Protein 7KV4 (pdb70)

Foldseek 3Di:
DAEPVQLVVLLVLLLQLQQQQCQQQHARRNPLLLQCLCFPWWPFWFFACCRLVQSNCSSFLRHDLARAPVSLVRSLVSSLLSLLSSLVNLVPYDPDDPLVSLQSNLLSLLSNLVSLVSCCQAAAFAFDDNHNLQGATHGSVVSLVVSVVSLCSNLPPPRFAQAQCDDPCHQGQHNVSSLLSVLLSCLLVVVLVCLLVSLQSLVVNVVVPQADDDLQLLCCLPPVNRRPRFFRHWQQAAFDDAASVDSSTHRAALVQQSFEFAQWDDVVQFADHHRNTIFTDVVLLVLDDPLQSLNVSFKDQQVPGDGDARALRDSITGRSSHHTVPLQPDSRSRGGRGIQRLDTSLSSLLSSLCSCAVVVHDNHPPDDNQVSVQSLVCSRNVHGDRDPSHPVVSLSSVSSSQRSNNDNSSVCLSVVNSQVRSQDDPVVRPHHHGDDNLSSYTWNRPVQLVSQPPDPRRDDIGPPD

Structure (mmCIF, N/CA/C/O backbone):
data_7KV4
#
_entry.id   7KV4
#
_cell.length_a   63.855
_cell.length_b   116.505
_cell.length_c   139.895
_cell.angle_alpha   90.000
_cell.angle_beta   90.000
_cell.angle_gamma   90.000
#
_symmetry.space_group_name_H-M   'C 2 2 21'
#
loop_
_entity.id
_entity.type
_entity.pdbx_description
1 polymer 'SusD family protein'
2 water water
#
loop_
_atom_site.group_PDB
_atom_site.id
_atom_site.type_symbol
_atom_site.label_atom_id
_atom_site.label_alt_id
_atom_site.label_comp_id
_atom_site.label_asym_id
_atom_site.label_entity_id
_atom_site.label_seq_id
_atom_site.pdbx_PDB_ins_code
_atom_site.Cartn_x
_atom_site.Cartn_y
_atom_site.Cartn_z
_atom_site.occupancy
_atom_site.B_iso_or_equiv
_atom_site.auth_seq_id
_atom_site.auth_comp_id
_atom_site.auth_asym_id
_atom_site.auth_atom_id
_atom_site.pdbx_PDB_model_num
ATOM 1 N N . PRO A 1 40 ? 21.158 39.065 42.088 1.000 79.450 40 PRO AAA N 1
ATOM 2 C CA . PRO A 1 40 ? 22.442 39.780 42.269 1.000 79.450 40 PRO AAA CA 1
ATOM 3 C C . PRO A 1 40 ? 22.492 41.108 41.493 1.000 76.130 40 PRO AAA C 1
ATOM 4 O O . PRO A 1 40 ? 21.755 41.273 40.551 1.000 72.150 40 PRO AAA O 1
ATOM 15 N N . ALA A 1 41 ? 23.393 42.004 41.893 1.000 74.510 41 ALA AAA N 1
ATOM 16 C CA . ALA A 1 41 ? 23.500 43.378 41.357 1.000 72.840 41 ALA AAA CA 1
ATOM 17 C C . ALA A 1 41 ? 24.936 43.663 40.901 1.000 66.750 41 ALA AAA C 1
ATOM 18 O O . ALA A 1 41 ? 25.870 43.202 41.584 1.000 54.610 41 ALA AAA O 1
ATOM 25 N N . THR A 1 42 ? 25.056 44.342 39.754 1.000 70.880 42 THR AAA N 1
ATOM 26 C CA . THR A 1 42 ? 26.279 44.919 39.123 1.000 76.210 42 THR AAA CA 1
ATOM 27 C C . THR A 1 42 ? 26.503 46.360 39.621 1.000 77.540 42 THR AAA C 1
ATOM 28 O O . THR A 1 42 ? 25.643 46.861 40.372 1.000 78.640 42 THR AAA O 1
ATOM 39 N N . GLU A 1 43 ? 27.607 47.007 39.211 1.000 75.990 43 GLU AAA N 1
ATOM 40 C CA . GLU A 1 43 ? 27.896 48.443 39.498 1.000 74.960 43 GLU AAA CA 1
ATOM 41 C C . GLU A 1 43 ? 26.870 49.323 38.762 1.000 74.880 43 GLU AAA C 1
ATOM 42 O O . GLU A 1 43 ? 26.406 50.303 39.374 1.000 80.530 43 GLU AAA O 1
ATOM 54 N N . GLY A 1 44 ? 26.513 48.972 37.520 1.000 71.910 44 GLY AAA N 1
ATOM 55 C CA . GLY A 1 44 ? 25.622 49.754 36.635 1.000 63.900 44 GLY AAA CA 1
ATOM 56 C C . GLY A 1 44 ? 24.185 49.811 37.137 1.000 65.970 44 GLY AAA C 1
ATOM 57 O O . GLY A 1 44 ? 23.548 50.892 36.980 1.000 59.960 44 GLY AAA O 1
ATOM 61 N N . THR A 1 45 ? 23.672 48.695 37.675 1.000 58.960 45 THR AAA N 1
ATOM 62 C CA . THR A 1 45 ? 22.326 48.590 38.317 1.000 60.090 45 THR AAA CA 1
ATOM 63 C C . THR A 1 45 ? 22.302 49.495 39.557 1.000 61.520 45 THR AAA C 1
ATOM 64 O O . THR A 1 45 ? 21.339 50.262 39.722 1.000 53.970 45 THR AAA O 1
ATOM 75 N N . ILE A 1 46 ? 23.358 49.447 40.368 1.000 60.580 46 ILE AAA N 1
ATOM 76 C CA . ILE A 1 46 ? 23.450 50.241 41.624 1.000 59.540 46 ILE AAA CA 1
ATOM 77 C C . ILE A 1 46 ? 23.477 51.731 41.254 1.000 53.680 46 ILE AAA C 1
ATOM 78 O O . ILE A 1 46 ? 22.616 52.456 41.774 1.000 51.830 46 ILE AAA O 1
ATOM 94 N N . LEU A 1 47 ? 24.370 52.162 40.362 1.000 52.660 47 LEU AAA N 1
ATOM 95 C CA . LEU A 1 47 ? 24.437 53.571 39.865 1.000 59.420 47 LEU AAA CA 1
ATOM 96 C C . LEU A 1 47 ? 23.088 53.996 39.269 1.000 64.530 47 LEU AAA C 1
ATOM 97 O O . LEU A 1 47 ? 22.783 55.191 39.297 1.000 62.980 47 LEU AAA O 1
ATOM 113 N N . SER A 1 48 ? 22.339 53.064 38.689 1.000 62.280 48 SER AAA N 1
ATOM 114 C CA . SER A 1 48 ? 21.052 53.361 38.017 1.000 60.760 48 SER AAA CA 1
ATOM 115 C C . SER A 1 48 ? 19.941 53.568 39.063 1.000 58.530 48 SER AAA C 1
ATOM 116 O O . SER A 1 48 ? 19.200 54.575 38.959 1.000 52.050 48 SER AAA O 1
ATOM 124 N N . SER A 1 49 ? 19.800 52.636 40.010 1.000 54.170 49 SER AAA N 1
ATOM 125 C CA . SER A 1 49 ? 18.820 52.685 41.128 1.000 58.790 49 SER AAA CA 1
ATOM 126 C C . SER A 1 49 ? 19.048 53.971 41.935 1.000 58.250 49 SER AAA C 1
ATOM 127 O O . SER A 1 49 ? 18.053 54.644 42.305 1.000 55.540 49 SER AAA O 1
ATOM 135 N N . LEU A 1 50 ? 20.326 54.313 42.119 1.000 54.300 50 LEU AAA N 1
ATOM 136 C CA . LEU A 1 50 ? 20.823 55.493 42.863 1.000 55.740 50 LEU AAA CA 1
ATOM 137 C C . LEU A 1 50 ? 20.506 56.751 42.067 1.000 55.580 50 LEU AAA C 1
ATOM 138 O O . LEU A 1 50 ? 19.975 57.713 42.656 1.000 59.370 50 LEU AAA O 1
ATOM 154 N N . GLY A 1 51 ? 20.805 56.741 40.771 1.000 50.240 51 GLY AAA N 1
ATOM 155 C CA . GLY A 1 51 ? 20.455 57.839 39.850 1.000 46.190 51 GLY AAA CA 1
ATOM 156 C C . GLY A 1 51 ? 18.986 58.200 39.979 1.000 42.980 51 GLY AAA C 1
ATOM 157 O O . GLY A 1 51 ? 18.680 59.398 40.041 1.000 47.440 51 GLY AAA O 1
ATOM 161 N N . SER A 1 52 ? 18.121 57.187 40.012 1.000 43.080 52 SER AAA N 1
ATOM 162 C CA . SER A 1 52 ? 16.647 57.308 40.158 1.000 48.110 52 SER AAA CA 1
ATOM 163 C C . SER A 1 52 ? 16.291 57.896 41.540 1.000 48.810 52 SER AAA C 1
ATOM 164 O O . SER A 1 52 ? 15.334 58.730 41.625 1.000 44.210 52 SER AAA O 1
ATOM 172 N N . ALA A 1 53 ? 17.015 57.502 42.593 1.000 43.780 53 ALA AAA N 1
ATOM 173 C CA . ALA A 1 53 ? 16.816 58.036 43.968 1.000 41.400 53 ALA AAA CA 1
ATOM 174 C C . ALA A 1 53 ? 17.125 59.531 43.985 1.000 37.930 53 ALA AAA C 1
ATOM 175 O O . ALA A 1 53 ? 16.276 60.279 44.478 1.000 45.180 53 ALA AAA O 1
ATOM 182 N N . TYR A 1 54 ? 18.292 59.945 43.488 1.000 34.180 54 TYR AAA N 1
ATOM 183 C CA . TYR A 1 54 ? 18.768 61.350 43.472 1.000 40.270 54 TYR AAA CA 1
ATOM 184 C C . TYR A 1 54 ? 17.768 62.269 42.747 1.000 49.130 54 TYR AAA C 1
ATOM 185 O O . TYR A 1 54 ? 17.638 63.475 43.094 1.000 46.020 54 TYR AAA O 1
ATOM 203 N N . GLN A 1 55 ? 17.118 61.750 41.710 1.000 47.390 55 GLN AAA N 1
ATOM 204 C CA . GLN A 1 55 ? 16.315 62.586 40.793 1.000 47.340 55 GLN AAA CA 1
ATOM 205 C C . GLN A 1 55 ? 15.254 63.338 41.625 1.000 43.230 55 GLN AAA C 1
ATOM 206 O O . GLN A 1 55 ? 15.026 64.537 41.348 1.000 44.140 55 GLN AAA O 1
ATOM 220 N N . ILE A 1 56 ? 14.666 62.675 42.626 1.000 41.620 56 ILE AAA N 1
ATOM 221 C CA . ILE A 1 56 ? 13.565 63.214 43.475 1.000 43.760 56 ILE AAA CA 1
ATOM 222 C C . ILE A 1 56 ? 13.949 64.596 44.023 1.000 44.770 56 ILE AAA C 1
ATOM 223 O O . ILE A 1 56 ? 13.017 65.368 44.254 1.000 43.040 56 ILE AAA O 1
ATOM 239 N N . LEU A 1 57 ? 15.240 64.926 44.166 1.000 40.160 57 LEU AAA N 1
ATOM 240 C CA . LEU A 1 57 ? 15.715 66.248 44.664 1.000 43.600 57 LEU AAA CA 1
ATOM 241 C C . LEU A 1 57 ? 15.270 67.390 43.745 1.000 46.000 57 LEU AAA C 1
ATOM 242 O O . LEU A 1 57 ? 15.296 68.572 44.190 1.000 39.060 57 LEU AAA O 1
ATOM 258 N N . LEU A 1 58 ? 14.959 67.088 42.480 1.000 42.640 58 LEU AAA N 1
ATOM 259 C CA . LEU A 1 58 ? 14.806 68.143 41.453 1.000 42.040 58 LEU AAA CA 1
ATOM 260 C C . LEU A 1 58 ? 13.338 68.519 41.302 1.000 40.170 58 LEU AAA C 1
ATOM 261 O O . LEU A 1 58 ? 13.086 69.453 40.530 1.000 38.060 58 LEU AAA O 1
ATOM 277 N N . PHE A 1 59 ? 12.439 67.774 41.946 1.000 36.420 59 PHE AAA N 1
ATOM 278 C CA . PHE A 1 59 ? 10.985 67.741 41.644 1.000 39.080 59 PHE AAA CA 1
ATOM 279 C C . PHE A 1 59 ? 10.094 68.498 42.639 1.000 42.770 59 PHE AAA C 1
ATOM 280 O O . PHE A 1 59 ? 8.873 68.471 42.383 1.000 42.810 59 PHE AAA O 1
ATOM 297 N N . ASP A 1 60 ? 10.598 69.054 43.754 1.000 41.500 60 ASP AAA N 1
ATOM 298 C CA . ASP A 1 60 ? 9.677 69.599 44.805 1.000 41.010 60 ASP AAA CA 1
ATOM 299 C C . ASP A 1 60 ? 8.811 70.711 44.189 1.000 37.340 60 ASP AAA C 1
ATOM 300 O O . ASP A 1 60 ? 7.625 70.871 44.604 1.000 40.370 60 ASP AAA O 1
ATOM 309 N N . SER A 1 61 ? 9.400 71.492 43.288 1.000 39.140 61 SER AAA N 1
ATOM 310 C CA . SER A 1 61 ? 8.802 72.734 42.733 1.000 44.230 61 SER AAA CA 1
ATOM 311 C C . SER A 1 61 ? 7.684 72.419 41.721 1.000 48.650 61 SER AAA C 1
ATOM 312 O O . SER A 1 61 ? 6.961 73.360 41.372 1.000 52.020 61 SER AAA O 1
ATOM 320 N N . TYR A 1 62 ? 7.526 71.159 41.319 1.000 48.300 62 TYR AAA N 1
ATOM 321 C CA . TYR A 1 62 ? 6.331 70.634 40.602 1.000 52.630 62 TYR AAA CA 1
ATOM 322 C C . TYR A 1 62 ? 6.133 69.152 40.936 1.000 53.110 62 TYR AAA C 1
ATOM 323 O O . TYR A 1 62 ? 6.388 68.280 40.084 1.000 50.840 62 TYR AAA O 1
ATOM 341 N N . ALA A 1 63 ? 5.650 68.890 42.150 1.000 52.200 63 ALA AAA N 1
ATOM 342 C CA . ALA A 1 63 ? 5.682 67.592 42.845 1.000 49.490 63 ALA AAA CA 1
ATOM 343 C C . ALA A 1 63 ? 4.419 66.777 42.539 1.000 53.360 63 ALA AAA C 1
ATOM 344 O O . ALA A 1 63 ? 3.387 67.018 43.182 1.000 42.660 63 ALA AAA O 1
ATOM 351 N N . ASN A 1 64 ? 4.508 65.794 41.640 1.000 50.590 64 ASN AAA N 1
ATOM 352 C CA . ASN A 1 64 ? 3.314 65.136 41.038 1.000 47.970 64 ASN AAA CA 1
ATOM 353 C C . ASN A 1 64 ? 2.356 66.225 40.535 1.000 44.330 64 ASN AAA C 1
ATOM 354 O O . ASN A 1 64 ? 1.141 66.084 40.755 1.000 55.290 64 ASN AAA O 1
ATOM 365 N N . ASN A 1 65 ? 2.925 67.272 39.937 1.000 38.590 65 ASN AAA N 1
ATOM 366 C CA . ASN A 1 65 ? 2.268 68.425 39.272 1.000 51.540 65 ASN AAA CA 1
ATOM 367 C C . ASN A 1 65 ? 1.632 69.361 40.317 1.000 57.300 65 ASN AAA C 1
ATOM 368 O O . ASN A 1 65 ? 0.560 69.931 40.033 1.000 56.480 65 ASN AAA O 1
ATOM 379 N N . ASN A 1 66 ? 2.308 69.580 41.452 1.000 54.270 66 ASN AAA N 1
ATOM 380 C CA . ASN A 1 66 ? 1.858 70.516 42.521 1.000 47.770 66 ASN AAA CA 1
ATOM 381 C C . ASN A 1 66 ? 2.986 71.508 42.776 1.000 46.700 66 ASN AAA C 1
ATOM 382 O O . ASN A 1 66 ? 4.144 71.072 42.801 1.000 42.780 66 ASN AAA O 1
ATOM 393 N N . TYR A 1 67 ? 2.676 72.797 42.948 1.000 46.630 67 TYR AAA N 1
ATOM 394 C CA . TYR A 1 67 ? 3.673 73.861 43.249 1.000 44.600 67 TYR AAA CA 1
ATOM 395 C C . TYR A 1 67 ? 4.017 73.825 44.753 1.000 47.210 67 TYR AAA C 1
ATOM 396 O O . TYR A 1 67 ? 3.403 74.561 45.561 1.000 41.160 67 TYR AAA O 1
ATOM 414 N N . ASN A 1 68 ? 4.986 72.975 45.118 1.000 41.810 68 ASN AAA N 1
ATOM 415 C CA . ASN A 1 68 ? 5.272 72.638 46.538 1.000 38.820 68 ASN AAA CA 1
ATOM 416 C C . ASN A 1 68 ? 6.764 72.821 46.797 1.000 35.560 68 ASN AAA C 1
ATOM 417 O O . ASN A 1 68 ? 7.307 71.911 47.449 1.000 38.920 68 ASN AAA O 1
ATOM 428 N N . SER A 1 69 ? 7.390 73.911 46.306 1.000 34.150 69 SER AAA N 1
ATOM 429 C CA . SER A 1 69 ? 8.836 74.240 46.491 1.000 35.000 69 SER AAA CA 1
ATOM 430 C C . SER A 1 69 ? 9.178 74.076 47.977 1.000 38.160 69 SER AAA C 1
ATOM 431 O O . SER A 1 69 ? 8.480 74.652 48.833 1.000 34.260 69 SER AAA O 1
ATOM 439 N N . ILE A 1 70 ? 10.222 73.300 48.276 1.000 35.580 70 ILE AAA N 1
ATOM 440 C CA . ILE A 1 70 ? 10.353 72.644 49.605 1.000 35.640 70 ILE AAA CA 1
ATOM 441 C C . ILE A 1 70 ? 10.652 73.680 50.690 1.000 26.440 70 ILE AAA C 1
ATOM 442 O O . ILE A 1 70 ? 10.129 73.504 51.782 1.000 34.030 70 ILE AAA O 1
ATOM 458 N N . LEU A 1 71 ? 11.520 74.645 50.436 1.000 30.360 71 LEU AAA N 1
ATOM 459 C CA . LEU A 1 71 ? 11.914 75.633 51.468 1.000 30.270 71 LEU AAA CA 1
ATOM 460 C C . LEU A 1 71 ? 10.775 76.651 51.584 1.000 34.190 71 LEU AAA C 1
ATOM 461 O O . LEU A 1 71 ? 10.540 77.191 52.690 1.000 28.430 71 LEU AAA O 1
ATOM 477 N N . LEU A 1 72 ? 10.063 76.877 50.475 1.000 34.130 72 LEU AAA N 1
ATOM 478 C CA . LEU A 1 72 ? 8.914 77.810 50.451 1.000 31.900 72 LEU AAA CA 1
ATOM 479 C C . LEU A 1 72 ? 7.754 77.238 51.263 1.000 31.770 72 LEU AAA C 1
ATOM 480 O O . LEU A 1 72 ? 7.096 78.023 51.980 1.000 33.240 72 LEU AAA O 1
ATOM 496 N N . MET A 1 73 ? 7.582 75.914 51.316 1.000 31.390 73 MET AAA N 1
ATOM 497 C CA . MET A 1 73 ? 6.462 75.335 52.088 1.000 31.810 73 MET AAA CA 1
ATOM 498 C C . MET A 1 73 ? 6.736 75.563 53.578 1.000 31.240 73 MET AAA C 1
ATOM 499 O O . MET A 1 73 ? 5.773 75.593 54.348 1.000 32.600 73 MET AAA O 1
ATOM 513 N N . SER A 1 74 ? 7.999 75.745 53.962 1.000 30.790 74 SER AAA N 1
ATOM 514 C CA . SER A 1 74 ? 8.392 76.162 55.326 1.000 29.280 74 SER AAA CA 1
ATOM 515 C C . SER A 1 74 ? 8.195 77.678 55.515 1.000 28.480 74 SER AAA C 1
ATOM 516 O O . SER A 1 74 ? 7.553 78.043 56.516 1.000 29.680 74 SER AAA O 1
ATOM 524 N N . ASP A 1 75 ? 8.757 78.520 54.646 1.000 26.060 75 ASP AAA N 1
ATOM 525 C CA . ASP A 1 75 ? 8.804 79.989 54.833 1.000 25.920 75 ASP AAA CA 1
ATOM 526 C C . ASP A 1 75 ? 7.397 80.596 54.750 1.000 27.830 75 ASP AAA C 1
ATOM 527 O O . ASP A 1 75 ? 7.221 81.720 55.275 1.000 27.190 75 ASP AAA O 1
ATOM 536 N N . LEU A 1 76 ? 6.464 79.921 54.064 1.000 27.280 76 LEU AAA N 1
ATOM 537 C CA . LEU A 1 76 ? 5.045 80.356 53.996 1.000 29.140 76 LEU AAA CA 1
ATOM 538 C C . LEU A 1 76 ? 4.383 80.262 55.365 1.000 29.010 76 LEU AAA C 1
ATOM 539 O O . LEU A 1 76 ? 3.305 80.881 55.554 1.000 29.850 76 LEU AAA O 1
ATOM 555 N N . ARG A 1 77 ? 4.974 79.520 56.305 1.000 27.530 77 ARG AAA N 1
ATOM 556 C CA . ARG A 1 77 ? 4.508 79.499 57.704 1.000 26.930 77 ARG AAA CA 1
ATOM 557 C C . ARG A 1 77 ? 5.428 80.288 58.631 1.000 26.050 77 ARG AAA C 1
ATOM 558 O O . ARG A 1 77 ? 5.197 80.240 59.840 1.000 25.520 77 ARG AAA O 1
ATOM 579 N N . SER A 1 78 ? 6.362 81.056 58.102 1.000 26.600 78 SER AAA N 1
ATOM 580 C CA . SER A 1 78 ? 7.229 81.938 58.911 1.000 28.780 78 SER AAA CA 1
ATOM 581 C C . SER A 1 78 ? 6.588 83.316 59.062 1.000 27.750 78 SER AAA C 1
ATOM 582 O O . SER A 1 78 ? 5.475 83.511 58.539 1.000 29.210 78 SER AAA O 1
ATOM 590 N N . ASP A 1 79 ? 7.301 84.207 59.755 1.000 27.560 79 ASP AAA N 1
ATOM 591 C CA . ASP A 1 79 ? 6.986 85.650 59.873 1.000 30.560 79 ASP AAA CA 1
ATOM 592 C C . ASP A 1 79 ? 7.741 86.473 58.806 1.000 28.890 79 ASP AAA C 1
ATOM 593 O O . ASP A 1 79 ? 7.855 87.693 59.000 1.000 33.310 79 ASP AAA O 1
ATOM 602 N N . ASP A 1 80 ? 8.194 85.875 57.701 1.000 25.700 80 ASP AAA N 1
ATOM 603 C CA . ASP A 1 80 ? 9.038 86.563 56.680 1.000 27.520 80 ASP AAA CA 1
ATOM 604 C C . ASP A 1 80 ? 8.224 86.828 55.413 1.000 26.410 80 ASP AAA C 1
ATOM 605 O O . ASP A 1 80 ? 8.605 87.747 54.692 1.000 27.840 80 ASP AAA O 1
ATOM 614 N N . LEU A 1 81 ? 7.169 86.050 55.186 1.000 27.350 81 LEU AAA N 1
ATOM 615 C CA . LEU A 1 81 ? 6.428 85.980 53.895 1.000 29.190 81 LEU AAA CA 1
ATOM 616 C C . LEU A 1 81 ? 4.912 86.093 54.113 1.000 26.940 81 LEU AAA C 1
ATOM 617 O O . LEU A 1 81 ? 4.403 85.808 55.207 1.000 29.300 81 LEU AAA O 1
ATOM 633 N N . TYR A 1 82 ? 4.215 86.448 53.029 1.000 29.990 82 TYR AAA N 1
ATOM 634 C CA . TYR A 1 82 ? 2.778 86.151 52.841 1.000 27.900 82 TYR AAA CA 1
ATOM 635 C C . TYR A 1 82 ? 2.682 85.193 51.654 1.000 29.150 82 TYR AAA C 1
ATOM 636 O O . TYR A 1 82 ? 3.678 85.038 50.982 1.000 36.500 82 TYR AAA O 1
ATOM 654 N N . LYS A 1 83 ? 1.485 84.701 51.365 1.000 31.050 83 LYS AAA N 1
ATOM 655 C CA . LYS A 1 83 ? 1.222 83.711 50.310 1.000 29.920 83 LYS AAA CA 1
ATOM 656 C C . LYS A 1 83 ? 1.281 84.385 48.929 1.000 33.640 83 LYS AAA C 1
ATOM 657 O O . LYS A 1 83 ? 1.940 83.837 48.029 1.000 31.500 83 LYS AAA O 1
ATOM 676 N N . GLY A 1 84 ? 0.574 85.496 48.727 1.000 29.650 84 GLY AAA N 1
ATOM 677 C CA . GLY A 1 84 ? 0.553 86.183 47.431 1.000 31.350 84 GLY AAA CA 1
ATOM 678 C C . GLY A 1 84 ? -0.236 85.390 46.386 1.000 28.190 84 GLY AAA C 1
ATOM 679 O O . GLY A 1 84 ? -1.253 84.733 46.740 1.000 36.120 84 GLY AAA O 1
ATOM 683 N N . GLY A 1 85 ? 0.175 85.446 45.130 1.000 36.970 85 GLY AAA N 1
ATOM 684 C CA . GLY A 1 85 ? -0.620 84.894 44.012 1.000 40.710 85 GLY AAA CA 1
ATOM 685 C C . GLY A 1 85 ? -1.712 85.861 43.537 1.000 46.190 85 GLY AAA C 1
ATOM 686 O O . GLY A 1 85 ? -1.707 87.062 43.940 1.000 42.770 85 GLY AAA O 1
ATOM 690 N N . GLY A 1 86 ? -2.633 85.384 42.700 1.000 45.740 86 GLY AAA N 1
ATOM 691 C CA . GLY A 1 86 ? -3.717 86.236 42.156 1.000 50.300 86 GLY AAA CA 1
ATOM 692 C C . GLY A 1 86 ? -4.618 86.785 43.254 1.000 46.840 86 GLY AAA C 1
ATOM 693 O O . GLY A 1 86 ? -4.938 87.988 43.224 1.000 51.650 86 GLY AAA O 1
ATOM 697 N N . ASP A 1 87 ? -5.023 85.919 44.180 1.000 47.280 87 ASP AAA N 1
ATOM 698 C CA . ASP A 1 87 ? -5.868 86.250 45.355 1.000 47.470 87 ASP AAA CA 1
ATOM 699 C C . ASP A 1 87 ? -5.771 85.082 46.350 1.000 42.920 87 ASP AAA C 1
ATOM 700 O O . ASP A 1 87 ? -5.007 84.123 46.086 1.000 41.980 87 ASP AAA O 1
ATOM 709 N N . ALA A 1 88 ? -6.552 85.099 47.425 1.000 40.600 88 ALA AAA N 1
ATOM 710 C CA . ALA A 1 88 ? -6.482 84.064 48.484 1.000 44.230 88 ALA AAA CA 1
ATOM 711 C C . ALA A 1 88 ? -6.584 82.660 47.880 1.000 46.520 88 ALA AAA C 1
ATOM 712 O O . ALA A 1 88 ? -5.801 81.811 48.278 1.000 44.320 88 ALA AAA O 1
ATOM 719 N N . GLY A 1 89 ? -7.507 82.425 46.938 1.000 49.140 89 GLY AAA N 1
ATOM 720 C CA . GLY A 1 89 ? -7.858 81.082 46.431 1.000 42.920 89 GLY AAA CA 1
ATOM 721 C C . GLY A 1 89 ? -6.994 80.619 45.267 1.000 42.220 89 GLY AAA C 1
ATOM 722 O O . GLY A 1 89 ? -7.235 79.517 44.772 1.000 48.890 89 GLY AAA O 1
ATOM 726 N N . ASP A 1 90 ? -6.047 81.431 44.815 1.000 40.820 90 ASP AAA N 1
ATOM 727 C CA . ASP A 1 90 ? -5.057 81.069 43.777 1.000 43.140 90 ASP AAA CA 1
ATOM 728 C C . ASP A 1 90 ? -4.002 80.190 44.462 1.000 46.070 90 ASP AAA C 1
ATOM 729 O O . ASP A 1 90 ? -3.188 80.745 45.206 1.000 49.070 90 ASP AAA O 1
ATOM 738 N N . GLN A 1 91 ? -4.043 78.877 44.246 1.000 44.860 91 GLN AAA N 1
ATOM 739 C CA . GLN A 1 91 ? -3.304 77.865 45.056 1.000 45.630 91 GLN AAA CA 1
ATOM 740 C C . GLN A 1 91 ? -3.788 77.940 46.511 1.000 45.480 91 GLN AAA C 1
ATOM 741 O O . GLN A 1 91 ? -2.955 78.144 47.410 1.000 46.210 91 GLN AAA O 1
ATOM 755 N N . ALA A 1 92 ? -5.098 77.785 46.729 1.000 43.300 92 ALA AAA N 1
ATOM 756 C CA . ALA A 1 92 ? -5.792 77.896 48.039 1.000 43.120 92 ALA AAA CA 1
ATOM 757 C C . ALA A 1 92 ? -5.085 77.115 49.165 1.000 43.380 92 ALA AAA C 1
ATOM 758 O O . ALA A 1 92 ? -5.067 77.603 50.312 1.000 38.410 92 ALA AAA O 1
ATOM 765 N N . ALA A 1 93 ? -4.585 75.907 48.898 1.000 40.070 93 ALA AAA N 1
ATOM 766 C CA . ALA A 1 93 ? -3.980 75.038 49.940 1.000 41.210 93 ALA AAA CA 1
ATOM 767 C C . ALA A 1 93 ? -2.761 75.759 50.546 1.000 38.240 93 ALA AAA C 1
ATOM 768 O O . ALA A 1 93 ? -2.560 75.598 51.791 1.000 35.640 93 ALA AAA O 1
ATOM 775 N N . LEU A 1 94 ? -2.014 76.512 49.722 1.000 35.050 94 LEU AAA N 1
ATOM 776 C CA . LEU A 1 94 ? -0.860 77.362 50.129 1.000 32.690 94 LEU AAA CA 1
ATOM 777 C C . LEU A 1 94 ? -1.349 78.450 51.074 1.000 35.640 94 LEU AAA C 1
ATOM 778 O O . LEU A 1 94 ? -0.646 78.735 52.062 1.000 29.800 94 LEU AAA O 1
ATOM 794 N N . TYR A 1 95 ? -2.547 78.994 50.839 1.000 37.950 95 TYR AAA N 1
ATOM 795 C CA . TYR A 1 95 ? -3.129 79.996 51.761 1.000 35.040 95 TYR AAA CA 1
ATOM 796 C C . TYR A 1 95 ? -3.416 79.345 53.095 1.000 33.700 95 TYR AAA C 1
ATOM 797 O O . TYR A 1 95 ? -2.973 79.889 54.112 1.000 35.540 95 TYR AAA O 1
ATOM 815 N N . SER A 1 96 ? -4.128 78.207 53.105 1.000 33.750 96 SER AAA N 1
ATOM 816 C CA . SER A 1 96 ? -4.477 77.458 54.333 1.000 35.520 96 SER AAA CA 1
ATOM 817 C C . SER A 1 96 ? -3.176 77.081 55.062 1.000 34.300 96 SER AAA C 1
ATOM 818 O O . SER A 1 96 ? -3.170 77.143 56.277 1.000 31.780 96 SER AAA O 1
ATOM 826 N N . LEU A 1 97 ? -2.140 76.676 54.315 1.000 29.650 97 LEU AAA N 1
ATOM 827 C CA . LEU A 1 97 ? -0.800 76.341 54.897 1.000 30.140 97 LEU AAA CA 1
ATOM 828 C C . LEU A 1 97 ? -0.309 77.557 55.687 1.000 29.540 97 LEU AAA C 1
ATOM 829 O O . LEU A 1 97 ? -0.009 77.401 56.920 1.000 26.880 97 LEU AAA O 1
ATOM 845 N N . SER A 1 98 ? -0.290 78.717 55.029 1.000 29.240 98 SER AAA N 1
ATOM 846 C CA . SER A 1 98 ? 0.205 80.011 55.598 1.000 30.160 98 SER AAA CA 1
ATOM 847 C C . SER A 1 98 ? -0.640 80.435 56.812 1.000 28.450 98 SER AAA C 1
ATOM 848 O O . SER A 1 98 ? -0.093 81.157 57.685 1.000 29.070 98 SER AAA O 1
ATOM 856 N N . GLN A 1 99 ? -1.922 80.025 56.887 1.000 28.910 99 GLN AAA N 1
ATOM 857 C CA . GLN A 1 99 ? -2.893 80.463 57.933 1.000 29.150 99 GLN AAA CA 1
ATOM 858 C C . GLN A 1 99 ? -3.103 79.411 59.021 1.000 30.330 99 GLN AAA C 1
ATOM 859 O O . GLN A 1 99 ? -3.968 79.630 59.892 1.000 31.390 99 GLN AAA O 1
ATOM 873 N N . PHE A 1 100 ? -2.349 78.309 59.003 1.000 29.880 100 PHE AAA N 1
ATOM 874 C CA . PHE A 1 100 ? -2.475 77.191 59.975 1.000 30.510 100 PHE AAA CA 1
ATOM 875 C C . PHE A 1 100 ? -3.930 76.680 59.986 1.000 32.850 100 PHE AAA C 1
ATOM 876 O O . PHE A 1 100 ? -4.484 76.402 61.041 1.000 34.320 100 PHE AAA O 1
ATOM 893 N N . ASN A 1 101 ? -4.495 76.496 58.799 1.000 34.360 101 ASN AAA N 1
ATOM 894 C CA . ASN A 1 101 ? -5.945 76.288 58.635 1.000 36.140 101 ASN AAA CA 1
ATOM 895 C C . ASN A 1 101 ? -6.206 75.210 57.598 1.000 36.750 101 ASN AAA C 1
ATOM 896 O O . ASN A 1 101 ? -7.280 75.224 57.015 1.000 34.620 101 ASN AAA O 1
ATOM 907 N N . MET A 1 102 ? -5.270 74.295 57.365 1.000 41.220 102 MET AAA N 1
ATOM 908 C CA . MET A 1 102 ? -5.409 73.286 56.284 1.000 39.220 102 MET AAA CA 1
ATOM 909 C C . MET A 1 102 ? -6.440 72.220 56.674 1.000 40.070 102 MET AAA C 1
ATOM 910 O O . MET A 1 102 ? -6.688 72.003 57.879 1.000 39.950 102 MET AAA O 1
ATOM 924 N N . SER A 1 103 ? -7.032 71.583 55.668 1.000 39.750 103 SER AAA N 1
ATOM 925 C CA . SER A 1 103 ? -7.972 70.457 55.847 1.000 43.030 103 SER AAA CA 1
ATOM 926 C C . SER A 1 103 ? -7.386 69.275 55.085 1.000 44.000 103 SER AAA C 1
ATOM 927 O O . SER A 1 103 ? -6.696 69.511 54.057 1.000 44.530 103 SER AAA O 1
ATOM 935 N N . ALA A 1 104 ? -7.637 68.073 55.603 1.000 46.760 104 ALA AAA N 1
ATOM 936 C CA . ALA A 1 104 ? -7.187 66.795 55.000 1.000 48.880 104 ALA AAA CA 1
ATOM 937 C C . ALA A 1 104 ? -7.372 66.877 53.478 1.000 50.900 104 ALA AAA C 1
ATOM 938 O O . ALA A 1 104 ? -6.492 66.378 52.689 1.000 49.180 104 ALA AAA O 1
ATOM 945 N N . ALA A 1 105 ? -8.460 67.531 53.058 1.000 50.940 105 ALA AAA N 1
ATOM 946 C CA . ALA A 1 105 ? -8.934 67.545 51.658 1.000 52.230 105 ALA AAA CA 1
ATOM 947 C C . ALA A 1 105 ? -7.910 68.218 50.757 1.000 50.590 105 ALA AAA C 1
ATOM 948 O O . ALA A 1 105 ? -7.843 67.828 49.598 1.000 55.510 105 ALA AAA O 1
ATOM 955 N N . GLU A 1 106 ? -7.200 69.234 51.246 1.000 46.420 106 GLU AAA N 1
ATOM 956 C CA . GLU A 1 106 ? -6.211 69.981 50.435 1.000 48.310 106 GLU AAA CA 1
ATOM 957 C C . GLU A 1 106 ? -4.924 70.090 51.262 1.000 54.110 106 GLU AAA C 1
ATOM 958 O O . GLU A 1 106 ? -4.606 71.217 51.671 1.000 54.580 106 GLU AAA O 1
ATOM 964 N N . SER A 1 107 ? -4.276 68.951 51.543 1.000 51.970 107 SER AAA N 1
ATOM 965 C CA . SER A 1 107 ? -2.906 68.843 52.124 1.000 55.850 107 SER AAA CA 1
ATOM 966 C C . SER A 1 107 ? -1.841 68.967 51.020 1.000 54.070 107 SER AAA C 1
ATOM 967 O O . SER A 1 107 ? -2.173 69.467 49.938 1.000 50.260 107 SER AAA O 1
ATOM 975 N N . LEU A 1 108 ? -0.571 68.635 51.296 1.000 46.960 108 LEU AAA N 1
ATOM 976 C CA . LEU A 1 108 ? 0.485 68.690 50.255 1.000 43.760 108 LEU AAA CA 1
ATOM 977 C C . LEU A 1 108 ? 0.707 67.255 49.753 1.000 45.810 108 LEU AAA C 1
ATOM 978 O O . LEU A 1 108 ? 1.815 66.686 49.938 1.000 42.650 108 LEU AAA O 1
ATOM 994 N N . GLY A 1 109 ? -0.334 66.689 49.133 1.000 38.290 109 GLY AAA N 1
ATOM 995 C CA . GLY A 1 109 ? -0.304 65.365 48.482 1.000 38.590 109 GLY AAA CA 1
ATOM 996 C C . GLY A 1 109 ? 0.876 65.195 47.538 1.000 38.240 109 GLY A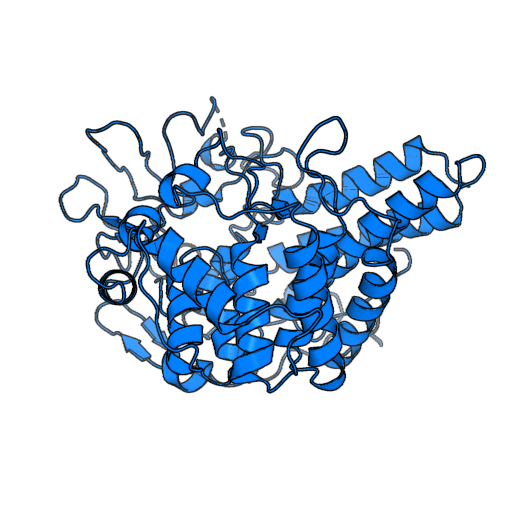AA C 1
ATOM 997 O O . GLY A 1 109 ? 1.396 64.071 47.445 1.000 43.950 109 GLY AAA O 1
ATOM 1001 N N . GLY A 1 110 ? 1.319 66.257 46.887 1.000 38.240 110 GLY AAA N 1
ATOM 1002 C CA . GLY A 1 110 ? 2.439 66.235 45.934 1.000 38.490 110 GLY AAA CA 1
ATOM 1003 C C . GLY A 1 110 ? 3.758 65.912 46.625 1.000 43.950 110 GLY AAA C 1
ATOM 1004 O O . GLY A 1 110 ? 4.613 65.242 46.003 1.000 35.980 110 GLY AAA O 1
ATOM 1008 N N . LEU A 1 111 ? 3.954 66.382 47.862 1.000 39.120 111 LEU AAA N 1
ATOM 1009 C CA . LEU A 1 111 ? 5.203 66.064 48.616 1.000 42.910 111 LEU AAA CA 1
ATOM 1010 C C . LEU A 1 111 ? 5.086 64.644 49.184 1.000 37.020 111 LEU AAA C 1
ATOM 1011 O O . LEU A 1 111 ? 6.134 63.957 49.268 1.000 43.960 111 LEU AAA O 1
ATOM 1027 N N . TRP A 1 112 ? 3.898 64.210 49.612 1.000 33.710 112 TRP AAA N 1
ATOM 1028 C CA . TRP A 1 112 ? 3.668 62.796 50.017 1.000 40.370 112 TRP AAA CA 1
ATOM 1029 C C . TRP A 1 112 ? 4.095 61.891 48.858 1.000 45.940 112 TRP AAA C 1
ATOM 1030 O O . TRP A 1 112 ? 4.909 60.985 49.056 1.000 44.180 112 TRP AAA O 1
ATOM 1051 N N . SER A 1 113 ? 3.590 62.178 47.664 1.000 49.430 113 SER AAA N 1
ATOM 1052 C CA . SER A 1 113 ? 3.821 61.365 46.441 1.000 47.320 113 SER AAA CA 1
ATOM 1053 C C . SER A 1 113 ? 5.322 61.321 46.093 1.000 41.850 113 SER AAA C 1
ATOM 1054 O O . SER A 1 113 ? 5.832 60.199 45.972 1.000 45.470 113 SER AAA O 1
ATOM 1062 N N . ILE A 1 114 ? 6.015 62.452 45.924 1.000 36.610 114 ILE AAA N 1
ATOM 1063 C CA . ILE A 1 114 ? 7.451 62.454 45.510 1.000 37.930 114 ILE AAA CA 1
ATOM 1064 C C . ILE A 1 114 ? 8.367 61.886 46.608 1.000 40.330 114 ILE AAA C 1
ATOM 1065 O O . ILE A 1 114 ? 9.432 61.357 46.226 1.000 40.770 114 ILE AAA O 1
ATOM 1081 N N . TYR A 1 115 ? 8.058 61.986 47.904 1.000 41.210 115 TYR AAA N 1
ATOM 1082 C CA . TYR A 1 115 ? 9.049 61.542 48.931 1.000 41.160 115 TYR AAA CA 1
ATOM 1083 C C . TYR A 1 115 ? 8.809 60.075 49.304 1.000 42.590 115 TYR AAA C 1
ATOM 1084 O O . TYR A 1 115 ? 9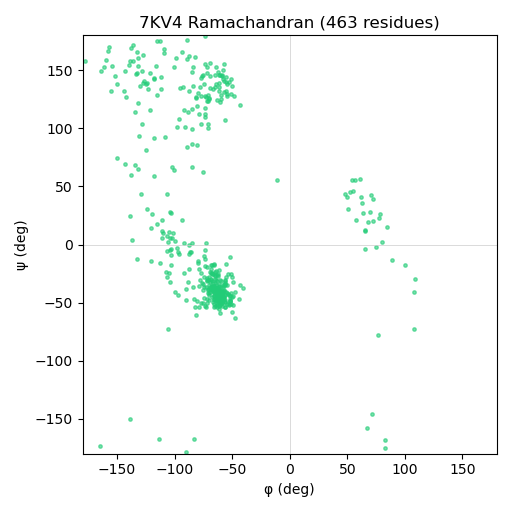.777 59.374 49.718 1.000 41.080 115 TYR AAA O 1
ATOM 1102 N N . PHE A 1 116 ? 7.585 59.574 49.128 1.000 40.060 116 PHE AAA N 1
ATOM 1103 C CA . PHE A 1 116 ? 7.302 58.132 49.341 1.000 43.670 116 PHE AAA CA 1
ATOM 1104 C C . PHE A 1 116 ? 7.818 57.350 48.122 1.000 43.360 116 PHE AAA C 1
ATOM 1105 O O . PHE A 1 116 ? 8.173 56.158 48.304 1.000 50.180 116 PHE AAA O 1
ATOM 1122 N N . THR A 1 117 ? 7.921 58.009 46.958 1.000 44.000 117 THR AAA N 1
ATOM 1123 C CA . THR A 1 117 ? 8.597 57.504 45.733 1.000 46.230 117 THR AAA CA 1
ATOM 1124 C C . THR A 1 117 ? 10.100 57.515 45.987 1.000 44.610 117 THR AAA C 1
ATOM 1125 O O . THR A 1 117 ? 10.742 56.495 45.743 1.000 48.540 117 THR AAA O 1
ATOM 1136 N N . GLY A 1 118 ? 10.616 58.650 46.463 1.000 45.410 118 GLY AAA N 1
ATOM 1137 C CA . GLY A 1 118 ? 12.006 58.830 46.911 1.000 39.960 118 GLY AAA CA 1
ATOM 1138 C C . GLY A 1 118 ? 12.412 57.758 47.902 1.000 36.080 118 GLY AAA C 1
ATOM 1139 O O . GLY A 1 118 ? 13.563 57.265 47.760 1.000 43.560 118 GLY AAA O 1
ATOM 1143 N N . LEU A 1 119 ? 11.528 57.405 48.851 1.000 39.100 119 LEU AAA N 1
ATOM 1144 C CA . LEU A 1 119 ? 11.740 56.320 49.843 1.000 41.170 119 LEU AAA CA 1
ATOM 1145 C C . LEU A 1 119 ? 11.858 54.967 49.112 1.000 51.100 119 LEU AAA C 1
ATOM 1146 O O . LEU A 1 119 ? 12.822 54.230 49.389 1.000 41.770 119 LEU AAA O 1
ATOM 1162 N N . ALA A 1 120 ? 10.876 54.613 48.278 1.000 48.730 120 ALA AAA N 1
ATOM 1163 C CA . ALA A 1 120 ? 10.843 53.314 47.561 1.000 45.900 120 ALA AAA CA 1
ATOM 1164 C C . ALA A 1 120 ? 12.097 53.184 46.695 1.000 43.080 120 ALA AAA C 1
ATOM 1165 O O . ALA A 1 120 ? 12.672 52.076 46.626 1.000 50.220 120 ALA AAA O 1
ATOM 1172 N N . ARG A 1 121 ? 12.518 54.261 46.045 1.000 41.530 121 ARG AAA N 1
ATOM 1173 C CA . ARG A 1 121 ? 13.715 54.222 45.167 1.000 42.580 121 ARG AAA CA 1
ATOM 1174 C C . ARG A 1 121 ? 14.952 54.008 46.024 1.000 49.990 121 ARG AAA C 1
ATOM 1175 O O . ARG A 1 121 ? 15.853 53.246 45.582 1.000 45.080 121 ARG AAA O 1
ATOM 1196 N N . CYS A 1 122 ? 15.004 54.629 47.210 1.000 44.300 122 CYS AAA N 1
ATOM 1197 C CA . CYS A 1 122 ? 16.177 54.464 48.112 1.000 42.870 122 CYS AAA CA 1
ATOM 1198 C C . CYS A 1 122 ? 16.266 52.992 48.538 1.000 33.150 122 CYS AAA C 1
ATOM 1199 O O . CYS A 1 122 ? 17.388 52.454 48.617 1.000 45.740 122 CYS AAA O 1
ATOM 1207 N N . ASN A 1 123 ? 15.114 52.399 48.857 1.000 39.830 123 ASN AAA N 1
ATOM 1208 C CA . ASN A 1 123 ? 14.964 51.010 49.344 1.000 38.730 123 ASN AAA CA 1
ATOM 1209 C C . ASN A 1 123 ? 15.562 50.071 48.275 1.000 48.290 123 ASN AAA C 1
ATOM 1210 O O . ASN A 1 123 ? 16.364 49.182 48.652 1.000 44.610 123 ASN AAA O 1
ATOM 1221 N N . ASN A 1 124 ? 15.250 50.298 46.988 1.000 51.740 124 ASN AAA N 1
ATOM 1222 C CA . ASN A 1 124 ? 15.770 49.492 45.844 1.000 49.850 124 ASN AAA CA 1
ATOM 1223 C C . ASN A 1 124 ? 17.274 49.733 45.694 1.000 53.950 124 ASN AAA C 1
ATOM 1224 O O . ASN A 1 124 ? 17.981 48.770 45.343 1.000 56.790 124 ASN AAA O 1
ATOM 1235 N N . ALA A 1 125 ? 17.768 50.946 45.950 1.000 46.810 125 ALA AAA N 1
ATOM 1236 C CA . ALA A 1 125 ? 19.213 51.237 45.806 1.000 47.000 125 ALA AAA CA 1
ATOM 1237 C C . ALA A 1 125 ? 20.000 50.530 46.921 1.000 50.980 125 ALA AAA C 1
ATOM 1238 O O . ALA A 1 125 ? 21.168 50.185 46.670 1.000 53.260 125 ALA AAA O 1
ATOM 1245 N N . ILE A 1 126 ? 19.385 50.338 48.098 1.000 48.260 126 ILE AAA N 1
ATOM 1246 C CA . ILE A 1 126 ? 20.012 49.720 49.313 1.000 46.980 126 ILE AAA CA 1
ATOM 1247 C C . ILE A 1 126 ? 19.972 48.184 49.138 1.000 48.010 126 ILE AAA C 1
ATOM 1248 O O . ILE A 1 126 ? 21.042 47.557 49.339 1.000 47.500 126 ILE AAA O 1
ATOM 1264 N N . ILE A 1 127 ? 18.806 47.617 48.768 1.000 49.040 127 ILE AAA N 1
ATOM 1265 C CA . ILE A 1 127 ? 18.615 46.175 48.405 1.000 50.370 127 ILE AAA CA 1
ATOM 1266 C C . ILE A 1 127 ? 19.689 45.843 47.362 1.000 48.550 127 ILE AAA C 1
ATOM 1267 O O . ILE A 1 127 ? 20.507 44.942 47.643 1.000 52.440 127 ILE AAA O 1
ATOM 1272 N N . ALA A 1 128 ? 19.803 46.643 46.301 1.000 48.850 128 ALA AAA N 1
ATOM 1273 C CA . ALA A 1 128 ? 20.854 46.479 45.270 1.000 54.830 128 ALA AAA CA 1
ATOM 1274 C C . ALA A 1 128 ? 22.222 46.369 45.947 1.000 61.150 128 ALA AAA C 1
ATOM 1275 O O . ALA A 1 128 ? 22.893 45.353 45.714 1.000 68.680 128 ALA AAA O 1
ATOM 1282 N N . CYS A 1 129 ? 22.630 47.368 46.735 1.000 48.320 129 CYS AAA N 1
ATOM 1283 C CA . CYS A 1 129 ? 23.959 47.393 47.412 1.000 51.890 129 CYS AAA CA 1
ATOM 1284 C C . CYS A 1 129 ? 24.195 46.121 48.249 1.000 47.110 129 CYS AAA C 1
ATOM 1285 O O . CYS A 1 129 ? 25.347 45.671 48.296 1.000 53.930 129 CYS AAA O 1
ATOM 1293 N N . ALA A 1 130 ? 23.159 45.550 48.875 1.000 46.330 130 ALA AAA N 1
ATOM 1294 C CA . ALA A 1 130 ? 23.253 44.378 49.784 1.000 54.620 130 ALA AAA CA 1
ATOM 1295 C C . ALA A 1 130 ? 23.374 43.051 49.010 1.000 62.330 130 ALA AAA C 1
ATOM 1296 O O . ALA A 1 130 ? 23.760 42.044 49.637 1.000 54.290 130 ALA AAA O 1
ATOM 1303 N N . ASN A 1 131 ? 22.966 43.021 47.734 1.000 68.160 131 ASN AAA N 1
ATOM 1304 C CA . ASN A 1 131 ? 23.058 41.836 46.833 1.000 64.480 131 ASN AAA CA 1
ATOM 1305 C C . ASN A 1 131 ? 24.110 42.096 45.756 1.000 61.300 131 ASN AAA C 1
ATOM 1306 O O . ASN A 1 131 ? 24.164 41.305 44.800 1.000 74.440 131 ASN AAA O 1
ATOM 1317 N N . ALA A 1 132 ? 24.886 43.177 45.887 1.000 58.530 132 ALA AAA N 1
ATOM 1318 C CA . ALA A 1 132 ? 26.041 43.478 45.023 1.000 62.020 132 ALA AAA CA 1
ATOM 1319 C C . ALA A 1 132 ? 26.960 42.262 45.076 1.000 70.850 132 ALA AAA C 1
ATOM 1320 O O . ALA A 1 132 ? 27.021 41.601 46.161 1.000 60.030 132 ALA AAA O 1
ATOM 1327 N N . GLU A 1 133 ? 27.581 41.965 43.932 1.000 76.950 133 GLU AAA N 1
ATOM 1328 C CA . GLU A 1 133 ? 28.546 40.853 43.726 1.000 81.970 133 GLU AAA CA 1
ATOM 1329 C C . GLU A 1 133 ? 29.515 41.302 42.633 1.000 71.500 133 GLU AAA C 1
ATOM 1330 O O . GLU A 1 133 ? 29.068 41.952 41.655 1.000 72.160 133 GLU AAA O 1
ATOM 1342 N N . GLY A 1 134 ? 30.800 41.019 42.827 1.000 62.120 134 GLY AAA N 1
ATOM 1343 C CA . GLY A 1 134 ? 31.857 41.391 41.874 1.000 59.790 134 GLY AAA CA 1
ATOM 1344 C C . GLY A 1 134 ? 32.181 42.868 41.920 1.000 57.620 134 GLY AAA C 1
ATOM 1345 O O . GLY A 1 134 ? 33.110 43.276 41.182 1.000 59.260 134 GLY AAA O 1
ATOM 1349 N N . VAL A 1 135 ? 31.476 43.657 42.752 1.000 62.630 135 VAL AAA N 1
ATOM 1350 C CA . VAL A 1 135 ? 31.763 45.117 42.921 1.000 57.160 135 VAL AAA CA 1
ATOM 1351 C C . VAL A 1 135 ? 32.724 45.284 44.100 1.000 53.650 135 VAL AAA C 1
ATOM 1352 O O . VAL A 1 135 ? 32.468 44.686 45.181 1.000 51.930 135 VAL AAA O 1
ATOM 1365 N N . GLN A 1 136 ? 33.739 46.125 43.927 1.000 47.890 136 GLN AAA N 1
ATOM 1366 C CA . GLN A 1 136 ? 34.750 46.373 44.985 1.000 56.060 136 GLN AAA CA 1
ATOM 1367 C C . GLN A 1 136 ? 34.050 46.960 46.221 1.000 65.470 136 GLN AAA C 1
ATOM 1368 O O . GLN A 1 136 ? 33.197 47.881 46.064 1.000 62.520 136 GLN AAA O 1
ATOM 1382 N N . GLU A 1 137 ? 34.410 46.443 47.399 1.000 62.110 137 GLU AAA N 1
ATOM 1383 C CA . GLU A 1 137 ? 33.735 46.710 48.693 1.000 65.330 137 GLU AAA CA 1
ATOM 1384 C C . GLU A 1 137 ? 33.770 48.218 48.994 1.000 63.980 137 GLU AAA C 1
ATOM 1385 O O . GLU A 1 137 ? 32.740 48.747 49.448 1.000 64.010 137 GLU AAA O 1
ATOM 1397 N N . ARG A 1 138 ? 34.890 48.889 48.718 1.000 68.260 138 ARG AAA N 1
ATOM 1398 C CA . ARG A 1 138 ? 35.063 50.364 48.859 1.000 68.060 138 ARG AAA CA 1
ATOM 1399 C C . ARG A 1 138 ? 33.874 51.085 48.202 1.000 65.910 138 ARG AAA C 1
ATOM 1400 O O . ARG A 1 138 ? 33.118 51.759 48.916 1.000 57.840 138 ARG AAA O 1
ATOM 1421 N N . LYS A 1 139 ? 33.708 50.928 46.888 1.000 64.300 139 LYS AAA N 1
ATOM 1422 C CA . LYS A 1 139 ? 32.652 51.601 46.090 1.000 64.560 139 LYS AAA CA 1
ATOM 1423 C C . LYS A 1 139 ? 31.272 51.220 46.622 1.000 56.640 139 LYS AAA C 1
ATOM 1424 O O . LYS A 1 139 ? 30.416 52.113 46.664 1.000 62.760 139 LYS AAA O 1
ATOM 1443 N N . VAL A 1 140 ? 31.047 49.953 46.973 1.000 54.980 140 VAL AAA N 1
ATOM 1444 C CA . VAL A 1 140 ? 29.716 49.484 47.462 1.000 55.790 140 VAL AAA CA 1
ATOM 1445 C C . VAL A 1 140 ? 29.405 50.223 48.763 1.000 57.160 140 VAL AAA C 1
ATOM 1446 O O . VAL A 1 140 ? 28.220 50.580 48.969 1.000 54.950 140 VAL AAA O 1
ATOM 1459 N N . LYS A 1 141 ? 30.422 50.423 49.609 1.000 58.490 141 LYS AAA N 1
ATOM 1460 C CA . LYS A 1 141 ? 30.277 51.122 50.916 1.000 56.850 141 LYS AAA CA 1
ATOM 1461 C C . LYS A 1 141 ? 29.788 52.548 50.647 1.000 52.150 141 LYS AAA C 1
ATOM 1462 O O . LYS A 1 141 ? 28.832 52.963 51.305 1.000 53.170 141 LYS AAA O 1
ATOM 1481 N N . GLN A 1 142 ? 30.398 53.235 49.684 1.000 52.640 142 GLN AAA N 1
ATOM 1482 C CA . GLN A 1 142 ? 30.041 54.621 49.298 1.000 57.050 142 GLN AAA CA 1
ATOM 1483 C C . GLN A 1 142 ? 28.588 54.680 48.809 1.000 58.460 142 GLN AAA C 1
ATOM 1484 O O . GLN A 1 142 ? 27.828 55.508 49.339 1.000 47.560 142 GLN AAA O 1
ATOM 1498 N N . TYR A 1 143 ? 28.203 53.836 47.856 1.000 54.610 143 TYR AAA N 1
ATOM 1499 C CA . TYR A 1 143 ? 26.846 53.848 47.245 1.000 48.440 143 TYR AAA CA 1
ATOM 1500 C C . TYR A 1 143 ? 25.797 53.561 48.310 1.000 44.760 143 TYR AAA C 1
ATOM 1501 O O . TYR A 1 143 ? 24.717 54.208 48.265 1.000 47.670 143 TYR AAA O 1
ATOM 1519 N N . ASN A 1 144 ? 26.073 52.639 49.235 1.000 35.240 144 ASN AAA N 1
ATOM 1520 C CA . ASN A 1 144 ? 25.119 52.299 50.318 1.000 40.120 144 ASN AAA CA 1
ATOM 1521 C C . ASN A 1 144 ? 24.895 53.544 51.210 1.000 37.960 144 ASN AAA C 1
ATOM 1522 O O . ASN A 1 144 ? 23.758 53.770 51.676 1.000 40.020 144 ASN AAA O 1
ATOM 1533 N N . ALA A 1 145 ? 25.960 54.315 51.441 1.000 39.890 145 ALA AAA N 1
ATOM 1534 C CA . ALA A 1 145 ? 25.966 55.522 52.302 1.000 39.800 145 ALA AAA CA 1
ATOM 1535 C C . ALA A 1 145 ? 25.195 56.641 51.584 1.000 43.840 145 ALA AAA C 1
ATOM 1536 O O . ALA A 1 145 ? 24.334 57.247 52.212 1.000 36.130 145 ALA AAA O 1
ATOM 1543 N N . GLU A 1 146 ? 25.459 56.868 50.290 1.000 44.260 146 GLU AAA N 1
ATOM 1544 C CA . GLU A 1 146 ? 24.701 57.852 49.475 1.000 44.560 146 GLU AAA CA 1
ATOM 1545 C C . GLU A 1 146 ? 23.212 57.518 49.527 1.000 44.910 146 GLU AAA C 1
ATOM 1546 O O . GLU A 1 146 ? 22.424 58.454 49.669 1.000 42.230 146 GLU AAA O 1
ATOM 1558 N N . ALA A 1 147 ? 22.836 56.245 49.399 1.000 39.800 147 ALA AAA N 1
ATOM 1559 C CA . ALA A 1 147 ? 21.422 55.820 49.375 1.000 39.350 147 ALA AAA CA 1
ATOM 1560 C C . ALA A 1 147 ? 20.820 56.019 50.768 1.000 40.240 147 ALA AAA C 1
ATOM 1561 O O . ALA A 1 147 ? 19.612 56.369 50.883 1.000 40.680 147 ALA AAA O 1
ATOM 1568 N N . HIS A 1 148 ? 21.608 55.734 51.801 1.000 39.270 148 HIS AAA N 1
ATOM 1569 C CA . HIS A 1 148 ? 21.188 55.912 53.220 1.000 35.340 148 HIS AAA CA 1
ATOM 1570 C C . HIS A 1 148 ? 20.995 57.410 53.501 1.000 30.560 148 HIS AAA C 1
ATOM 1571 O O . HIS A 1 148 ? 19.967 57.786 54.164 1.000 35.160 148 HIS AAA O 1
ATOM 1586 N N . PHE A 1 149 ? 21.893 58.256 53.005 1.000 30.870 149 PHE AAA N 1
ATOM 1587 C CA . PHE A 1 149 ? 21.718 59.721 53.156 1.000 34.180 149 PHE AAA CA 1
ATOM 1588 C C . PHE A 1 149 ? 20.387 60.109 52.490 1.000 36.610 149 PHE AAA C 1
ATOM 1589 O O . PHE A 1 149 ? 19.562 60.810 53.093 1.000 32.010 149 PHE AAA O 1
ATOM 1606 N N . LEU A 1 150 ? 20.168 59.653 51.249 1.000 30.730 150 LEU AAA N 1
ATOM 1607 C CA . LEU A 1 150 ? 18.978 60.070 50.472 1.000 33.000 150 LEU AAA CA 1
ATOM 1608 C C . LEU A 1 150 ? 17.742 59.560 51.191 1.000 32.330 150 LEU AAA C 1
ATOM 1609 O O . LEU A 1 150 ? 16.786 60.344 51.254 1.000 40.190 150 LEU AAA O 1
ATOM 1625 N N . ARG A 1 151 ? 17.750 58.347 51.751 1.000 32.650 151 ARG AAA N 1
ATOM 1626 C CA . ARG A 1 151 ? 16.559 57.820 52.430 1.000 35.380 151 ARG AAA CA 1
ATOM 1627 C C . ARG A 1 151 ? 16.288 58.680 53.679 1.000 34.200 151 ARG AAA C 1
ATOM 1628 O O . ARG A 1 151 ? 15.162 59.096 53.841 1.000 30.620 151 ARG AAA O 1
ATOM 1649 N N . ALA A 1 152 ? 17.304 58.945 54.496 1.000 32.730 152 ALA AAA N 1
ATOM 1650 C CA . ALA A 1 152 ? 17.222 59.854 55.675 1.000 30.950 152 ALA AAA CA 1
ATOM 1651 C C . ALA A 1 152 ? 16.636 61.212 55.264 1.000 28.940 152 ALA AAA C 1
ATOM 1652 O O . ALA A 1 152 ? 15.689 61.693 55.974 1.000 30.840 152 ALA AAA O 1
ATOM 1659 N N . TYR A 1 153 ? 17.162 61.802 54.184 1.000 31.990 153 TYR AAA N 1
ATOM 1660 C CA . TYR A 1 153 ? 16.730 63.113 53.648 1.000 32.170 153 TYR AAA CA 1
ATOM 1661 C C . TYR A 1 153 ? 15.246 63.081 53.283 1.000 35.550 153 TYR AAA C 1
ATOM 1662 O O . TYR A 1 153 ? 14.481 63.979 53.759 1.000 33.200 153 TYR AAA O 1
ATOM 1680 N N . TYR A 1 154 ? 14.795 62.091 52.515 1.000 32.040 154 TYR AAA N 1
ATOM 1681 C CA . TYR A 1 154 ? 13.391 62.082 52.046 1.000 31.110 154 TYR AAA CA 1
ATOM 1682 C C . TYR A 1 154 ? 12.477 61.791 53.215 1.000 30.770 154 TYR AAA C 1
ATOM 1683 O O . TYR A 1 154 ? 11.424 62.456 53.319 1.000 34.240 154 TYR AAA O 1
ATOM 1701 N N . VAL A 1 155 ? 12.846 60.850 54.083 1.000 29.920 155 VAL AAA N 1
ATOM 1702 C CA . VAL A 1 155 ? 11.999 60.462 55.227 1.000 31.710 155 VAL AAA CA 1
ATOM 1703 C C . VAL A 1 155 ? 11.943 61.653 56.209 1.000 27.800 155 VAL AAA C 1
ATOM 1704 O O . VAL A 1 155 ? 10.909 61.812 56.817 1.000 30.810 155 VAL AAA O 1
ATOM 1717 N N . HIS A 1 156 ? 13.027 62.411 56.380 1.000 31.690 156 HIS AAA N 1
ATOM 1718 C CA . HIS A 1 156 ? 13.002 63.582 57.310 1.000 30.600 156 HIS AAA CA 1
ATOM 1719 C C . HIS A 1 156 ? 12.030 64.645 56.785 1.000 28.190 156 HIS AAA C 1
ATOM 1720 O O . HIS A 1 156 ? 11.392 65.283 57.588 1.000 28.920 156 HIS AAA O 1
ATOM 1735 N N . LEU A 1 157 ? 11.868 64.808 55.476 1.000 31.350 157 LEU AAA N 1
ATOM 1736 C CA . LEU A 1 157 ? 10.840 65.751 54.947 1.000 28.930 157 LEU AAA CA 1
ATOM 1737 C C . LEU A 1 157 ? 9.453 65.191 55.218 1.000 31.990 157 LEU AAA C 1
ATOM 1738 O O . LEU A 1 157 ? 8.582 65.937 55.718 1.000 32.810 157 LEU AAA O 1
ATOM 1754 N N . LEU A 1 158 ? 9.221 63.905 54.994 1.000 30.620 158 LEU AAA N 1
ATOM 1755 C CA . LEU A 1 158 ? 7.895 63.341 55.313 1.000 30.350 158 LEU AAA CA 1
ATOM 1756 C C . LEU A 1 158 ? 7.641 63.540 56.810 1.000 31.060 158 LEU AAA C 1
ATOM 1757 O O . LEU A 1 158 ? 6.508 63.791 57.213 1.000 30.430 158 LEU AAA O 1
ATOM 1773 N N . TRP A 1 159 ? 8.681 63.350 57.617 1.000 29.750 159 TRP AAA N 1
ATOM 1774 C CA . TRP A 1 159 ? 8.636 63.470 59.099 1.000 27.560 159 TRP AAA CA 1
ATOM 1775 C C . TRP A 1 159 ? 8.313 64.919 59.530 1.000 26.560 159 TRP AAA C 1
ATOM 1776 O O . TRP A 1 159 ? 7.407 65.112 60.359 1.000 27.400 159 TRP AAA O 1
ATOM 1797 N N . LYS A 1 160 ? 9.000 65.893 58.944 1.000 29.820 160 LYS AAA N 1
ATOM 1798 C CA . LYS A 1 160 ? 8.747 67.341 59.205 1.000 30.220 160 LYS AAA CA 1
ATOM 1799 C C . LYS A 1 160 ? 7.315 67.728 58.798 1.000 31.110 160 LYS AAA C 1
ATOM 1800 O O . LYS A 1 160 ? 6.704 68.478 59.531 1.000 29.180 160 LYS AAA O 1
ATOM 1819 N N . PHE A 1 161 ? 6.813 67.248 57.664 1.000 32.000 161 PHE AAA N 1
ATOM 1820 C CA . PHE A 1 161 ? 5.487 67.644 57.135 1.000 30.350 161 PHE AAA CA 1
ATOM 1821 C C . PHE A 1 161 ? 4.388 66.839 57.808 1.000 35.290 161 PHE AAA C 1
ATOM 1822 O O . PHE A 1 161 ? 3.446 67.486 58.335 1.000 36.560 161 PHE AAA O 1
ATOM 1839 N N . PHE A 1 162 ? 4.483 65.502 57.789 1.000 32.540 162 PHE AAA N 1
ATOM 1840 C CA . PHE A 1 162 ? 3.329 64.620 58.108 1.000 34.100 162 PHE AAA CA 1
ATOM 1841 C C . PHE A 1 162 ? 3.465 63.945 59.480 1.000 32.720 162 PHE AAA C 1
ATOM 1842 O O . PHE A 1 162 ? 2.418 63.687 60.105 1.000 33.020 162 PHE AAA O 1
ATOM 1859 N N . GLY A 1 163 ? 4.698 63.718 59.967 1.000 29.680 163 GLY AAA N 1
ATOM 1860 C CA . GLY A 1 163 ? 4.973 63.175 61.305 1.000 33.170 163 GLY AAA CA 1
ATOM 1861 C C . GLY A 1 163 ? 4.719 61.671 61.324 1.000 36.970 163 GLY AAA C 1
ATOM 1862 O O . GLY A 1 163 ? 5.695 60.878 61.255 1.000 38.960 163 GLY AAA O 1
ATOM 1866 N N . ASN A 1 164 ? 3.443 61.300 61.397 1.000 34.050 164 ASN AAA N 1
ATOM 1867 C CA . ASN A 1 164 ? 2.971 59.923 61.664 1.000 38.290 164 ASN AAA CA 1
ATOM 1868 C C . ASN A 1 164 ? 2.633 59.256 60.334 1.000 38.790 164 ASN AAA C 1
ATOM 1869 O O . ASN A 1 164 ? 1.555 59.527 59.781 1.000 40.800 164 ASN AAA O 1
ATOM 1880 N N . ILE A 1 165 ? 3.540 58.414 59.855 1.000 38.490 165 ILE AAA N 1
ATOM 1881 C CA . ILE A 1 165 ? 3.545 57.950 58.446 1.000 42.320 165 ILE AAA CA 1
ATOM 1882 C C . ILE A 1 165 ? 3.703 56.438 58.407 1.000 46.050 165 ILE AAA C 1
ATOM 1883 O O . ILE A 1 165 ? 4.300 55.840 59.304 1.000 42.630 165 ILE AAA O 1
ATOM 1899 N N . PRO A 1 166 ? 3.188 55.817 57.321 1.000 54.020 166 PRO AAA N 1
ATOM 1900 C CA . PRO A 1 166 ? 3.474 54.416 57.015 1.000 52.800 166 PRO AAA CA 1
ATOM 1901 C C . PRO A 1 166 ? 4.922 54.402 56.518 1.000 49.290 166 PRO AAA C 1
ATOM 1902 O O . PRO A 1 166 ? 5.226 55.086 55.572 1.000 67.970 166 PRO AAA O 1
ATOM 1913 N N . TYR A 1 167 ? 5.803 53.716 57.224 1.000 45.460 167 TYR AAA N 1
ATOM 1914 C CA . TYR A 1 167 ? 7.240 53.605 56.858 1.000 41.210 167 TYR AAA CA 1
ATOM 1915 C C . TYR A 1 167 ? 7.500 52.152 56.455 1.000 42.730 167 TYR AAA C 1
ATOM 1916 O O . TYR A 1 167 ? 6.931 51.234 57.103 1.000 43.000 167 TYR AAA O 1
ATOM 1934 N N . PHE A 1 168 ? 8.364 51.972 55.463 1.000 44.5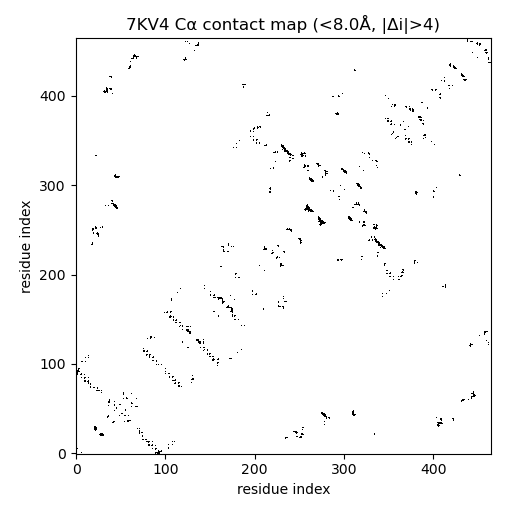90 168 PHE AAA N 1
ATOM 1935 C CA . PHE A 1 168 ? 8.754 50.656 54.899 1.000 48.560 168 PHE AAA CA 1
ATOM 1936 C C . PHE A 1 168 ? 10.166 50.772 54.338 1.000 39.430 168 PHE AAA C 1
ATOM 1937 O O . PHE A 1 168 ? 10.500 51.827 53.744 1.000 42.380 168 PHE AAA O 1
ATOM 1954 N N . GLU A 1 169 ? 10.934 49.687 54.459 1.000 39.110 169 GLU AAA N 1
ATOM 1955 C CA . GLU A 1 169 ? 12.337 49.547 53.994 1.000 41.960 169 GLU AAA CA 1
ATOM 1956 C C . GLU A 1 169 ? 12.431 48.519 52.832 1.000 49.090 169 GLU AAA C 1
ATOM 1957 O O . GLU A 1 169 ? 13.480 48.475 52.139 1.000 47.030 169 GLU AAA O 1
ATOM 1969 N N . GLU A 1 170 ? 11.407 47.689 52.615 1.000 51.830 170 GLU AAA N 1
ATOM 1970 C CA . GLU A 1 170 ? 11.449 46.629 51.561 1.000 65.720 170 GLU AAA CA 1
ATOM 1971 C C . GLU A 1 170 ? 10.352 46.893 50.534 1.000 68.880 170 GLU AAA C 1
ATOM 1972 O O . GLU A 1 170 ? 9.258 47.336 50.891 1.000 69.810 170 GLU AAA O 1
ATOM 1984 N N . PRO A 1 171 ? 10.599 46.637 49.230 1.000 75.430 171 PRO AAA N 1
ATOM 1985 C CA . PRO A 1 171 ? 9.626 46.996 48.191 1.000 81.090 171 PRO AAA CA 1
ATOM 1986 C C . PRO A 1 171 ? 8.242 46.373 48.452 1.000 75.940 171 PRO AAA C 1
ATOM 1987 O O . PRO A 1 171 ? 8.011 45.285 47.990 1.000 80.430 171 PRO AAA O 1
ATOM 1998 N N . TYR A 1 176 ? 1.575 50.744 51.081 1.000 85.050 176 TYR AAA N 1
ATOM 1999 C CA . TYR A 1 176 ? 0.369 50.027 50.581 1.000 84.760 176 TYR AAA CA 1
ATOM 2000 C C . TYR A 1 176 ? -0.348 49.345 51.761 1.000 81.990 176 TYR AAA C 1
ATOM 2001 O O . TYR A 1 176 ? -1.420 49.821 52.182 1.000 78.190 176 TYR AAA O 1
ATOM 2007 N N . MET A 1 177 ? 0.229 48.263 52.293 1.000 79.510 177 MET AAA N 1
ATOM 2008 C CA . MET A 1 177 ? -0.321 47.497 53.448 1.000 80.560 177 MET AAA CA 1
ATOM 2009 C C . MET A 1 177 ? 0.695 47.560 54.606 1.000 83.830 177 MET AAA C 1
ATOM 2010 O O . MET A 1 177 ? 1.175 46.496 55.060 1.000 79.390 177 MET AAA O 1
ATOM 2016 N N . THR A 1 178 ? 1.010 48.780 55.062 1.000 81.930 178 THR AAA N 1
ATOM 2017 C CA . THR A 1 178 ? 2.107 49.104 56.017 1.000 70.180 178 THR AAA CA 1
ATOM 2018 C C . THR A 1 178 ? 1.537 49.846 57.229 1.000 65.720 178 THR AAA C 1
ATOM 2019 O O . THR A 1 178 ? 0.664 50.724 57.045 1.000 64.000 178 THR AAA O 1
ATOM 2030 N N . LYS A 1 179 ? 2.026 49.507 58.421 1.000 58.300 179 LYS AAA N 1
ATOM 2031 C CA . LYS A 1 179 ? 1.622 50.147 59.696 1.000 58.360 179 LYS AAA CA 1
ATOM 2032 C C . LYS A 1 179 ? 2.101 51.613 59.683 1.000 54.650 179 LYS AAA C 1
ATOM 2033 O O . LYS A 1 179 ? 3.247 51.904 59.221 1.000 48.930 179 LYS AAA O 1
ATOM 2052 N N . GLN A 1 180 ? 1.211 52.519 60.078 1.000 49.180 180 GLN AAA N 1
ATOM 2053 C CA . GLN A 1 180 ? 1.538 53.937 60.361 1.000 51.940 180 GLN AAA CA 1
ATOM 2054 C C . GLN A 1 180 ? 2.365 53.943 61.647 1.000 47.190 180 GLN AAA C 1
ATOM 2055 O O . GLN A 1 180 ? 1.892 53.362 62.641 1.000 46.420 180 GLN AAA O 1
ATOM 2069 N N . ILE A 1 181 ? 3.558 54.538 61.651 1.000 48.700 181 ILE AAA N 1
ATOM 2070 C CA . ILE A 1 181 ? 4.350 54.646 62.915 1.000 44.850 181 ILE AAA CA 1
ATOM 2071 C C . ILE A 1 181 ? 4.531 56.119 63.320 1.000 44.780 181 ILE AAA C 1
ATOM 2072 O O . ILE A 1 181 ? 4.423 57.009 62.475 1.000 39.310 181 ILE AAA O 1
ATOM 2088 N N . SER A 1 182 ? 4.717 56.347 64.611 1.000 43.490 182 SER AAA N 1
ATOM 2089 C CA . SER A 1 182 ? 4.692 57.698 65.217 1.000 42.040 182 SER AAA CA 1
ATOM 2090 C C . SER A 1 182 ? 5.923 58.491 64.746 1.000 41.570 182 SER AAA C 1
ATOM 2091 O O . SER A 1 182 ? 6.954 57.885 64.387 1.000 33.270 182 SER AAA O 1
ATOM 2099 N N . ALA A 1 183 ? 5.833 59.824 64.779 1.000 36.950 183 ALA AAA N 1
ATOM 2100 C CA . ALA A 1 183 ? 6.946 60.729 64.432 1.000 31.040 183 ALA AAA CA 1
ATOM 2101 C C . ALA A 1 183 ? 8.183 60.346 65.260 1.000 30.820 183 ALA AAA C 1
ATOM 2102 O O . ALA A 1 183 ? 9.262 60.237 64.702 1.000 30.410 183 ALA AAA O 1
ATOM 2109 N N . ASP A 1 184 ? 8.018 60.079 66.550 1.000 33.240 184 ASP AAA N 1
ATOM 2110 C CA . ASP A 1 184 ? 9.145 59.670 67.425 1.000 36.160 184 ASP AAA CA 1
ATOM 2111 C C . ASP A 1 184 ? 9.773 58.364 66.938 1.000 37.640 184 ASP AAA C 1
ATOM 2112 O O . ASP A 1 184 ? 11.007 58.294 66.930 1.000 34.840 184 ASP AAA O 1
ATOM 2121 N N . GLU A 1 185 ? 8.982 57.364 66.530 1.000 40.620 185 GLU AAA N 1
ATOM 2122 C CA . GLU A 1 185 ? 9.572 56.132 65.921 1.000 44.340 185 GLU AAA CA 1
ATOM 2123 C C . GLU A 1 185 ? 10.328 56.484 64.633 1.000 37.490 185 GLU AAA C 1
ATOM 2124 O O . GLU A 1 185 ? 11.425 55.954 64.420 1.000 38.340 185 GLU AAA O 1
ATOM 2136 N N . ILE A 1 186 ? 9.762 57.325 63.773 1.000 35.820 186 ILE AAA N 1
ATOM 2137 C CA . ILE A 1 186 ? 10.385 57.673 62.463 1.000 32.790 186 ILE AAA CA 1
ATOM 2138 C C . ILE A 1 186 ? 11.763 58.280 62.717 1.000 32.100 186 ILE AAA C 1
ATOM 2139 O O . ILE A 1 186 ? 12.669 58.071 61.935 1.000 30.200 186 ILE AAA O 1
ATOM 2155 N N . TYR A 1 187 ? 11.863 59.130 63.726 1.000 31.380 187 TYR AAA N 1
ATOM 2156 C CA . TYR A 1 187 ? 13.135 59.800 64.079 1.000 28.170 187 TYR AAA CA 1
ATOM 2157 C C . TYR A 1 187 ? 14.212 58.719 64.219 1.000 28.450 187 TYR AAA C 1
ATOM 2158 O O . TYR A 1 187 ? 15.328 58.889 63.755 1.000 28.920 187 TYR AAA O 1
ATOM 2176 N N . ASN A 1 188 ? 13.885 57.655 64.936 1.000 32.470 188 ASN AAA N 1
ATOM 2177 C CA . ASN A 1 188 ? 14.852 56.563 65.235 1.000 34.420 188 ASN AAA CA 1
ATOM 2178 C C . ASN A 1 188 ? 15.273 55.907 63.917 1.000 34.180 188 ASN AAA C 1
ATOM 2179 O O . ASN A 1 188 ? 16.450 55.512 63.794 1.000 33.300 188 ASN AAA O 1
ATOM 2190 N N . GLU A 1 189 ? 14.332 55.768 62.979 1.000 33.650 189 GLU AAA N 1
ATOM 2191 C CA . GLU A 1 189 ? 14.609 55.146 61.660 1.000 32.440 189 GLU AAA CA 1
ATOM 2192 C C . GLU A 1 189 ? 15.586 56.038 60.925 1.000 32.710 189 GLU AAA C 1
ATOM 2193 O O . GLU A 1 189 ? 16.581 55.550 60.333 1.000 29.520 189 GLU AAA O 1
ATOM 2205 N N . ILE A 1 190 ? 15.340 57.345 60.945 1.000 28.510 190 ILE AAA N 1
ATOM 2206 C CA . ILE A 1 190 ? 16.246 58.287 60.250 1.000 27.960 190 ILE AAA CA 1
ATOM 2207 C C . ILE A 1 190 ? 17.648 58.208 60.869 1.000 26.210 190 ILE AAA C 1
ATOM 2208 O O . ILE A 1 190 ? 18.621 58.271 60.133 1.000 28.670 190 ILE AAA O 1
ATOM 2224 N N . MET A 1 191 ? 17.748 58.196 62.200 1.000 29.740 191 MET AAA N 1
ATOM 2225 C CA . MET A 1 191 ? 19.085 58.227 62.827 1.000 29.800 191 MET AAA CA 1
ATOM 2226 C C . MET A 1 191 ? 19.818 56.907 62.526 1.000 29.170 191 MET AAA C 1
ATOM 2227 O O . MET A 1 191 ? 21.012 56.959 62.407 1.000 28.410 191 MET AAA O 1
ATOM 2241 N N . ALA A 1 192 ? 19.111 55.785 62.390 1.000 30.280 192 ALA AAA N 1
ATOM 2242 C CA . ALA A 1 192 ? 19.767 54.519 61.976 1.000 33.260 192 ALA AAA CA 1
ATOM 2243 C C . ALA A 1 192 ? 20.383 54.687 60.586 1.000 34.090 192 ALA AAA C 1
ATOM 2244 O O . ALA A 1 192 ? 21.561 54.342 60.389 1.000 35.600 192 ALA AAA O 1
ATOM 2251 N N . ASP A 1 193 ? 19.655 55.261 59.639 1.000 32.760 193 ASP AAA N 1
ATOM 2252 C CA . ASP A 1 193 ? 20.202 55.505 58.285 1.000 33.100 193 ASP AAA CA 1
ATOM 2253 C C . ASP A 1 193 ? 21.380 56.487 58.363 1.000 33.200 193 ASP AAA C 1
ATOM 2254 O O . ASP A 1 193 ? 22.356 56.300 57.641 1.000 30.710 193 ASP AAA O 1
ATOM 2263 N N . LEU A 1 194 ? 21.329 57.535 59.203 1.000 30.840 194 LEU AAA N 1
ATOM 2264 C CA . LEU A 1 194 ? 22.455 58.514 59.246 1.000 29.460 194 LEU AAA CA 1
ATOM 2265 C C . LEU A 1 194 ? 23.722 57.897 59.868 1.000 30.880 194 LEU AAA C 1
ATOM 2266 O O . LEU A 1 194 ? 24.830 58.354 59.513 1.000 28.730 194 LEU AAA O 1
ATOM 2282 N N . GLU A 1 195 ? 23.588 56.909 60.759 1.000 33.660 195 GLU AAA N 1
ATOM 2283 C CA . GLU A 1 195 ? 24.788 56.210 61.297 1.000 36.690 195 GLU AAA CA 1
ATOM 2284 C C . GLU A 1 195 ? 25.561 55.636 60.101 1.000 39.940 195 GLU AAA C 1
ATOM 2285 O O . GLU A 1 195 ? 26.776 55.949 59.953 1.000 40.800 195 GLU AAA O 1
ATOM 2297 N N . VAL A 1 196 ? 24.840 55.012 59.165 1.000 37.720 196 VAL AAA N 1
ATOM 2298 C CA . VAL A 1 196 ? 25.457 54.456 57.932 1.000 37.450 196 VAL AAA CA 1
ATOM 2299 C C . VAL A 1 196 ? 26.031 55.616 57.113 1.000 37.930 196 VAL AAA C 1
ATOM 2300 O O . VAL A 1 196 ? 27.194 55.532 56.676 1.000 33.630 196 VAL AAA O 1
ATOM 2313 N N . ALA A 1 197 ? 25.282 56.694 56.891 1.000 36.570 197 ALA AAA N 1
ATOM 2314 C CA . ALA A 1 197 ? 25.701 57.753 55.937 1.000 35.340 197 ALA AAA CA 1
ATOM 2315 C C . ALA A 1 197 ? 26.909 58.547 56.477 1.000 33.130 197 ALA AAA C 1
ATOM 2316 O O . ALA A 1 197 ? 27.734 59.070 55.679 1.000 32.300 197 ALA AAA O 1
ATOM 2323 N N . CYS A 1 198 ? 26.977 58.757 57.790 1.000 30.700 198 CYS AAA N 1
ATOM 2324 C CA . CYS A 1 198 ? 27.986 59.662 58.407 1.000 33.730 198 CYS AAA CA 1
ATOM 2325 C C . CYS A 1 198 ? 29.309 58.916 58.664 1.000 32.770 198 CYS AAA C 1
ATOM 2326 O O . CYS A 1 198 ? 30.270 59.548 59.186 1.000 36.660 198 CYS AAA O 1
ATOM 2334 N N . GLU A 1 199 ? 29.334 57.607 58.445 1.000 38.200 199 GLU AAA N 1
ATOM 2335 C CA . GLU A 1 199 ? 30.486 56.781 58.871 1.000 39.370 199 GLU AAA CA 1
ATOM 2336 C C . GLU A 1 199 ? 31.766 57.377 58.283 1.000 40.820 199 GLU AAA C 1
ATOM 2337 O O . GLU A 1 199 ? 31.827 57.552 57.070 1.000 40.040 199 GLU AAA O 1
ATOM 2349 N N . GLU A 1 200 ? 32.778 57.626 59.121 1.000 40.850 200 GLU AAA N 1
ATOM 2350 C CA . GLU A 1 200 ? 34.051 58.274 58.738 1.000 43.190 200 GLU AAA CA 1
ATOM 2351 C C . GLU A 1 200 ? 34.791 57.444 57.684 1.000 47.950 200 GLU AAA C 1
ATOM 2352 O O . GLU A 1 200 ? 34.802 56.197 57.799 1.000 42.760 200 GLU AAA O 1
ATOM 2364 N N . GLY A 1 201 ? 35.372 58.133 56.703 1.000 51.320 201 GLY AAA N 1
ATOM 2365 C CA . GLY A 1 201 ? 36.229 57.558 55.656 1.000 55.420 201 GLY AAA CA 1
ATOM 2366 C C . GLY A 1 201 ? 35.448 56.755 54.634 1.000 56.330 201 GLY AAA C 1
ATOM 2367 O O . GLY A 1 201 ? 36.092 55.962 53.946 1.000 62.380 201 GLY AAA O 1
ATOM 2371 N N . VAL A 1 202 ? 34.129 56.958 54.513 1.000 49.770 202 VAL AAA N 1
ATOM 2372 C CA . VAL A 1 202 ? 33.262 56.233 53.534 1.000 45.410 202 VAL AAA CA 1
ATOM 2373 C C . VAL A 1 202 ? 32.911 57.202 52.406 1.000 52.430 202 VAL AAA C 1
ATOM 2374 O O . VAL A 1 202 ? 33.500 57.035 51.321 1.000 49.320 202 VAL AAA O 1
ATOM 2387 N N . MET A 1 203 ? 32.039 58.205 52.630 1.000 40.630 203 MET AAA N 1
ATOM 2388 C CA . MET A 1 203 ? 31.905 59.302 51.641 1.000 41.710 203 MET AAA CA 1
ATOM 2389 C C . MET A 1 203 ? 32.975 60.339 51.939 1.000 39.430 203 MET AAA C 1
ATOM 2390 O O . MET A 1 203 ? 33.341 60.491 53.122 1.000 42.900 203 MET AAA O 1
ATOM 2404 N N . GLU A 1 204 ? 33.454 60.997 50.891 1.000 40.420 204 GLU AAA N 1
ATOM 2405 C CA . GLU A 1 204 ? 34.331 62.182 50.969 1.000 43.190 204 GLU AAA CA 1
ATOM 2406 C C . GLU A 1 204 ? 33.609 63.259 51.777 1.000 42.790 204 GLU AAA C 1
ATOM 2407 O O . GLU A 1 204 ? 32.383 63.315 51.664 1.000 43.080 204 GLU AAA O 1
ATOM 2419 N N . MET A 1 205 ? 34.348 64.113 52.478 1.000 41.070 205 MET AAA N 1
ATOM 2420 C CA . MET A 1 205 ? 33.754 65.164 53.354 1.000 41.820 205 MET AAA CA 1
ATOM 2421 C C . MET A 1 205 ? 32.989 66.154 52.487 1.000 44.190 205 MET AAA C 1
ATOM 2422 O O . MET A 1 205 ? 31.955 66.656 52.949 1.000 44.460 205 MET AAA O 1
ATOM 2436 N N . VAL A 1 206 ? 33.515 66.429 51.294 1.000 47.250 206 VAL AAA N 1
ATOM 2437 C CA . VAL A 1 206 ? 32.929 67.378 50.309 1.000 47.290 206 VAL AAA CA 1
ATOM 2438 C C . VAL A 1 206 ? 32.926 66.718 48.923 1.000 53.180 206 VAL AAA C 1
ATOM 2439 O O . VAL A 1 206 ? 33.839 65.920 48.642 1.000 48.430 206 VAL AAA O 1
ATOM 2452 N N . ASN A 1 207 ? 31.913 67.025 48.111 1.000 45.740 207 ASN AAA N 1
ATOM 2453 C CA . ASN A 1 207 ? 31.803 66.616 46.686 1.000 46.040 207 ASN AAA CA 1
ATOM 2454 C C . ASN A 1 207 ? 31.358 67.854 45.882 1.000 44.430 207 ASN AAA C 1
ATOM 2455 O O . ASN A 1 207 ? 30.212 67.875 45.368 1.000 51.350 207 ASN AAA O 1
ATOM 2466 N N . ASN A 1 208 ? 32.224 68.859 45.765 1.000 41.580 208 ASN AAA N 1
ATOM 2467 C CA . ASN A 1 208 ? 31.907 70.082 44.986 1.000 48.450 208 ASN AAA CA 1
ATOM 2468 C C . ASN A 1 208 ? 32.654 70.154 43.643 1.000 53.850 208 ASN AAA C 1
ATOM 2469 O O . ASN A 1 208 ? 32.525 71.222 43.013 1.000 49.400 208 ASN AAA O 1
ATOM 2480 N N . SER A 1 209 ? 33.379 69.107 43.203 1.000 55.830 209 SER AAA N 1
ATOM 2481 C CA . SER A 1 209 ? 34.202 69.149 41.950 1.000 59.960 209 SER AAA CA 1
ATOM 2482 C C . SER A 1 209 ? 34.491 67.754 41.376 1.000 67.330 209 SER AAA C 1
ATOM 2483 O O . SER A 1 209 ? 34.272 66.752 42.078 1.000 73.410 209 SER AAA O 1
ATOM 2491 N N . GLY A 1 210 ? 34.966 67.701 40.124 1.000 71.940 210 GLY AAA N 1
ATOM 2492 C CA . GLY A 1 210 ? 35.251 66.444 39.401 1.000 74.650 210 GLY AAA CA 1
ATOM 2493 C C . GLY A 1 210 ? 33.989 65.651 39.094 1.000 77.420 210 GLY AAA C 1
ATOM 2494 O O . GLY A 1 210 ? 32.895 66.249 39.074 1.000 80.920 210 GLY AAA O 1
ATOM 2498 N N . ASP A 1 211 ? 34.137 64.342 38.873 1.000 79.860 211 ASP AAA N 1
ATOM 2499 C CA . ASP A 1 211 ? 33.050 63.410 38.461 1.000 83.990 211 ASP AAA CA 1
ATOM 2500 C C . ASP A 1 211 ? 31.995 63.287 39.569 1.000 79.910 211 ASP AAA C 1
ATOM 2501 O O . ASP A 1 211 ? 30.851 62.900 39.249 1.000 76.520 211 ASP AAA O 1
ATOM 2507 N N . ASN A 1 212 ? 32.359 63.564 40.825 1.000 76.420 212 ASN AAA N 1
ATOM 2508 C CA . ASN A 1 212 ? 31.485 63.268 41.991 1.000 70.310 212 ASN AAA CA 1
ATOM 2509 C C . ASN A 1 212 ? 30.801 64.558 42.463 1.000 74.520 212 ASN AAA C 1
ATOM 2510 O O . ASN A 1 212 ? 30.131 64.508 43.525 1.000 73.700 212 ASN AAA O 1
ATOM 2521 N N . LYS A 1 213 ? 30.907 65.646 41.689 1.000 70.480 213 LYS AAA N 1
ATOM 2522 C CA . LYS A 1 213 ? 30.239 66.937 42.001 1.000 67.230 213 LYS AAA CA 1
ATOM 2523 C C . LYS A 1 213 ? 28.752 66.670 42.235 1.000 65.100 213 LYS AAA C 1
ATOM 2524 O O . LYS A 1 213 ? 28.184 65.796 41.542 1.000 64.270 213 LYS AAA O 1
ATOM 2543 N N . GLY A 1 214 ? 28.166 67.344 43.225 1.000 58.950 214 GLY AAA N 1
ATOM 2544 C CA . GLY A 1 214 ? 26.751 67.168 43.607 1.000 51.420 214 GLY AAA CA 1
ATOM 2545 C C . GLY A 1 214 ? 26.418 65.791 44.168 1.000 48.310 214 GLY AAA C 1
ATOM 2546 O O . GLY A 1 214 ? 25.283 65.603 44.568 1.000 45.060 214 GLY AAA O 1
ATOM 2550 N N . ARG A 1 215 ? 27.337 64.819 44.228 1.000 48.770 215 ARG AAA N 1
ATOM 2551 C CA . ARG A 1 215 ? 27.031 63.550 44.949 1.000 43.000 215 ARG AAA CA 1
ATOM 2552 C C . ARG A 1 215 ? 27.018 63.817 46.465 1.000 39.340 215 ARG AAA C 1
ATOM 2553 O O . ARG A 1 215 ? 27.753 64.700 46.922 1.000 39.310 215 ARG AAA O 1
ATOM 2574 N N . ALA A 1 216 ? 26.256 63.032 47.208 1.000 38.250 216 ALA AAA N 1
ATOM 2575 C CA . ALA A 1 216 ? 26.153 63.135 48.685 1.000 37.850 216 ALA AAA CA 1
ATOM 2576 C C . ALA A 1 216 ? 27.569 63.038 49.280 1.000 41.810 216 ALA AAA C 1
ATOM 2577 O O . ALA A 1 216 ? 28.393 62.258 48.738 1.000 38.260 216 ALA AAA O 1
ATOM 2584 N N . CYS A 1 217 ? 27.885 63.874 50.280 1.000 36.320 217 CYS AAA N 1
ATOM 2585 C CA . CYS A 1 217 ? 29.215 63.962 50.951 1.000 35.020 217 CYS AAA CA 1
ATOM 2586 C C . CYS A 1 217 ? 28.992 63.848 52.465 1.000 37.720 217 CYS AAA C 1
ATOM 2587 O O . CYS A 1 217 ? 27.821 63.955 52.904 1.000 33.350 217 CYS AAA O 1
ATOM 2595 N N . ARG A 1 218 ? 30.053 63.553 53.222 1.000 35.090 218 ARG AAA N 1
ATOM 2596 C CA . ARG A 1 218 ? 29.925 63.268 54.675 1.000 38.300 218 ARG AAA CA 1
ATOM 2597 C C . ARG A 1 218 ? 29.494 64.551 55.379 1.000 31.400 218 ARG AAA C 1
ATOM 2598 O O . ARG A 1 218 ? 28.734 64.435 56.344 1.000 34.340 218 ARG AAA O 1
ATOM 2619 N N . ALA A 1 219 ? 29.925 65.731 54.912 1.000 32.850 219 ALA AAA N 1
ATOM 2620 C CA . ALA A 1 219 ? 29.509 67.006 55.548 1.000 30.650 219 ALA AAA CA 1
ATOM 2621 C C . ALA A 1 219 ? 27.979 67.116 55.443 1.000 34.870 219 ALA AAA C 1
ATOM 2622 O O . ALA A 1 219 ? 27.353 67.519 56.426 1.000 36.960 219 ALA AAA O 1
ATOM 2629 N N . ALA A 1 220 ? 27.375 66.690 54.334 1.000 35.770 220 ALA AAA N 1
ATOM 2630 C CA . ALA A 1 220 ? 25.908 66.744 54.128 1.000 35.550 220 ALA AAA CA 1
ATOM 2631 C C . ALA A 1 220 ? 25.212 65.815 55.116 1.000 34.450 220 ALA AAA C 1
ATOM 2632 O O . ALA A 1 220 ? 24.232 66.235 55.731 1.000 30.200 220 ALA AAA O 1
ATOM 2639 N N . ALA A 1 221 ? 25.685 64.574 55.270 1.000 31.470 221 ALA AAA N 1
ATOM 2640 C CA . ALA A 1 221 ? 25.083 63.581 56.184 1.000 30.730 221 ALA AAA CA 1
ATOM 2641 C C . ALA A 1 221 ? 25.124 64.131 57.620 1.000 27.180 221 ALA AAA C 1
ATOM 2642 O O . ALA A 1 221 ? 24.183 63.884 58.352 1.000 31.770 221 ALA AAA O 1
ATOM 2649 N N . LEU A 1 222 ? 26.256 64.710 58.007 1.000 28.250 222 LEU AAA N 1
ATOM 2650 C CA . LEU A 1 222 ? 26.429 65.247 59.372 1.000 30.070 222 LEU AAA CA 1
ATOM 2651 C C . LEU A 1 222 ? 25.505 66.465 59.545 1.000 28.920 222 LEU AAA C 1
ATOM 2652 O O . LEU A 1 222 ? 24.988 66.601 60.647 1.000 29.720 222 LEU AAA O 1
ATOM 2668 N N . MET A 1 223 ? 25.299 67.277 58.501 1.000 31.180 223 MET AAA N 1
ATOM 2669 C CA . MET A 1 223 ? 24.418 68.477 58.624 1.000 29.290 223 MET AAA CA 1
ATOM 2670 C C . MET A 1 223 ? 22.986 67.973 58.742 1.000 30.930 223 MET AAA C 1
ATOM 2671 O O . MET A 1 223 ? 22.180 68.597 59.475 1.000 27.090 223 MET AAA O 1
ATOM 2685 N N . LEU A 1 224 ? 22.630 66.918 57.989 1.000 28.270 224 LEU AAA N 1
ATOM 2686 C CA . LEU A 1 224 ? 21.253 66.345 58.081 1.000 27.160 224 LEU AAA CA 1
ATOM 2687 C C . LEU A 1 224 ? 21.061 65.801 59.497 1.000 27.850 224 LEU AAA C 1
ATOM 2688 O O . LEU A 1 224 ? 20.031 66.091 60.095 1.000 28.410 224 LEU AAA O 1
ATOM 2704 N N . LYS A 1 225 ? 22.069 65.105 60.043 1.000 26.510 225 LYS AAA N 1
ATOM 2705 C CA . LYS A 1 225 ? 22.033 64.597 61.427 1.000 27.070 225 LYS AAA CA 1
ATOM 2706 C C . LYS A 1 225 ? 21.808 65.748 62.431 1.000 23.930 225 LYS AAA C 1
ATOM 2707 O O . LYS A 1 225 ? 20.960 65.561 63.343 1.000 24.860 225 LYS AAA O 1
ATOM 2726 N N . ALA A 1 226 ? 22.529 66.848 62.293 1.000 25.020 226 ALA AAA N 1
ATOM 2727 C CA . ALA A 1 226 ? 22.376 68.006 63.207 1.000 24.350 226 ALA AAA CA 1
ATOM 2728 C C . ALA A 1 226 ? 20.940 68.530 63.094 1.000 26.490 226 ALA AAA C 1
ATOM 2729 O O . ALA A 1 226 ? 20.320 68.761 64.101 1.000 24.980 226 ALA AAA O 1
ATOM 2736 N N . ARG A 1 227 ? 20.438 68.729 61.873 1.000 30.540 227 ARG AAA N 1
ATOM 2737 C CA . ARG A 1 227 ? 19.077 69.293 61.622 1.000 29.950 227 ARG AAA CA 1
ATOM 2738 C C . ARG A 1 227 ? 18.068 68.395 62.334 1.000 30.230 227 ARG AAA C 1
ATOM 2739 O O . ARG A 1 227 ? 17.143 68.896 63.056 1.000 29.160 227 ARG AAA O 1
ATOM 2760 N N . VAL A 1 228 ? 18.234 67.080 62.200 1.000 25.380 228 VAL AAA N 1
ATOM 2761 C CA . VAL A 1 228 ? 17.215 66.120 62.686 1.000 24.970 228 VAL AAA CA 1
ATOM 2762 C C . VAL A 1 228 ? 17.297 66.047 64.204 1.000 25.210 228 VAL AAA C 1
ATOM 2763 O O . VAL A 1 228 ? 16.237 66.055 64.869 1.000 26.580 228 VAL AAA O 1
ATOM 2776 N N . VAL A 1 229 ? 18.501 65.939 64.750 1.000 24.930 229 VAL AAA N 1
ATOM 2777 C CA . VAL A 1 229 ? 18.653 65.867 66.230 1.000 25.220 229 VAL AAA CA 1
ATOM 2778 C C . VAL A 1 229 ? 18.109 67.172 66.854 1.000 25.390 229 VAL AAA C 1
ATOM 2779 O O . VAL A 1 229 ? 17.479 67.119 67.907 1.000 26.940 229 VAL AAA O 1
ATOM 2792 N N . MET A 1 230 ? 18.406 68.315 66.243 1.000 25.820 230 MET AAA N 1
ATOM 2793 C CA . MET A 1 230 ? 18.001 69.625 66.817 1.000 25.400 230 MET AAA CA 1
ATOM 2794 C C . MET A 1 230 ? 16.482 69.755 66.716 1.000 24.040 230 MET AAA C 1
ATOM 2795 O O . MET A 1 230 ? 15.888 70.178 67.686 1.000 24.370 230 MET AAA O 1
ATOM 2809 N N . TYR A 1 231 ? 15.861 69.269 65.646 1.000 24.920 231 TYR AAA N 1
ATOM 2810 C CA . TYR A 1 231 ? 14.390 69.369 65.497 1.000 25.400 231 TYR AAA CA 1
ATOM 2811 C C . TYR A 1 231 ? 13.673 68.429 66.484 1.000 24.790 231 TYR AAA C 1
ATOM 2812 O O . TYR A 1 231 ? 12.608 68.791 67.019 1.000 25.990 231 TYR AAA O 1
ATOM 2830 N N . GLN A 1 232 ? 14.214 67.239 66.703 1.000 26.140 232 GLN AAA N 1
ATOM 2831 C CA . GLN A 1 232 ? 13.704 66.261 67.686 1.000 27.660 232 GLN AAA CA 1
ATOM 2832 C C . GLN A 1 232 ? 14.007 66.747 69.101 1.000 25.770 232 GLN AAA C 1
ATOM 2833 O O . GLN A 1 232 ? 13.409 66.227 70.014 1.000 27.500 232 GLN AAA O 1
ATOM 2847 N N . LYS A 1 233 ? 14.962 67.660 69.273 1.000 26.240 233 LYS AAA N 1
ATOM 2848 C CA . LYS A 1 233 ? 15.383 68.129 70.621 1.000 29.430 233 LYS AAA CA 1
ATOM 2849 C C . LYS A 1 233 ? 15.951 66.939 71.397 1.000 28.720 233 LYS AAA C 1
ATOM 2850 O O . LYS A 1 233 ? 15.646 66.771 72.571 1.000 28.920 233 LYS AAA O 1
ATOM 2869 N N . ASP A 1 234 ? 16.722 66.100 70.714 1.000 28.950 234 ASP AAA N 1
ATOM 2870 C CA . ASP A 1 234 ? 17.279 64.884 71.350 1.000 30.150 234 ASP AAA CA 1
ATOM 2871 C C . ASP A 1 234 ? 18.563 65.266 72.071 1.000 26.390 234 ASP AAA C 1
ATOM 2872 O O . ASP A 1 234 ? 19.615 65.241 71.491 1.000 25.050 234 ASP AAA O 1
ATOM 2881 N N . GLN A 1 235 ? 18.421 65.712 73.304 1.000 27.300 235 GLN AAA N 1
ATOM 2882 C CA . GLN A 1 235 ? 19.537 66.298 74.070 1.000 27.000 235 GLN AAA CA 1
ATOM 2883 C C . GLN A 1 235 ? 20.660 65.280 74.218 1.000 26.580 235 GLN AAA C 1
ATOM 2884 O O . GLN A 1 235 ? 21.793 65.690 74.291 1.000 27.370 235 GLN AAA O 1
ATOM 2898 N N . SER A 1 236 ? 20.328 63.989 74.283 1.000 29.310 236 SER AAA N 1
ATOM 2899 C CA . SER A 1 236 ? 21.315 62.882 74.409 1.000 28.800 236 SER AAA CA 1
ATOM 2900 C C . SER A 1 236 ? 22.366 62.986 73.309 1.000 27.380 236 SER AAA C 1
ATOM 2901 O O . SER A 1 236 ? 23.471 62.459 73.516 1.000 29.500 236 SER AAA O 1
ATOM 2909 N N . ARG A 1 237 ? 22.047 63.606 72.159 1.000 25.910 237 ARG AAA N 1
ATOM 2910 C CA . ARG A 1 237 ? 22.971 63.675 71.013 1.000 26.920 237 ARG AAA CA 1
ATOM 2911 C C . ARG A 1 237 ? 23.500 65.098 70.755 1.000 25.710 237 ARG AAA C 1
ATOM 2912 O O . ARG A 1 237 ? 24.285 65.277 69.817 1.000 25.310 237 ARG AAA O 1
ATOM 2933 N N . TYR A 1 238 ? 23.207 66.087 71.603 1.000 25.950 238 TYR AAA N 1
ATOM 2934 C CA . TYR A 1 238 ? 23.719 67.471 71.382 1.000 26.340 238 TYR AAA CA 1
ATOM 2935 C C . TYR A 1 238 ? 25.235 67.495 71.370 1.000 25.840 238 TYR AAA C 1
ATOM 2936 O O . TYR A 1 238 ? 25.809 68.194 70.510 1.000 24.410 238 TYR AAA O 1
ATOM 2954 N N . ALA A 1 239 ? 25.891 66.835 72.327 1.000 26.710 239 ALA AAA N 1
ATOM 2955 C CA . ALA A 1 239 ? 27.371 66.880 72.372 1.000 29.340 239 ALA AAA CA 1
ATOM 2956 C C . ALA A 1 239 ? 27.940 66.255 71.086 1.000 29.210 239 ALA AAA C 1
ATOM 2957 O O . ALA A 1 239 ? 28.881 66.804 70.506 1.000 29.140 239 ALA AAA O 1
ATOM 2964 N N . GLU A 1 240 ? 27.355 65.152 70.659 1.000 28.900 240 GLU AAA N 1
ATOM 2965 C CA . GLU A 1 240 ? 27.771 64.404 69.444 1.000 30.640 240 GLU AAA CA 1
ATOM 2966 C C . GLU A 1 240 ? 27.630 65.298 68.209 1.000 30.370 240 GLU AAA C 1
ATOM 2967 O O . GLU A 1 240 ? 28.595 65.403 67.402 1.000 28.700 240 GLU AAA O 1
ATOM 2979 N N . ILE A 1 241 ? 26.503 66.015 68.042 1.000 28.720 241 ILE AAA N 1
ATOM 2980 C CA . ILE A 1 241 ? 26.345 66.842 66.811 1.000 28.200 241 ILE AAA CA 1
ATOM 2981 C C . ILE A 1 241 ? 27.215 68.087 66.912 1.000 27.920 241 ILE AAA C 1
ATOM 2982 O O . ILE A 1 241 ? 27.706 68.556 65.859 1.000 28.820 241 ILE AAA O 1
ATOM 2998 N N . ALA A 1 242 ? 27.493 68.588 68.115 1.000 23.730 242 ALA AAA N 1
ATOM 2999 C CA . ALA A 1 242 ? 28.396 69.748 68.287 1.000 25.950 242 ALA AAA CA 1
ATOM 3000 C C . ALA A 1 242 ? 29.794 69.304 67.849 1.000 29.670 242 ALA AAA C 1
ATOM 3001 O O . ALA A 1 242 ? 30.476 70.072 67.152 1.000 27.650 242 ALA AAA O 1
ATOM 3008 N N . ASN A 1 243 ? 30.172 68.075 68.211 1.000 29.070 243 ASN AAA N 1
ATOM 3009 C CA . ASN A 1 243 ? 31.507 67.527 67.825 1.000 29.290 243 ASN AAA CA 1
ATOM 3010 C C . ASN A 1 243 ? 31.573 67.368 66.303 1.000 30.890 243 ASN AAA C 1
ATOM 3011 O O . ASN A 1 243 ? 32.631 67.674 65.721 1.000 32.780 243 ASN AAA O 1
ATOM 3022 N N . ASP A 1 244 ? 30.459 66.935 65.683 1.000 32.070 244 ASP AAA N 1
ATOM 3023 C CA . ASP A 1 244 ? 30.319 66.810 64.200 1.000 33.410 244 ASP AAA CA 1
ATOM 3024 C C . ASP A 1 244 ? 30.499 68.184 63.558 1.000 33.520 244 ASP AAA C 1
ATOM 3025 O O . ASP A 1 244 ? 31.247 68.284 62.551 1.000 29.420 244 ASP AAA O 1
ATOM 3034 N N . MET A 1 245 ? 29.803 69.219 64.044 1.000 29.900 245 MET AAA N 1
ATOM 3035 C CA . MET A 1 245 ? 30.038 70.569 63.507 1.000 32.560 245 MET AAA CA 1
ATOM 3036 C C . MET A 1 245 ? 31.529 70.921 63.655 1.000 30.030 245 MET AAA C 1
ATOM 3037 O O . MET A 1 245 ? 32.085 71.433 62.690 1.000 27.450 245 MET AAA O 1
ATOM 3051 N N . ALA A 1 246 ? 32.134 70.744 64.823 1.000 32.420 246 ALA AAA N 1
ATOM 3052 C CA . ALA A 1 246 ? 33.578 71.046 65.029 1.000 34.050 246 ALA AAA CA 1
ATOM 3053 C C . ALA A 1 246 ? 34.454 70.317 63.983 1.000 34.210 246 ALA AAA C 1
ATOM 3054 O O . ALA A 1 246 ? 35.414 70.958 63.471 1.000 37.970 246 ALA AAA O 1
ATOM 3061 N N . THR A 1 247 ? 34.151 69.051 63.694 1.000 35.040 247 THR AAA N 1
ATOM 3062 C CA . THR A 1 247 ? 34.858 68.174 62.714 1.000 33.610 247 THR AAA CA 1
ATOM 3063 C C . THR A 1 247 ? 34.777 68.834 61.328 1.000 38.420 247 THR AAA C 1
ATOM 3064 O O . THR A 1 247 ? 35.817 68.973 60.643 1.000 35.840 247 THR AAA O 1
ATOM 3075 N N . ILE A 1 248 ? 33.591 69.303 60.942 1.000 34.110 248 ILE AAA N 1
ATOM 3076 C CA . ILE A 1 248 ? 33.430 70.075 59.689 1.000 30.910 248 ILE AAA CA 1
ATOM 3077 C C . ILE A 1 248 ? 34.257 71.359 59.742 1.000 34.560 248 ILE AAA C 1
ATOM 3078 O O . ILE A 1 248 ? 34.912 71.668 58.708 1.000 39.390 248 ILE AAA O 1
ATOM 3094 N N . ILE A 1 249 ? 34.217 72.120 60.850 1.000 30.160 249 ILE AAA N 1
ATOM 3095 C CA . ILE A 1 249 ? 34.899 73.436 60.929 1.000 32.410 249 ILE AAA CA 1
ATOM 3096 C C . ILE A 1 249 ? 36.428 73.186 60.885 1.000 34.230 249 ILE AAA C 1
ATOM 3097 O O . ILE A 1 249 ? 37.142 73.899 60.141 1.000 36.770 249 ILE AAA O 1
ATOM 3113 N N . LYS A 1 250 ? 36.897 72.214 61.644 1.000 36.100 250 LYS AAA N 1
ATOM 3114 C CA . LYS A 1 250 ? 38.344 71.876 61.766 1.000 43.090 250 LYS AAA CA 1
ATOM 3115 C C . LYS A 1 250 ? 38.880 71.291 60.449 1.000 44.140 250 LYS AAA C 1
ATOM 3116 O O . LYS A 1 250 ? 40.070 71.535 60.181 1.000 47.470 250 LYS AAA O 1
ATOM 3135 N N . SER A 1 251 ? 38.069 70.597 59.641 1.000 38.680 251 SER AAA N 1
ATOM 3136 C CA . SER A 1 251 ? 38.510 69.992 58.354 1.000 39.890 251 SER AAA CA 1
ATOM 3137 C C . SER A 1 251 ? 39.133 71.056 57.441 1.000 46.280 251 SER AAA C 1
ATOM 3138 O O . SER A 1 251 ? 39.920 70.676 56.543 1.000 47.600 251 SER AAA O 1
ATOM 3146 N N . GLY A 1 252 ? 38.720 72.317 57.589 1.000 46.230 252 GLY AAA N 1
ATOM 3147 C CA . GLY A 1 252 ? 39.072 73.424 56.682 1.000 46.120 252 GLY AAA CA 1
ATOM 3148 C C . GLY A 1 252 ? 38.673 73.165 55.234 1.000 43.830 252 GLY AAA C 1
ATOM 3149 O O . GLY A 1 252 ? 39.209 73.820 54.347 1.000 47.030 252 GLY AAA O 1
ATOM 3153 N N . LYS A 1 253 ? 37.730 72.273 54.977 1.000 44.550 253 LYS AAA N 1
ATOM 3154 C CA . LYS A 1 253 ? 37.300 71.964 53.594 1.000 44.770 253 LYS AAA CA 1
ATOM 3155 C C . LYS A 1 253 ? 36.208 72.950 53.157 1.000 48.750 253 LYS AAA C 1
ATOM 3156 O O . LYS A 1 253 ? 35.809 72.883 51.978 1.000 45.150 253 LYS AAA O 1
ATOM 3175 N N . PHE A 1 254 ? 35.730 73.809 54.069 1.000 45.580 254 PHE AAA N 1
ATOM 3176 C CA . PHE A 1 254 ? 34.665 74.804 53.790 1.000 42.380 254 PHE AAA CA 1
ATOM 3177 C C . PHE A 1 254 ? 35.072 76.167 54.327 1.000 40.870 254 PHE AAA C 1
ATOM 3178 O O . PHE A 1 254 ? 35.756 76.254 55.355 1.000 43.040 254 PHE AAA O 1
ATOM 3195 N N . GLU A 1 255 ? 34.631 77.208 53.626 1.000 37.910 255 GLU AAA N 1
ATOM 3196 C CA . GLU A 1 255 ? 34.794 78.642 53.986 1.000 38.700 255 GLU AAA CA 1
ATOM 3197 C C . GLU A 1 255 ? 33.486 79.366 53.655 1.000 35.590 255 GLU AAA C 1
ATOM 3198 O O . GLU A 1 255 ? 32.809 78.923 52.706 1.000 38.600 255 GLU AAA O 1
ATOM 3204 N N . LEU A 1 256 ? 33.227 80.476 54.340 1.000 37.970 256 LEU AAA N 1
ATOM 3205 C CA . LEU A 1 256 ? 32.162 81.443 53.995 1.000 39.740 256 LEU AAA CA 1
ATOM 3206 C C . LEU A 1 256 ? 32.581 82.224 52.747 1.000 43.260 256 LEU AAA C 1
ATOM 3207 O O . LEU A 1 256 ? 33.647 82.857 52.780 1.000 40.150 256 LEU AAA O 1
ATOM 3223 N N . MET A 1 257 ? 31.716 82.244 51.734 1.000 44.770 257 MET AAA N 1
ATOM 3224 C CA . MET A 1 257 ? 31.792 83.199 50.600 1.000 45.440 257 MET AAA CA 1
ATOM 3225 C C . MET A 1 257 ? 31.923 84.624 51.150 1.000 51.730 257 MET AAA C 1
ATOM 3226 O O . MET A 1 257 ? 31.126 84.987 52.003 1.000 46.630 257 MET AAA O 1
ATOM 3240 N N . ASP A 1 258 ? 32.900 85.409 50.687 1.000 48.670 258 ASP AAA N 1
ATOM 3241 C CA . ASP A 1 258 ? 33.055 86.826 51.110 1.000 53.410 258 ASP AAA CA 1
ATOM 3242 C C . ASP A 1 258 ? 31.799 87.592 50.694 1.000 48.000 258 ASP AAA C 1
ATOM 3243 O O . ASP A 1 258 ? 31.377 88.464 51.455 1.000 48.460 258 ASP AAA O 1
ATOM 3252 N N . ASP A 1 259 ? 31.235 87.251 49.533 1.000 52.170 259 ASP AAA N 1
ATOM 3253 C CA . ASP A 1 259 ? 30.167 88.036 48.862 1.000 52.650 259 ASP AAA CA 1
ATOM 3254 C C . ASP A 1 259 ? 28.830 87.282 48.962 1.000 43.500 259 ASP AAA C 1
ATOM 3255 O O . ASP A 1 259 ? 28.490 86.475 48.079 1.000 44.620 259 ASP AAA O 1
ATOM 3264 N N . PHE A 1 260 ? 28.070 87.599 50.004 1.000 46.930 260 PHE AAA N 1
ATOM 3265 C CA . PHE A 1 260 ? 26.780 86.938 50.319 1.000 47.300 260 PHE AAA CA 1
ATOM 3266 C C . PHE A 1 260 ? 25.879 87.027 49.085 1.000 43.260 260 PHE AAA C 1
ATOM 3267 O O . PHE A 1 260 ? 25.197 86.049 48.749 1.000 45.380 260 PHE AAA O 1
ATOM 3284 N N . ASP A 1 261 ? 25.871 88.181 48.416 1.000 45.130 261 ASP AAA N 1
ATOM 3285 C CA . ASP A 1 261 ? 24.986 88.428 47.248 1.000 46.000 261 ASP AAA CA 1
ATOM 3286 C C . ASP A 1 261 ? 25.375 87.445 46.139 1.000 43.530 261 ASP AAA C 1
ATOM 3287 O O . ASP A 1 261 ? 24.488 86.721 45.617 1.000 40.930 261 ASP AAA O 1
ATOM 3296 N N . ALA A 1 262 ? 26.662 87.374 45.819 1.000 49.810 262 ALA AAA N 1
ATOM 3297 C CA . ALA A 1 262 ? 27.188 86.672 44.623 1.000 47.840 262 ALA AAA CA 1
ATOM 3298 C C . ALA A 1 262 ? 26.925 85.166 44.714 1.000 48.360 262 ALA AAA C 1
ATOM 3299 O O . ALA A 1 262 ? 26.821 84.493 43.633 1.000 44.780 262 ALA AAA O 1
ATOM 3306 N N . MET A 1 263 ? 26.820 84.621 45.938 1.000 47.280 263 MET AAA N 1
ATOM 3307 C CA . MET A 1 263 ? 26.855 83.145 46.121 1.000 45.640 263 MET AAA CA 1
ATOM 3308 C C . MET A 1 263 ? 25.612 82.515 45.508 1.000 40.220 263 MET AAA C 1
ATOM 3309 O O . MET A 1 263 ? 25.674 81.322 45.175 1.000 39.600 263 MET AAA O 1
ATOM 3323 N N . TRP A 1 264 ? 24.565 83.305 45.250 1.000 39.340 264 TRP AAA N 1
ATOM 3324 C CA . TRP A 1 264 ? 23.306 82.788 44.652 1.000 42.430 264 TRP AAA CA 1
ATOM 3325 C C . TRP A 1 264 ? 23.333 82.786 43.109 1.000 40.460 264 TRP AAA C 1
ATOM 3326 O O . TRP A 1 264 ? 22.439 82.146 42.527 1.000 45.780 264 TRP AAA O 1
ATOM 3347 N N . LEU A 1 265 ? 24.358 83.387 42.494 1.000 47.170 265 LEU AAA N 1
ATOM 3348 C CA . LEU A 1 265 ? 24.542 83.425 41.013 1.000 51.620 265 LEU AAA CA 1
ATOM 3349 C C . LEU A 1 265 ? 25.072 82.063 40.572 1.000 53.940 265 LEU AAA C 1
ATOM 3350 O O . LEU A 1 265 ? 25.888 81.514 41.320 1.000 50.900 265 LEU AAA O 1
ATOM 3366 N N . ASP A 1 266 ? 24.638 81.582 39.395 1.000 56.840 266 ASP AAA N 1
ATOM 3367 C CA . ASP A 1 266 ? 24.891 80.225 38.826 1.000 60.930 266 ASP AAA CA 1
ATOM 3368 C C . ASP A 1 266 ? 26.401 79.940 38.731 1.000 58.810 266 ASP AAA C 1
ATOM 3369 O O . ASP A 1 266 ? 26.767 78.765 38.847 1.000 59.400 266 ASP AAA O 1
ATOM 3378 N N . GLU A 1 267 ? 27.235 80.961 38.532 1.000 53.340 267 GLU AAA N 1
ATOM 3379 C CA . GLU A 1 267 ? 28.723 80.864 38.620 1.000 60.910 267 GLU AAA CA 1
ATOM 3380 C C . GLU A 1 267 ? 29.123 80.174 39.925 1.000 64.140 267 GLU AAA C 1
ATOM 3381 O O . GLU A 1 267 ? 30.211 79.573 39.967 1.000 58.600 267 GLU AAA O 1
ATOM 3393 N N . ASN A 1 268 ? 28.288 80.301 40.964 1.000 56.410 268 ASN AAA N 1
ATOM 3394 C CA . ASN A 1 268 ? 28.620 79.835 42.332 1.000 48.770 268 ASN AAA CA 1
ATOM 3395 C C . ASN A 1 268 ? 27.756 78.623 42.715 1.000 41.730 268 ASN AAA C 1
ATOM 3396 O O . ASN A 1 268 ? 27.842 78.265 43.899 1.000 52.560 268 ASN AAA O 1
ATOM 3407 N N . GLU A 1 269 ? 27.017 77.991 41.779 1.000 45.030 269 GLU AAA N 1
ATOM 3408 C CA . GLU A 1 269 ? 26.551 76.579 41.907 1.000 43.290 269 GLU AAA CA 1
ATOM 3409 C C . GLU A 1 269 ? 27.855 75.911 42.470 1.000 53.160 269 GLU AAA C 1
ATOM 3410 O O . GLU A 1 269 ? 28.945 76.158 41.912 1.000 50.940 269 GLU AAA O 1
ATOM 34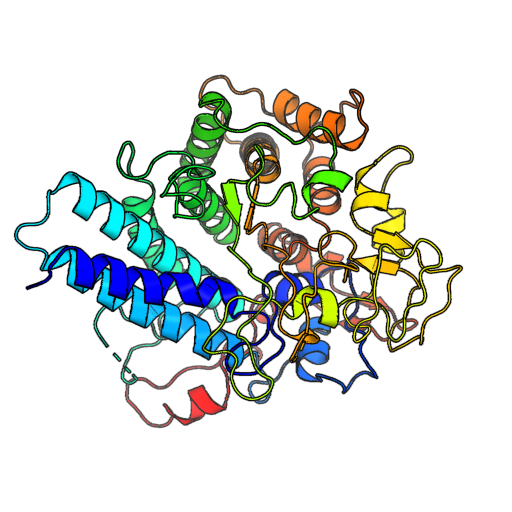22 N N . PHE A 1 270 ? 27.830 75.299 43.663 1.000 45.300 270 PHE AAA N 1
ATOM 3423 C CA . PHE A 1 270 ? 28.901 74.450 44.282 1.000 47.150 270 PHE AAA CA 1
ATOM 3424 C C . PHE A 1 270 ? 30.125 75.258 44.713 1.000 44.150 270 PHE AAA C 1
ATOM 3425 O O . PHE A 1 270 ? 31.253 74.767 44.616 1.000 54.830 270 PHE AAA O 1
ATOM 3442 N N . CYS A 1 271 ? 29.909 76.412 45.317 1.000 40.470 271 CYS AAA N 1
ATOM 3443 C CA . CYS A 1 271 ? 30.975 77.292 45.840 1.000 40.000 271 CYS AAA CA 1
ATOM 3444 C C . CYS A 1 271 ? 31.555 76.675 47.123 1.000 36.190 271 CYS AAA C 1
ATOM 3445 O O . CYS A 1 271 ? 31.068 75.614 47.546 1.000 42.400 271 CYS AAA O 1
ATOM 3453 N N . LYS A 1 272 ? 32.536 77.333 47.714 1.000 40.870 272 LYS AAA N 1
ATOM 3454 C CA . LYS A 1 272 ? 33.355 76.780 48.829 1.000 39.730 272 LYS AAA CA 1
ATOM 3455 C C . LYS A 1 272 ? 32.536 76.749 50.124 1.000 42.430 272 LYS AAA C 1
ATOM 3456 O O . LYS A 1 272 ? 33.034 76.205 51.135 1.000 42.260 272 LYS AAA O 1
ATOM 3475 N N . GLU A 1 273 ? 31.316 77.287 50.106 1.000 36.700 273 GLU AAA N 1
ATOM 3476 C CA . GLU A 1 273 ? 30.446 77.341 51.311 1.000 34.380 273 GLU AAA CA 1
ATOM 3477 C C . GLU A 1 273 ? 29.383 76.255 51.177 1.000 36.510 273 GLU AAA C 1
ATOM 3478 O O . GLU A 1 273 ? 28.777 75.905 52.172 1.000 34.060 273 GLU AAA O 1
ATOM 3490 N N . SER A 1 274 ? 29.159 75.727 49.981 1.000 33.990 274 SER AAA N 1
ATOM 3491 C CA . SER A 1 274 ? 28.052 74.796 49.698 1.000 36.610 274 SER AAA CA 1
ATOM 3492 C C . SER A 1 274 ? 28.459 73.393 50.148 1.000 41.820 274 SER AAA C 1
ATOM 3493 O O . SER A 1 274 ? 29.549 72.915 49.815 1.000 40.760 274 SER AAA O 1
ATOM 3501 N N . ILE A 1 275 ? 27.626 72.792 50.978 1.000 38.670 275 ILE AAA N 1
ATOM 3502 C CA . ILE A 1 275 ? 27.825 71.418 51.482 1.000 36.450 275 ILE AAA CA 1
ATOM 3503 C C . ILE A 1 275 ? 26.949 70.486 50.662 1.000 36.980 275 ILE AAA C 1
ATOM 3504 O O . ILE A 1 275 ? 27.386 69.383 50.379 1.000 38.850 275 ILE AAA O 1
ATOM 3520 N N . PHE A 1 276 ? 25.715 70.878 50.341 1.000 36.190 276 PHE AAA N 1
ATOM 3521 C CA . PHE A 1 276 ? 24.841 70.071 49.476 1.000 33.440 276 PHE AAA CA 1
ATOM 3522 C C . PHE A 1 276 ? 23.813 70.985 48.804 1.000 41.700 276 PHE AAA C 1
ATOM 3523 O O . PHE A 1 276 ? 23.186 71.853 49.439 1.000 33.120 276 PHE AAA O 1
ATOM 3540 N N . GLU A 1 277 ? 23.675 70.818 47.497 1.000 39.460 277 GLU AAA N 1
ATOM 3541 C CA . GLU A 1 277 ? 22.657 71.557 46.716 1.000 40.740 277 GLU AAA CA 1
ATOM 3542 C C . GLU A 1 277 ? 22.119 70.624 45.643 1.000 43.200 277 GLU AAA C 1
ATOM 3543 O O . GLU A 1 277 ? 22.850 69.669 45.280 1.000 41.560 277 GLU AAA O 1
ATOM 3555 N N . SER A 1 278 ? 20.852 70.817 45.266 1.000 39.390 278 SER AAA N 1
ATOM 3556 C CA . SER A 1 278 ? 20.173 70.144 44.126 1.000 39.820 278 SER AAA CA 1
ATOM 3557 C C . SER A 1 278 ? 20.848 70.588 42.818 1.000 39.930 278 SER AAA C 1
ATOM 3558 O O . SER A 1 278 ? 21.123 71.796 42.684 1.000 42.650 278 SER AAA O 1
ATOM 3566 N N . ASN A 1 279 ? 21.122 69.659 41.901 1.000 43.500 279 ASN AAA N 1
ATOM 3567 C CA . ASN A 1 279 ? 21.767 70.005 40.607 1.000 46.060 279 ASN AAA CA 1
ATOM 3568 C C . ASN A 1 279 ? 20.656 70.346 39.604 1.000 48.170 279 ASN AAA C 1
ATOM 3569 O O . ASN A 1 279 ? 20.197 69.457 38.860 1.000 45.060 279 ASN AAA O 1
ATOM 3580 N N . GLN A 1 280 ? 20.190 71.595 39.638 1.000 53.660 280 GLN AAA N 1
ATOM 3581 C CA . GLN A 1 280 ? 19.100 72.063 38.750 1.000 48.170 280 GLN AAA CA 1
ATOM 3582 C C . GLN A 1 280 ? 19.757 72.541 37.440 1.000 43.980 280 GLN AAA C 1
ATOM 3583 O O . GLN A 1 280 ? 20.816 73.310 37.498 1.000 45.610 280 GLN AAA O 1
ATOM 3597 N N . LEU A 1 281 ? 19.151 72.053 36.346 1.000 47.650 281 LEU AAA N 1
ATOM 3598 C CA . LEU A 1 281 ? 19.468 72.347 34.922 1.000 53.040 281 LEU AAA CA 1
ATOM 3599 C C . LEU A 1 281 ? 18.193 72.799 34.215 1.000 53.600 281 LEU AAA C 1
ATOM 3600 O O . LEU A 1 281 ? 17.125 72.207 34.427 1.000 51.310 281 LEU AAA O 1
ATOM 3616 N N . PRO A 1 282 ? 18.296 73.814 33.317 1.000 61.820 282 PRO AAA N 1
ATOM 3617 C CA . PRO A 1 282 ? 17.130 74.565 32.847 1.000 59.640 282 PRO AAA CA 1
ATOM 3618 C C . PRO A 1 282 ? 16.421 73.880 31.678 1.000 58.120 282 PRO AAA C 1
ATOM 3619 O O . PRO A 1 282 ? 16.430 74.441 30.613 1.000 66.910 282 PRO AAA O 1
ATOM 3630 N N . GLU A 1 283 ? 15.815 72.712 31.914 1.000 58.040 283 GLU AAA N 1
ATOM 3631 C CA . GLU A 1 283 ? 15.139 71.925 30.858 1.000 56.470 283 GLU AAA CA 1
A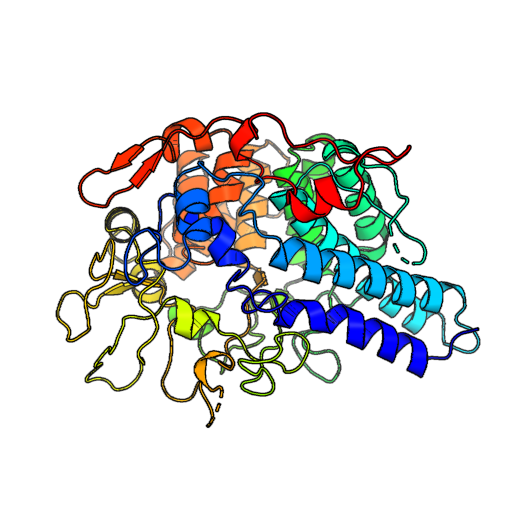TOM 3632 C C . GLU A 1 283 ? 14.490 70.674 31.442 1.000 55.990 283 GLU AAA C 1
ATOM 3633 O O . GLU A 1 283 ? 14.915 70.189 32.504 1.000 58.000 283 GLU AAA O 1
ATOM 3645 N N . GLY A 1 284 ? 13.502 70.166 30.718 1.000 48.240 284 GLY AAA N 1
ATOM 3646 C CA . GLY A 1 284 ? 13.046 68.781 30.801 1.000 48.880 284 GLY AAA CA 1
ATOM 3647 C C . GLY A 1 284 ? 11.701 68.679 31.453 1.000 49.140 284 GLY AAA C 1
ATOM 3648 O O . GLY A 1 284 ? 11.025 67.702 31.171 1.000 52.000 284 GLY AAA O 1
ATOM 3652 N N . LYS A 1 285 ? 11.356 69.597 32.365 1.000 56.950 285 LYS AAA N 1
ATOM 3653 C CA . LYS A 1 285 ? 10.034 69.570 33.051 1.000 57.370 285 LYS AAA CA 1
ATOM 3654 C C . LYS A 1 285 ? 9.010 70.086 32.032 1.000 53.630 285 LYS AAA C 1
ATOM 3655 O O . LYS A 1 285 ? 9.377 70.961 31.251 1.000 51.290 285 LYS AAA O 1
ATOM 3661 N N . THR A 1 286 ? 7.793 69.558 32.050 1.000 46.270 286 THR AAA N 1
ATOM 3662 C CA . THR A 1 286 ? 6.677 69.978 31.157 1.000 59.790 286 THR AAA CA 1
ATOM 3663 C C . THR A 1 286 ? 5.436 70.290 32.004 1.000 59.800 286 THR AAA C 1
ATOM 3664 O O . THR A 1 286 ? 5.249 69.582 33.011 1.000 54.410 286 THR AAA O 1
ATOM 3675 N N . TRP A 1 287 ? 4.574 71.229 31.575 1.000 59.660 287 TRP AAA N 1
ATOM 3676 C CA . TRP A 1 287 ? 3.236 71.442 32.208 1.000 56.900 287 TRP AAA CA 1
ATOM 3677 C C . TRP A 1 287 ? 2.606 70.076 32.467 1.000 51.240 287 TRP AAA C 1
ATOM 3678 O O . TRP A 1 287 ? 1.934 69.917 33.472 1.000 44.860 287 TRP AAA O 1
ATOM 3699 N N . SER A 1 288 ? 2.844 69.097 31.596 1.000 59.110 288 SER AAA N 1
ATOM 3700 C CA . SER A 1 288 ? 2.158 67.777 31.635 1.000 57.400 288 SER AAA CA 1
ATOM 3701 C C . SER A 1 288 ? 2.685 66.863 32.760 1.000 57.760 288 SER AAA C 1
ATOM 3702 O O . SER A 1 288 ? 1.856 66.144 33.349 1.000 54.130 288 SER AAA O 1
ATOM 3710 N N . SER A 1 289 ? 4.007 66.853 33.011 1.000 60.130 289 SER AAA N 1
ATOM 3711 C CA . SER A 1 289 ? 4.707 65.901 33.920 1.000 60.860 289 SER AAA CA 1
ATOM 3712 C C . SER A 1 289 ? 5.828 66.606 34.697 1.000 58.060 289 SER AAA C 1
ATOM 3713 O O . SER A 1 289 ? 6.723 67.246 34.055 1.000 61.080 289 SER AAA O 1
ATOM 3721 N N . GLY A 1 290 ? 5.795 66.472 36.027 1.000 61.660 290 GLY AAA N 1
ATOM 3722 C CA . GLY A 1 290 ? 6.881 66.906 36.932 1.000 66.110 290 GLY AAA CA 1
ATOM 3723 C C . GLY A 1 290 ? 7.690 65.711 37.426 1.000 68.900 290 GLY AAA C 1
ATOM 3724 O O . GLY A 1 290 ? 8.253 65.768 38.563 1.000 68.940 290 GLY AAA O 1
ATOM 3728 N N . TRP A 1 291 ? 7.732 64.658 36.604 1.000 58.610 291 TRP AAA N 1
ATOM 3729 C CA . TRP A 1 291 ? 8.409 63.374 36.897 1.000 50.460 291 TRP AAA CA 1
ATOM 3730 C C . TRP A 1 291 ? 9.577 63.126 35.941 1.000 48.800 291 TRP AAA C 1
ATOM 3731 O O . TRP A 1 291 ? 10.032 61.986 35.882 1.000 58.300 291 TRP AAA O 1
ATOM 3752 N N . GLN A 1 292 ? 10.073 64.147 35.258 1.000 47.480 292 GLN AAA N 1
ATOM 3753 C CA . GLN A 1 292 ? 11.298 64.030 34.443 1.000 49.080 292 GLN AAA CA 1
ATOM 3754 C C . GLN A 1 292 ? 11.872 65.433 34.306 1.000 44.540 292 GLN AAA C 1
ATOM 3755 O O . GLN A 1 292 ? 11.187 66.386 34.700 1.000 52.320 292 GLN AAA O 1
ATOM 3769 N N . GLY A 1 293 ? 13.087 65.549 33.779 1.000 44.640 293 GLY AAA N 1
ATOM 3770 C CA . GLY A 1 293 ? 13.771 66.844 33.635 1.000 46.710 293 GLY AAA CA 1
ATOM 3771 C C . GLY A 1 293 ? 14.463 67.250 34.925 1.000 45.240 293 GLY AAA C 1
ATOM 3772 O O . GLY A 1 293 ? 14.496 66.424 35.865 1.000 46.990 293 GLY AAA O 1
ATOM 3776 N N . TYR A 1 294 ? 15.024 68.461 34.926 1.000 49.830 294 TYR AAA N 1
ATOM 3777 C CA . TYR A 1 294 ? 16.061 68.960 35.857 1.000 51.760 294 TYR AAA CA 1
ATOM 3778 C C . TYR A 1 294 ? 15.779 70.390 36.334 1.000 52.590 294 TYR AAA C 1
ATOM 3779 O O . TYR A 1 294 ? 16.674 71.000 36.985 1.000 46.000 294 TYR AAA O 1
ATOM 3797 N N . GLY A 1 295 ? 14.644 70.977 35.941 1.000 47.910 295 GLY AAA N 1
ATOM 3798 C CA . GLY A 1 295 ? 14.415 72.420 36.128 1.000 46.200 295 GLY AAA CA 1
ATOM 3799 C C . GLY A 1 295 ? 13.677 72.695 37.433 1.000 37.400 295 GLY AAA C 1
ATOM 3800 O O . GLY A 1 295 ? 13.113 71.735 38.009 1.000 38.910 295 GLY AAA O 1
ATOM 3804 N N . THR A 1 296 ? 13.672 73.960 37.856 1.000 40.870 296 THR AAA N 1
ATOM 3805 C CA . THR A 1 296 ? 12.877 74.436 39.020 1.000 42.330 296 THR AAA CA 1
ATOM 3806 C C . THR A 1 296 ? 11.959 75.576 38.570 1.000 38.840 296 THR AAA C 1
ATOM 3807 O O . THR A 1 296 ? 12.445 76.493 37.883 1.000 44.800 296 THR AAA O 1
ATOM 3818 N N . ASN A 1 297 ? 10.705 75.484 39.000 1.000 40.920 297 ASN AAA N 1
ATOM 3819 C CA . ASN A 1 297 ? 9.636 76.511 38.915 1.000 39.120 297 ASN AAA CA 1
ATOM 3820 C C . ASN A 1 297 ? 9.800 77.557 40.011 1.000 43.570 297 ASN AAA C 1
ATOM 3821 O O . ASN A 1 297 ? 9.120 78.547 39.920 1.000 42.220 297 ASN AAA O 1
ATOM 3832 N N . LEU A 1 298 ? 10.616 77.327 41.048 1.000 45.820 298 LEU AAA N 1
ATOM 3833 C CA . LEU A 1 298 ? 10.661 78.235 42.236 1.000 41.610 298 LEU AAA CA 1
ATOM 3834 C C . LEU A 1 298 ? 10.884 79.687 41.809 1.000 40.260 298 LEU AAA C 1
ATOM 3835 O O . LEU A 1 298 ? 10.137 80.563 42.247 1.000 38.570 298 LEU AAA O 1
ATOM 3851 N N . PRO A 1 299 ? 11.884 80.053 40.977 1.000 39.580 299 PRO AAA N 1
ATOM 3852 C CA . PRO A 1 299 ? 12.111 81.460 40.670 1.000 41.270 299 PRO AAA CA 1
ATOM 3853 C C . PRO A 1 299 ? 10.923 82.097 39.923 1.000 41.870 299 PRO AAA C 1
ATOM 3854 O O . PRO A 1 299 ? 10.671 83.261 40.155 1.000 40.870 299 PRO AAA O 1
ATOM 3865 N N . ALA A 1 300 ? 10.181 81.318 39.124 1.000 46.570 300 ALA AAA N 1
ATOM 3866 C CA . ALA A 1 300 ? 8.928 81.781 38.477 1.000 47.300 300 ALA AAA CA 1
ATOM 3867 C C . ALA A 1 300 ? 7.882 82.051 39.570 1.000 45.440 300 ALA AAA C 1
ATOM 3868 O O . ALA A 1 300 ? 7.270 83.121 39.603 1.000 43.530 300 ALA AAA O 1
ATOM 3875 N N . PHE A 1 301 ? 7.648 81.053 40.408 1.000 40.590 301 PHE AAA N 1
ATOM 3876 C CA . PHE A 1 301 ? 6.602 81.090 41.454 1.000 40.410 301 PHE AAA CA 1
ATOM 3877 C C . PHE A 1 301 ? 6.740 82.403 42.235 1.000 37.870 301 PHE AAA C 1
ATOM 3878 O O . PHE A 1 301 ? 5.699 83.047 42.502 1.000 36.980 301 PHE AAA O 1
ATOM 3895 N N . ILE A 1 302 ? 7.950 82.822 42.611 1.000 36.980 302 ILE AAA N 1
ATOM 3896 C CA . ILE A 1 302 ? 8.086 83.828 43.713 1.000 40.570 302 ILE AAA CA 1
ATOM 3897 C C . ILE A 1 302 ? 8.455 85.228 43.207 1.000 41.090 302 ILE AAA C 1
ATOM 3898 O O . ILE A 1 302 ? 8.671 86.118 44.054 1.000 40.230 302 ILE AAA O 1
ATOM 3914 N N . SER A 1 303 ? 8.568 85.443 41.894 1.000 40.270 303 SER AAA N 1
ATOM 3915 C CA . SER A 1 303 ? 9.029 86.745 41.340 1.000 43.740 303 SER AAA CA 1
ATOM 3916 C C . SER A 1 303 ? 7.820 87.557 40.857 1.000 40.800 303 SER AAA C 1
ATOM 3917 O O . SER A 1 303 ? 6.772 86.987 40.527 1.000 40.670 303 SER AAA O 1
ATOM 3925 N N . PRO A 1 304 ? 7.925 88.910 40.859 1.000 39.850 304 PRO AAA N 1
ATOM 3926 C CA . PRO A 1 304 ? 6.776 89.779 40.604 1.000 42.930 304 PRO AAA CA 1
ATOM 3927 C C . PRO A 1 304 ? 6.125 89.544 39.232 1.000 45.290 304 PRO AAA C 1
ATOM 3928 O O . PRO A 1 304 ? 6.815 89.188 38.282 1.000 42.780 304 PRO AAA O 1
ATOM 3939 N N . ASN A 1 305 ? 4.799 89.700 39.176 1.000 43.710 305 ASN AAA N 1
ATOM 3940 C CA . ASN A 1 305 ? 4.017 89.465 37.945 1.000 46.930 305 ASN AAA CA 1
ATOM 3941 C C . ASN A 1 305 ? 4.315 90.584 36.954 1.000 48.510 305 ASN AAA C 1
ATOM 3942 O O . ASN A 1 305 ? 4.235 91.739 37.356 1.000 46.390 305 ASN AAA O 1
ATOM 3953 N N . GLU A 1 306 ? 4.666 90.235 35.713 1.000 51.330 306 GLU AAA N 1
ATOM 3954 C CA . GLU A 1 306 ? 4.994 91.219 34.639 1.000 56.760 306 GLU AAA CA 1
ATOM 3955 C C . GLU A 1 306 ? 5.979 92.263 35.175 1.000 51.670 306 GLU AAA C 1
ATOM 3956 O O . GLU A 1 306 ? 5.797 93.462 34.895 1.000 47.160 306 GLU AAA O 1
ATOM 3968 N N . LEU A 1 307 ? 6.998 91.830 35.912 1.000 50.910 307 LEU AAA N 1
ATOM 3969 C CA . LEU A 1 307 ? 8.100 92.728 36.349 1.000 50.880 307 LEU AAA CA 1
ATOM 3970 C C . LEU A 1 307 ? 8.758 93.326 35.107 1.000 55.100 307 LEU AAA C 1
ATOM 3971 O O . LEU A 1 307 ? 8.853 92.622 34.089 1.000 49.490 307 LEU AAA O 1
ATOM 3987 N N . ASN A 1 308 ? 9.186 94.578 35.241 1.000 61.270 308 ASN AAA N 1
ATOM 3988 C CA . ASN A 1 308 ? 9.948 95.370 34.251 1.000 63.340 308 ASN AAA CA 1
ATOM 3989 C C . ASN A 1 308 ? 11.132 95.984 35.001 1.000 54.040 308 ASN AAA C 1
ATOM 3990 O O . ASN A 1 308 ? 10.938 97.014 35.675 1.000 57.170 308 ASN AAA O 1
ATOM 4001 N N . ASP A 1 309 ? 12.271 95.293 34.973 1.000 56.510 309 ASP AAA N 1
ATOM 4002 C CA . ASP A 1 309 ? 13.539 95.736 35.595 1.000 60.270 309 ASP AAA CA 1
ATOM 4003 C C . ASP A 1 309 ? 14.299 96.502 34.524 1.000 63.400 309 ASP AAA C 1
ATOM 4004 O O . ASP A 1 309 ? 14.685 95.895 33.529 1.000 62.910 309 ASP AAA O 1
ATOM 4013 N N . PRO A 1 310 ? 14.552 97.823 34.702 1.000 76.090 310 PRO AAA N 1
ATOM 4014 C CA . PRO A 1 310 ? 15.278 98.603 33.697 1.000 75.910 310 PRO AAA CA 1
ATOM 4015 C C . PRO A 1 310 ? 16.714 98.076 33.539 1.000 78.320 310 PRO AAA C 1
ATOM 4016 O O . PRO A 1 310 ? 17.254 98.159 32.445 1.000 70.300 310 PRO AAA O 1
ATOM 4027 N N . SER A 1 311 ? 17.275 97.543 34.637 1.000 77.620 311 SER AAA N 1
ATOM 4028 C CA . SER A 1 311 ? 18.639 96.957 34.744 1.000 70.070 311 SER AAA CA 1
ATOM 4029 C C . SER A 1 311 ? 18.747 95.711 33.861 1.000 66.530 311 SER AAA C 1
ATOM 4030 O O . SER A 1 311 ? 19.890 95.342 33.532 1.000 70.120 311 SER AAA O 1
ATOM 4036 N N . GLY A 1 312 ? 17.607 95.081 33.541 1.000 63.980 312 GLY AAA N 1
ATOM 4037 C CA . GLY A 1 312 ? 17.486 93.844 32.741 1.000 61.960 312 GLY AAA CA 1
ATOM 4038 C C . GLY A 1 312 ? 18.089 92.597 33.398 1.000 68.390 312 GLY AAA C 1
ATOM 4039 O O . GLY A 1 312 ? 18.213 91.582 32.681 1.000 70.050 312 GLY AAA O 1
ATOM 4043 N N . VAL A 1 313 ? 18.442 92.626 34.693 1.000 68.110 313 VAL AAA N 1
ATOM 4044 C CA . VAL A 1 313 ? 18.929 91.425 35.451 1.000 67.700 313 VAL AAA CA 1
ATOM 4045 C C . VAL A 1 313 ? 17.742 90.490 35.738 1.000 63.390 313 VAL AAA C 1
ATOM 4046 O O . VAL A 1 313 ? 17.828 89.278 35.382 1.000 54.550 313 VAL AAA O 1
ATOM 4059 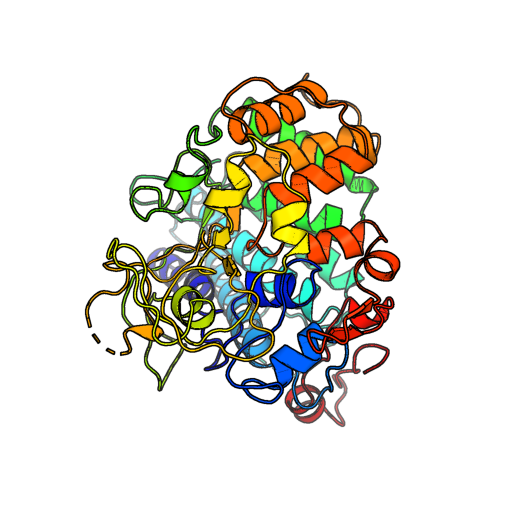N N . PHE A 1 314 ? 16.663 91.020 36.336 1.000 58.060 314 PHE AAA N 1
ATOM 4060 C CA . PHE A 1 314 ? 15.539 90.212 36.882 1.000 55.070 314 PHE AAA CA 1
ATOM 4061 C C . PHE A 1 314 ? 14.355 90.161 35.914 1.000 53.330 314 PHE AAA C 1
ATOM 4062 O O . PHE A 1 314 ? 14.212 91.047 35.076 1.000 54.790 314 PHE AAA O 1
ATOM 4079 N N . LYS A 1 315 ? 13.496 89.168 36.118 1.000 54.770 315 LYS AAA N 1
ATOM 4080 C CA . LYS A 1 315 ? 12.482 88.670 35.158 1.000 58.360 315 LYS AAA CA 1
ATOM 4081 C C . LYS A 1 315 ? 11.188 88.383 35.940 1.000 60.590 315 LYS AAA C 1
ATOM 4082 O O . LYS A 1 315 ? 11.246 88.218 37.188 1.000 57.440 315 LYS AAA O 1
ATOM 4101 N N . GLY A 1 316 ? 10.050 88.359 35.254 1.000 51.350 316 GLY AAA N 1
ATOM 4102 C CA . GLY A 1 316 ? 8.727 88.282 35.887 1.000 49.540 316 GLY AAA CA 1
ATOM 4103 C C . GLY A 1 316 ? 8.304 86.866 36.234 1.000 45.140 316 GLY AAA C 1
ATOM 4104 O O . GLY A 1 316 ? 8.693 85.926 35.514 1.000 44.340 316 GLY AAA O 1
ATOM 4108 N N . GLY A 1 317 ? 7.454 86.727 37.255 1.000 44.700 317 GLY AAA N 1
ATOM 4109 C CA . GLY A 1 317 ? 6.857 85.450 37.683 1.000 46.630 317 GLY AAA CA 1
ATOM 4110 C C . GLY A 1 317 ? 5.394 85.595 38.050 1.000 52.440 317 GLY AAA C 1
ATOM 4111 O O . GLY A 1 317 ? 4.717 86.477 37.474 1.000 49.850 317 GLY AAA O 1
ATOM 4115 N N . TRP A 1 318 ? 4.926 84.760 38.987 1.000 43.390 318 TRP AAA N 1
ATOM 4116 C CA . TRP A 1 318 ? 3.500 84.578 39.319 1.000 44.570 318 TRP AAA CA 1
ATOM 4117 C C . TRP A 1 318 ? 3.092 85.366 40.577 1.000 44.540 318 TRP AAA C 1
ATOM 4118 O O . TRP A 1 318 ? 1.932 85.214 40.984 1.000 42.390 318 TRP AAA O 1
ATOM 4139 N N . GLY A 1 319 ? 4.009 86.144 41.162 1.000 39.010 319 GLY AAA N 1
ATOM 4140 C CA . GLY A 1 319 ? 3.769 87.037 42.310 1.000 41.710 319 GLY AAA CA 1
ATOM 4141 C C . GLY A 1 319 ? 3.338 86.319 43.577 1.000 43.810 319 GLY AAA C 1
ATOM 4142 O O . GLY A 1 319 ? 2.478 86.877 44.320 1.000 43.110 319 GLY AAA O 1
ATOM 4146 N N . PHE A 1 320 ? 3.873 85.124 43.833 1.000 40.530 320 PHE AAA N 1
ATOM 4147 C CA . PHE A 1 320 ? 3.684 84.419 45.129 1.000 38.520 320 PHE AAA CA 1
ATOM 4148 C C . PHE A 1 320 ? 4.793 84.849 46.081 1.000 33.490 320 PHE AAA C 1
ATOM 4149 O O . PHE A 1 320 ? 5.839 85.323 45.649 1.000 37.380 320 PHE AAA O 1
ATOM 4166 N N . ALA A 1 321 ? 4.532 84.644 47.370 1.000 42.390 321 ALA AAA N 1
ATOM 4167 C CA . ALA A 1 321 ? 5.513 84.703 48.476 1.000 37.290 321 ALA AAA CA 1
ATOM 4168 C C . ALA A 1 321 ? 6.214 86.058 48.519 1.000 34.490 321 ALA AAA C 1
ATOM 4169 O O . ALA A 1 321 ? 7.433 86.153 48.553 1.000 34.790 321 ALA AAA O 1
ATOM 4176 N N . PRO A 1 322 ? 5.439 87.162 48.600 1.000 31.150 322 PRO AAA N 1
ATOM 4177 C CA . PRO A 1 322 ? 6.003 88.464 48.890 1.000 34.450 322 PRO AAA CA 1
ATOM 4178 C C . PRO A 1 322 ? 6.604 88.508 50.308 1.000 29.110 322 PRO AAA C 1
ATOM 4179 O O . PRO A 1 322 ? 6.109 87.828 51.176 1.000 31.340 322 PRO AAA O 1
ATOM 4190 N N . VAL A 1 323 ? 7.684 89.267 50.456 1.000 28.230 323 VAL AAA N 1
ATOM 4191 C CA . VAL A 1 323 ? 8.455 89.472 51.711 1.000 30.220 323 VAL AAA CA 1
ATOM 4192 C C . VAL A 1 323 ? 7.808 90.573 52.545 1.000 32.490 323 VAL AAA C 1
ATOM 4193 O O . VAL A 1 323 ? 7.441 91.672 52.016 1.000 32.920 323 VAL AAA O 1
ATOM 4206 N N . ARG A 1 324 ? 7.703 90.318 53.836 1.000 30.130 324 ARG AAA N 1
ATOM 4207 C CA . ARG A 1 324 ? 7.051 91.263 54.768 1.000 31.880 324 ARG AAA CA 1
ATOM 4208 C C . ARG A 1 324 ? 8.009 92.416 55.014 1.000 33.780 324 ARG AAA C 1
ATOM 4209 O O . ARG A 1 324 ? 9.242 92.200 55.055 1.000 33.410 324 ARG AAA O 1
ATOM 4230 N N . GLN A 1 325 ? 7.446 93.608 55.189 1.000 29.490 325 GLN AAA N 1
ATOM 4231 C CA . GLN A 1 325 ? 8.235 94.786 55.559 1.000 31.030 325 GLN AAA CA 1
ATOM 4232 C C . GLN A 1 325 ? 9.009 94.485 56.860 1.000 31.950 325 GLN AAA C 1
ATOM 4233 O O . GLN A 1 325 ? 10.074 95.017 56.998 1.000 30.430 325 GLN AAA O 1
ATOM 4247 N N . SER A 1 326 ? 8.471 93.694 57.797 1.000 32.260 326 SER AAA N 1
ATOM 4248 C CA . SER A 1 326 ? 9.141 93.406 59.094 1.000 35.230 326 SER AAA CA 1
ATOM 4249 C C . SER A 1 326 ? 10.482 92.708 58.810 1.000 34.010 326 SER AAA C 1
ATOM 4250 O O . SER A 1 326 ? 11.443 92.967 59.511 1.000 36.680 326 SER AAA O 1
ATOM 4258 N N . ALA A 1 327 ? 10.544 91.896 57.759 1.000 33.630 327 ALA AAA N 1
ATOM 4259 C CA . ALA A 1 327 ? 11.742 91.091 57.438 1.000 35.030 327 ALA AAA CA 1
ATOM 4260 C C . ALA A 1 327 ? 12.835 91.992 56.869 1.000 37.990 327 ALA AAA C 1
ATOM 4261 O O . ALA A 1 327 ? 14.021 91.753 57.144 1.000 40.800 327 ALA AAA O 1
ATOM 4268 N N . TYR A 1 328 ? 12.438 92.997 56.088 1.000 37.340 328 TYR AAA N 1
ATOM 4269 C CA . TYR A 1 328 ? 13.319 94.085 55.593 1.000 33.980 328 TYR AAA CA 1
ATOM 4270 C C . TYR A 1 328 ? 13.893 94.890 56.769 1.000 32.640 328 TYR AAA C 1
ATOM 4271 O O . TYR A 1 328 ? 15.129 95.120 56.835 1.000 36.080 328 TYR AAA O 1
ATOM 4289 N N . ASP A 1 329 ? 12.995 95.363 57.638 1.000 33.490 329 ASP AAA N 1
ATOM 4290 C CA . ASP A 1 329 ? 13.270 96.295 58.763 1.000 34.020 329 ASP AAA CA 1
ATOM 4291 C C . ASP A 1 329 ? 14.147 95.637 59.827 1.000 37.620 329 ASP AAA C 1
ATOM 4292 O O . ASP A 1 329 ? 14.762 96.352 60.559 1.000 37.250 329 ASP AAA O 1
ATOM 4301 N N . MET A 1 330 ? 14.151 94.304 59.967 1.000 43.500 330 MET AAA N 1
ATOM 4302 C CA . MET A 1 330 ? 14.892 93.680 61.098 1.000 39.740 330 MET AAA CA 1
ATOM 4303 C C . MET A 1 330 ? 16.386 93.882 60.884 1.000 37.790 330 MET AAA C 1
ATOM 4304 O O . MET A 1 330 ? 17.116 93.766 61.874 1.000 38.450 330 MET AAA O 1
ATOM 4318 N N . TYR A 1 331 ? 16.828 94.073 59.637 1.000 35.870 331 TYR AAA N 1
ATOM 4319 C CA . TYR A 1 331 ? 18.274 94.193 59.302 1.000 36.710 331 TYR AAA CA 1
ATOM 4320 C C . TYR A 1 331 ? 18.835 95.545 59.758 1.000 42.020 331 TYR AAA C 1
ATOM 4321 O O . TYR A 1 331 ? 18.202 96.571 59.444 1.000 38.400 331 TYR AAA O 1
ATOM 4339 N N . GLU A 1 332 ? 19.949 95.525 60.513 1.000 38.030 332 GLU AAA N 1
ATOM 4340 C CA . GLU A 1 332 ? 20.756 96.704 60.950 1.000 44.320 332 GLU AAA CA 1
ATOM 4341 C C . GLU A 1 332 ? 21.367 97.387 59.711 1.000 41.200 332 GLU AAA C 1
ATOM 4342 O O . GLU A 1 332 ? 21.620 96.697 58.717 1.000 40.270 332 GLU AAA O 1
ATOM 4354 N N . GLU A 1 333 ? 21.646 98.695 59.769 1.000 47.430 333 GLU AAA N 1
ATOM 4355 C CA . GLU A 1 333 ? 22.323 99.434 58.664 1.000 46.430 333 GLU AAA CA 1
ATOM 4356 C C . GLU A 1 333 ? 23.708 98.814 58.453 1.000 42.450 333 GLU AAA C 1
ATOM 4357 O O . GLU A 1 333 ? 24.417 98.577 59.460 1.000 43.450 333 GLU AAA O 1
ATOM 4363 N N . GLY A 1 334 ? 24.073 98.522 57.210 1.000 40.160 334 GLY AAA N 1
ATOM 4364 C CA . GLY A 1 334 ? 25.380 97.935 56.879 1.000 44.200 334 GLY AAA CA 1
ATOM 4365 C C . GLY A 1 334 ? 25.289 96.439 56.657 1.000 46.530 334 GLY AAA C 1
ATOM 4366 O O . GLY A 1 334 ? 26.216 95.852 56.045 1.000 48.710 334 GLY AAA O 1
ATOM 4370 N N . ASP A 1 335 ? 24.208 95.817 57.127 1.000 49.490 335 ASP AAA N 1
ATOM 4371 C CA . ASP A 1 335 ? 24.038 94.355 56.984 1.000 41.280 335 ASP AAA CA 1
ATOM 4372 C C . ASP A 1 335 ? 23.768 94.076 55.517 1.000 40.190 335 ASP AAA C 1
ATOM 4373 O O . ASP A 1 335 ? 22.611 94.293 55.086 1.000 43.770 335 ASP AAA O 1
ATOM 4382 N N . LEU A 1 336 ? 24.780 93.582 54.798 1.000 42.610 336 LEU AAA N 1
ATOM 4383 C CA . LEU A 1 336 ? 24.730 93.316 53.336 1.000 41.850 336 LEU AAA CA 1
ATOM 4384 C C . LEU A 1 336 ? 23.722 92.202 53.030 1.000 41.260 336 LEU AAA C 1
ATOM 4385 O O . LEU A 1 336 ? 23.341 92.037 51.847 1.000 37.660 336 LEU AAA O 1
ATOM 4401 N N . ARG A 1 337 ? 23.333 91.406 54.025 1.000 42.580 337 ARG AAA N 1
ATOM 4402 C CA . ARG A 1 337 ? 22.397 90.272 53.789 1.000 39.760 337 ARG AAA CA 1
ATOM 4403 C C . ARG A 1 337 ? 21.025 90.802 53.340 1.000 35.530 337 ARG AAA C 1
ATOM 4404 O O . ARG A 1 337 ? 20.347 90.067 52.598 1.000 40.440 337 ARG AAA O 1
ATOM 4425 N N . ARG A 1 338 ? 20.619 92.001 53.763 1.000 36.890 338 ARG AAA N 1
ATOM 4426 C CA . ARG A 1 338 ? 19.245 92.524 53.485 1.000 40.620 338 ARG AAA CA 1
ATOM 4427 C C . ARG A 1 338 ? 19.022 92.627 51.972 1.000 39.950 338 ARG AAA C 1
ATOM 4428 O O . ARG A 1 338 ? 18.103 91.945 51.437 1.000 39.700 338 ARG AAA O 1
ATOM 4449 N N . ASP A 1 339 ? 19.870 93.409 51.302 1.000 43.340 339 ASP AAA N 1
ATOM 4450 C CA . ASP A 1 339 ? 19.772 93.705 49.848 1.000 44.030 339 ASP AAA CA 1
ATOM 4451 C C . ASP A 1 339 ? 20.189 92.478 49.025 1.000 43.090 339 ASP AAA C 1
ATOM 4452 O O . ASP A 1 339 ? 19.895 92.436 47.827 1.000 45.580 339 ASP AAA O 1
ATOM 4461 N N . ALA A 1 340 ? 20.796 91.477 49.656 1.000 44.910 340 ALA AAA N 1
ATOM 4462 C CA . ALA A 1 340 ? 21.136 90.173 49.039 1.000 40.280 340 ALA AAA CA 1
ATOM 4463 C C . ALA A 1 340 ? 19.965 89.198 49.161 1.000 40.620 340 ALA AAA C 1
ATOM 4464 O O . ALA A 1 340 ? 19.920 88.241 48.397 1.000 36.980 340 ALA AAA O 1
ATOM 4471 N N . SER A 1 341 ? 19.050 89.432 50.106 1.000 36.210 341 SER AAA N 1
ATOM 4472 C CA . SER A 1 341 ? 17.954 88.491 50.447 1.000 36.060 341 SER AAA CA 1
ATOM 4473 C C . SER A 1 341 ? 16.636 88.987 49.885 1.000 30.500 341 SER AAA C 1
ATOM 4474 O O . SER A 1 341 ? 15.734 88.147 49.703 1.000 32.860 341 SER AAA O 1
ATOM 4482 N N . ILE A 1 342 ? 16.533 90.301 49.660 1.000 35.850 342 ILE AAA N 1
ATOM 4483 C CA . ILE A 1 342 ? 15.233 90.975 49.395 1.000 36.420 342 ILE AAA CA 1
ATOM 4484 C C . ILE A 1 342 ? 15.398 91.864 48.165 1.000 37.440 342 ILE AAA C 1
ATOM 4485 O O . ILE A 1 342 ? 16.282 92.678 48.192 1.000 32.810 342 ILE AAA O 1
ATOM 4501 N N . ASN A 1 343 ? 14.603 91.645 47.115 1.000 38.900 343 ASN AAA N 1
ATOM 4502 C CA . ASN A 1 343 ? 14.479 92.638 46.005 1.000 42.960 343 ASN AAA CA 1
ATOM 4503 C C . ASN A 1 343 ? 13.419 93.684 46.411 1.000 38.300 343 ASN AAA C 1
ATOM 4504 O O . ASN A 1 343 ? 12.236 93.297 46.617 1.000 40.760 343 ASN AAA O 1
ATOM 4515 N N . ASP A 1 344 ? 13.842 94.945 46.547 1.000 42.410 344 ASP AAA N 1
ATOM 4516 C CA . ASP A 1 344 ? 12.965 96.126 46.764 1.000 41.850 344 ASP AAA CA 1
ATOM 4517 C C . ASP A 1 344 ? 12.474 96.631 45.392 1.000 42.520 344 ASP AAA C 1
ATOM 4518 O O . ASP A 1 344 ? 13.248 97.297 44.700 1.000 41.660 344 ASP AAA O 1
ATOM 4527 N N . TRP A 1 345 ? 11.254 96.277 45.000 1.000 42.610 345 TRP AAA N 1
ATOM 4528 C CA . TRP A 1 345 ? 10.602 96.764 43.761 1.000 44.130 345 TRP AAA CA 1
ATOM 4529 C C . TRP A 1 345 ? 9.558 97.835 44.096 1.000 43.820 345 TRP AAA C 1
ATOM 4530 O O . TRP A 1 345 ? 8.597 97.991 43.327 1.000 45.020 345 TRP AAA O 1
ATOM 4551 N N . ARG A 1 346 ? 9.721 98.551 45.197 1.000 43.120 346 ARG AAA N 1
ATOM 4552 C CA . ARG A 1 346 ? 8.688 99.519 45.657 1.000 53.660 346 ARG AAA CA 1
ATOM 4553 C C . ARG A 1 346 ? 8.619 100.709 44.687 1.000 58.430 346 ARG AAA C 1
ATOM 4554 O O . ARG A 1 346 ? 7.563 101.340 44.629 1.000 61.320 346 ARG AAA O 1
ATOM 4575 N N . GLY A 1 347 ? 9.671 100.958 43.902 1.000 63.760 347 GLY AAA N 1
ATOM 4576 C CA . GLY A 1 347 ? 9.700 102.076 42.937 1.000 71.140 347 GLY AAA CA 1
ATOM 4577 C C . GLY A 1 347 ? 9.356 101.671 41.507 1.000 67.350 347 GLY AAA C 1
ATOM 4578 O O . GLY A 1 347 ? 9.283 102.583 40.660 1.000 62.910 347 GLY AAA O 1
ATOM 4582 N N . ALA A 1 348 ? 9.119 100.383 41.235 1.000 56.990 348 ALA AAA N 1
ATOM 4583 C CA . ALA A 1 348 ? 9.208 99.796 39.877 1.000 57.340 348 ALA AAA CA 1
ATOM 4584 C C . ALA A 1 348 ? 7.850 99.341 39.340 1.000 58.480 348 ALA AAA C 1
ATOM 4585 O O . ALA A 1 348 ? 6.835 99.347 40.070 1.000 65.230 348 ALA AAA O 1
ATOM 4592 N N . SER A 1 349 ? 7.894 98.901 38.087 1.000 57.650 349 SER AAA N 1
ATOM 4593 C CA . SER A 1 349 ? 6.753 98.555 37.221 1.000 58.420 349 SER AAA CA 1
ATOM 4594 C C . SER A 1 349 ? 6.495 97.044 37.268 1.000 49.190 349 SER AAA C 1
ATOM 4595 O O . SER A 1 349 ? 7.286 96.291 36.686 1.000 51.280 349 SER AAA O 1
ATOM 4603 N N . TYR A 1 350 ? 5.410 96.620 37.914 1.000 49.140 350 TYR AAA N 1
ATOM 4604 C CA . TYR A 1 350 ? 4.957 95.202 37.925 1.000 43.270 350 TYR AAA CA 1
ATOM 4605 C C . TYR A 1 350 ? 3.475 95.162 38.293 1.000 42.640 350 TYR AAA C 1
ATOM 4606 O O . TYR A 1 350 ? 2.980 96.152 38.860 1.000 47.740 350 TYR AAA O 1
ATOM 4624 N N . GLY A 1 351 ? 2.800 94.066 37.942 1.000 41.780 351 GLY AAA N 1
ATOM 4625 C CA . GLY A 1 351 ? 1.400 93.777 38.298 1.000 45.260 351 GLY AAA CA 1
ATOM 4626 C C . GLY A 1 351 ? 1.322 93.405 39.763 1.000 50.830 351 GLY AAA C 1
ATOM 4627 O O . GLY A 1 351 ? 1.871 92.350 40.103 1.000 47.550 351 GLY AAA O 1
ATOM 4631 N N . HIS A 1 352 ? 0.743 94.274 40.602 1.000 47.310 352 HIS AAA N 1
ATOM 4632 C CA . HIS A 1 352 ? 0.619 94.072 42.069 1.000 44.910 352 HIS AAA CA 1
ATOM 4633 C C . HIS A 1 352 ? -0.399 92.970 42.311 1.000 53.120 352 HIS AAA C 1
ATOM 4634 O O . HIS A 1 352 ? -1.531 93.107 41.786 1.000 51.710 352 HIS AAA O 1
ATOM 4649 N N . ARG A 1 353 ? -0.015 91.908 43.030 1.000 41.850 353 ARG AAA N 1
ATOM 4650 C CA . ARG A 1 353 ? -0.969 90.811 43.312 1.000 47.010 353 ARG AAA CA 1
ATOM 4651 C C . ARG A 1 353 ? -1.269 90.771 44.814 1.000 41.730 353 ARG AAA C 1
ATOM 4652 O O . ARG A 1 353 ? -1.081 91.776 45.471 1.000 38.660 353 ARG AAA O 1
ATOM 4673 N N . PHE A 1 354 ? -1.897 89.695 45.261 1.000 38.830 354 PHE AAA N 1
ATOM 4674 C CA . PHE A 1 354 ? -2.405 89.526 46.631 1.000 37.770 354 PHE AAA CA 1
ATOM 4675 C C . PHE A 1 354 ? -1.290 89.734 47.665 1.000 38.390 354 PHE AAA C 1
ATOM 4676 O O . PHE A 1 354 ? -0.147 89.253 47.441 1.000 36.320 354 PHE AAA O 1
ATOM 4693 N N . GLN A 1 355 ? -1.624 90.404 48.779 1.000 37.480 355 GLN AAA N 1
ATOM 4694 C CA . GLN A 1 355 ? -0.688 90.707 49.903 1.000 37.090 355 GLN AAA CA 1
ATOM 4695 C C . GLN A 1 355 ? 0.603 91.340 49.368 1.000 38.200 355 GLN AAA C 1
ATOM 4696 O O . GLN A 1 355 ? 1.686 91.236 50.030 1.000 33.060 355 GLN AAA O 1
ATOM 4710 N N . ASP A 1 356 ? 0.520 92.071 48.255 1.000 36.210 356 ASP AAA N 1
ATOM 4711 C CA . ASP A 1 356 ? 1.683 92.834 47.746 1.000 36.690 356 ASP AAA CA 1
ATOM 4712 C C . ASP A 1 356 ? 2.284 93.697 48.858 1.000 36.340 356 ASP AAA C 1
ATOM 4713 O O . ASP A 1 356 ? 1.530 94.285 49.664 1.000 37.660 356 ASP AAA O 1
ATOM 4722 N N . THR A 1 357 ? 3.603 93.797 48.870 1.000 33.800 357 THR AAA N 1
ATOM 4723 C CA . THR A 1 357 ? 4.399 94.600 49.832 1.000 34.210 357 THR AAA CA 1
ATOM 4724 C C . THR A 1 357 ? 5.447 95.424 49.093 1.000 35.670 357 THR AAA C 1
ATOM 4725 O O . THR A 1 357 ? 6.109 96.236 49.747 1.000 40.700 357 THR AAA O 1
ATOM 4736 N N . GLY A 1 358 ? 5.682 95.145 47.811 1.000 38.030 358 GLY AAA N 1
ATOM 4737 C CA . GLY A 1 358 ? 6.789 95.764 47.065 1.000 34.970 358 GLY AAA CA 1
ATOM 4738 C C . GLY A 1 358 ? 8.073 94.957 47.186 1.000 38.200 358 GLY AAA C 1
ATOM 4739 O O . GLY A 1 358 ? 8.999 95.207 46.408 1.000 38.600 358 GLY AAA O 1
ATOM 4743 N N . LEU A 1 359 ? 8.128 94.006 48.125 1.000 34.270 359 LEU AAA N 1
ATOM 4744 C CA . LEU A 1 359 ? 9.364 93.257 48.490 1.000 34.160 359 LEU AAA CA 1
ATOM 4745 C C . LEU A 1 359 ? 9.231 91.793 48.075 1.000 31.980 359 LEU AAA C 1
ATOM 4746 O O . LEU A 1 359 ? 8.153 91.210 48.288 1.000 31.560 359 LEU AAA O 1
ATOM 4762 N N . PHE A 1 360 ? 10.272 91.247 47.448 1.000 35.250 360 PHE AAA N 1
ATOM 4763 C CA . PHE A 1 360 ? 10.295 89.864 46.919 1.000 36.670 360 PHE AAA CA 1
ATOM 4764 C C . PHE A 1 360 ? 11.628 89.211 47.274 1.000 31.310 360 PHE AAA C 1
ATOM 4765 O O . PHE A 1 360 ? 12.588 89.912 47.595 1.000 31.490 360 PHE AAA O 1
ATOM 4782 N N . GLN A 1 361 ? 11.609 87.893 47.281 1.000 33.790 361 GLN AAA N 1
ATOM 4783 C CA . GLN A 1 361 ? 12.779 87.032 47.611 1.000 33.390 361 GLN AAA CA 1
ATOM 4784 C C . GLN A 1 361 ? 13.798 87.134 46.470 1.000 34.980 361 GLN AAA C 1
ATOM 4785 O O . GLN A 1 361 ? 13.405 86.872 45.312 1.000 37.370 361 GLN AAA O 1
ATOM 4799 N N . ARG A 1 362 ? 15.040 87.475 46.794 1.000 36.060 362 ARG AAA N 1
ATOM 4800 C CA . ARG A 1 362 ? 16.141 87.663 45.813 1.000 39.020 362 ARG AAA CA 1
ATOM 4801 C C . ARG A 1 362 ? 16.945 86.383 45.529 1.000 43.720 362 ARG AAA C 1
ATOM 4802 O O . ARG A 1 362 ? 17.245 86.124 44.351 1.000 42.860 362 ARG AAA O 1
ATOM 4823 N N . LYS A 1 363 ? 17.376 85.646 46.551 1.000 42.490 363 LYS AAA N 1
ATOM 4824 C CA . LYS A 1 363 ? 18.302 84.487 46.378 1.000 39.770 363 LYS AAA CA 1
ATOM 4825 C C . LYS A 1 363 ? 17.879 83.619 45.197 1.000 38.950 363 LYS AAA C 1
ATOM 4826 O O . LYS A 1 363 ? 18.753 83.219 44.423 1.000 46.080 363 LYS AAA O 1
ATOM 4845 N N . TYR A 1 364 ? 16.597 83.284 45.090 1.000 33.960 364 TYR AAA N 1
ATOM 4846 C CA . TYR A 1 364 ? 16.045 82.414 44.028 1.000 36.360 364 TYR AAA CA 1
ATOM 4847 C C . TYR A 1 364 ? 15.166 83.255 43.080 1.000 30.180 364 TYR AAA C 1
ATOM 4848 O O . TYR A 1 364 ? 14.301 82.684 42.441 1.000 37.130 364 TYR AAA O 1
ATOM 4866 N N . ALA A 1 365 ? 15.349 84.561 43.039 1.000 40.190 365 ALA AAA N 1
ATOM 4867 C CA . ALA A 1 365 ? 14.532 85.445 42.161 1.000 39.360 365 ALA AAA CA 1
ATOM 4868 C C . ALA A 1 365 ? 14.659 84.974 40.696 1.000 44.650 365 ALA AAA C 1
ATOM 4869 O O . ALA A 1 365 ? 15.664 84.345 40.361 1.000 44.370 365 ALA AAA O 1
ATOM 4876 N N . ALA A 1 366 ? 13.679 85.258 39.845 1.000 43.430 366 ALA AAA N 1
ATOM 4877 C CA . ALA A 1 366 ? 13.720 84.898 38.405 1.000 47.520 366 ALA AAA CA 1
ATOM 4878 C C . ALA A 1 366 ? 14.747 85.803 37.725 1.000 44.990 366 ALA AAA C 1
ATOM 4879 O O . ALA A 1 366 ? 14.637 87.028 37.911 1.000 44.400 366 ALA AAA O 1
ATOM 4886 N N . ARG A 1 367 ? 15.765 85.239 37.062 1.000 48.830 367 ARG AAA N 1
ATOM 4887 C CA . ARG A 1 367 ? 16.874 86.039 36.457 1.000 52.880 367 ARG AAA CA 1
ATOM 4888 C C . ARG A 1 367 ? 16.874 85.829 34.928 1.000 56.080 367 ARG AAA C 1
ATOM 4889 O O . ARG A 1 367 ? 16.517 84.703 34.457 1.000 50.430 367 ARG AAA O 1
ATOM 4910 N N . GLU A 1 368 ? 17.169 86.895 34.171 1.000 64.240 368 GLU AAA N 1
ATOM 4911 C CA . GLU A 1 368 ? 17.359 86.835 32.691 1.000 64.040 368 GLU AAA CA 1
ATOM 4912 C C . GLU A 1 368 ? 18.573 85.936 32.423 1.000 57.960 368 GLU AAA C 1
ATOM 4913 O O . GLU A 1 368 ? 19.636 86.224 32.986 1.000 55.420 368 GLU AAA O 1
ATOM 4925 N N . GLY A 1 369 ? 18.415 84.881 31.623 1.000 64.350 369 GLY AAA N 1
ATOM 4926 C CA . GLY A 1 369 ? 19.480 83.893 31.347 1.000 66.440 369 GLY AAA CA 1
ATOM 4927 C C . GLY A 1 369 ? 19.207 82.569 32.041 1.000 63.480 369 GLY AAA C 1
ATOM 4928 O O . GLY A 1 369 ? 19.370 81.505 31.411 1.000 61.290 369 GLY AAA O 1
ATOM 4932 N N . TYR A 1 370 ? 18.724 82.609 33.282 1.000 63.630 370 TYR AAA N 1
ATOM 4933 C CA . TYR A 1 370 ? 18.612 81.405 34.145 1.000 56.040 370 TYR AAA CA 1
ATOM 4934 C C . TYR A 1 370 ? 17.471 80.560 33.595 1.000 53.140 370 TYR AAA C 1
ATOM 4935 O O . TYR A 1 370 ? 17.157 79.473 34.107 1.000 54.930 370 TYR AAA O 1
ATOM 4953 N N . ASN A 1 371 ? 16.888 81.059 32.514 1.000 55.110 371 ASN AAA N 1
ATOM 4954 C CA . ASN A 1 371 ? 15.704 80.482 31.838 1.000 58.510 371 ASN AAA CA 1
ATOM 4955 C C . ASN A 1 371 ? 16.006 80.228 30.359 1.000 65.240 371 ASN AAA C 1
ATOM 4956 O O . ASN A 1 371 ? 15.654 81.049 29.519 1.000 80.890 371 ASN AAA O 1
ATOM 4967 N N . PRO A 1 372 ? 16.667 79.110 29.979 1.000 53.400 372 PRO AAA N 1
ATOM 4968 C CA . PRO A 1 372 ? 17.005 78.906 28.565 1.000 49.620 372 PRO AAA CA 1
ATOM 4969 C C . PRO A 1 372 ? 15.784 78.462 27.755 1.000 43.650 372 PRO AAA C 1
ATOM 4970 O O . PRO A 1 372 ? 15.122 77.469 28.091 1.000 45.470 372 PRO AAA O 1
ATOM 4975 N N . PRO A 1 373 ? 15.424 79.127 26.619 1.000 52.190 373 PRO AAA N 1
ATOM 4976 C CA . PRO A 1 373 ? 14.233 78.670 25.877 1.000 48.660 373 PRO AAA CA 1
ATOM 4977 C C . PRO A 1 373 ? 14.202 77.220 25.327 1.000 51.660 373 PRO AAA C 1
ATOM 4978 O O . PRO A 1 373 ? 15.267 76.734 24.879 1.000 49.160 373 PRO AAA O 1
ATOM 4983 N N . ASP A 1 376 ? 8.629 74.904 27.935 1.000 59.320 376 ASP AAA N 1
ATOM 4984 C CA . ASP A 1 376 ? 7.890 75.027 29.224 1.000 57.230 376 ASP AAA CA 1
ATOM 4985 C C . ASP A 1 376 ? 8.806 75.706 30.256 1.000 61.490 376 ASP AAA C 1
ATOM 4986 O O . ASP A 1 376 ? 8.993 75.146 31.372 1.000 57.770 376 ASP AAA O 1
ATOM 4995 N N . THR A 1 377 ? 9.296 76.898 29.892 1.000 53.000 377 THR AAA N 1
ATOM 4996 C CA . THR A 1 377 ? 10.481 77.624 30.425 1.000 54.980 377 THR AAA CA 1
ATOM 4997 C C . THR A 1 377 ? 10.283 78.021 31.906 1.000 63.590 377 THR AAA C 1
ATOM 4998 O O . THR A 1 377 ? 11.292 78.193 32.629 1.000 63.040 377 THR AAA O 1
ATOM 5009 N N . ASP A 1 378 ? 9.037 78.182 32.352 1.000 59.120 378 ASP AAA N 1
ATOM 5010 C CA . ASP A 1 378 ? 8.700 78.674 33.716 1.000 57.280 378 ASP AAA CA 1
ATOM 5011 C C . ASP A 1 378 ? 8.838 77.534 34.737 1.000 58.660 378 ASP AAA C 1
ATOM 5012 O O . ASP A 1 378 ? 8.849 77.851 35.938 1.000 52.900 378 ASP AAA O 1
ATOM 5021 N N . LEU A 1 379 ? 8.894 76.270 34.289 1.000 54.830 379 LEU AAA N 1
ATOM 5022 C CA . LEU A 1 379 ? 9.194 75.090 35.149 1.000 55.900 379 LEU AAA CA 1
ATOM 5023 C C . LEU A 1 379 ? 10.696 74.769 35.160 1.000 46.350 379 LEU AAA C 1
ATOM 5024 O O . LEU A 1 379 ? 11.043 73.795 35.856 1.000 52.050 379 LEU AAA O 1
ATOM 5040 N N . ASN A 1 380 ? 11.535 75.550 34.460 1.000 45.940 380 ASN AAA N 1
ATOM 5041 C CA . ASN A 1 380 ? 12.935 75.179 34.105 1.000 47.320 380 ASN AAA CA 1
ATOM 5042 C C . ASN A 1 380 ? 13.879 76.360 34.295 1.000 50.680 380 ASN AAA C 1
ATOM 5043 O O . ASN A 1 380 ? 14.606 76.729 33.340 1.000 52.690 380 ASN AAA O 1
ATOM 5054 N N . TYR A 1 381 ? 13.966 76.876 35.518 1.000 42.340 381 TYR AAA N 1
ATOM 5055 C CA . TYR A 1 381 ? 15.106 77.724 35.928 1.000 41.670 381 TYR AAA CA 1
ATOM 5056 C C . TYR A 1 381 ? 16.235 76.771 36.324 1.000 40.290 381 TYR AAA C 1
ATOM 5057 O O . TYR A 1 381 ? 15.956 75.561 36.581 1.000 39.680 381 TYR AAA O 1
ATOM 5075 N N . CYS A 1 382 ? 17.444 77.307 36.347 1.000 42.700 382 CYS AAA N 1
ATOM 5076 C CA . CYS A 1 382 ? 18.702 76.535 36.515 1.000 51.430 382 CYS AAA CA 1
ATOM 5077 C C . CYS A 1 382 ? 19.260 76.693 37.937 1.000 49.670 382 CYS AAA C 1
ATOM 5078 O O . CYS A 1 382 ? 20.396 76.201 38.186 1.000 42.980 382 CYS AAA O 1
ATOM 5086 N N . ASN A 1 383 ? 18.507 77.366 38.822 1.000 44.800 383 ASN AAA N 1
ATOM 5087 C CA . ASN A 1 383 ? 18.975 77.771 40.176 1.000 44.990 383 ASN AAA CA 1
ATOM 5088 C C . ASN A 1 383 ? 19.031 76.524 41.062 1.000 40.320 383 ASN AAA C 1
ATOM 5089 O O . ASN A 1 383 ? 17.949 75.918 41.356 1.000 43.220 383 ASN AAA O 1
ATOM 5100 N N . ASN A 1 384 ? 20.243 76.113 41.443 1.000 39.500 384 ASN AAA N 1
ATOM 5101 C CA . ASN A 1 384 ? 20.421 74.982 42.386 1.000 38.920 384 ASN AAA CA 1
ATOM 5102 C C . ASN A 1 384 ? 19.813 75.388 43.726 1.000 34.110 384 ASN AAA C 1
ATOM 5103 O O . ASN A 1 384 ? 20.107 76.492 44.177 1.000 39.670 384 ASN AAA O 1
ATOM 5114 N N . LEU A 1 385 ? 19.109 74.476 44.368 1.000 36.240 385 LEU AAA N 1
ATOM 5115 C CA . LEU A 1 385 ? 18.659 74.698 45.768 1.000 35.700 385 LEU AAA CA 1
ATOM 5116 C C . LEU A 1 385 ? 19.826 74.447 46.725 1.000 35.890 385 LEU AAA C 1
ATOM 5117 O O . LEU A 1 385 ? 20.248 73.275 46.814 1.000 41.440 385 LEU AAA O 1
ATOM 5133 N N . ARG A 1 386 ? 20.333 75.485 47.397 1.000 38.900 386 ARG AAA N 1
ATOM 5134 C CA . ARG A 1 386 ? 21.407 75.335 48.422 1.000 35.700 386 ARG AAA CA 1
ATOM 5135 C C . ARG A 1 386 ? 20.743 74.658 49.635 1.000 40.130 386 ARG AAA C 1
ATOM 5136 O O . ARG A 1 386 ? 19.967 75.337 50.316 1.000 39.950 386 ARG AAA O 1
ATOM 5157 N N . ILE A 1 387 ? 20.916 73.344 49.819 1.000 34.790 387 ILE AAA N 1
ATOM 5158 C CA . ILE A 1 387 ? 20.192 72.576 50.874 1.000 32.310 387 ILE AAA CA 1
ATOM 5159 C C . ILE A 1 387 ? 20.945 72.747 52.201 1.000 35.520 387 ILE AAA C 1
ATOM 5160 O O . ILE A 1 387 ? 20.285 73.002 53.220 1.000 32.810 387 ILE AAA O 1
ATOM 5176 N N . PHE A 1 388 ? 22.267 72.591 52.193 1.000 31.040 388 PHE AAA N 1
ATOM 5177 C CA . PHE A 1 388 ? 23.133 72.891 53.360 1.000 29.270 388 PHE AAA CA 1
ATOM 5178 C C . PHE A 1 388 ? 24.294 73.779 52.929 1.000 31.970 388 PHE AAA C 1
ATOM 5179 O O . PHE A 1 388 ? 24.932 73.497 51.876 1.000 31.240 388 PHE AAA O 1
ATOM 5196 N N . ARG A 1 389 ? 24.596 74.795 53.725 1.000 34.460 389 ARG AAA N 1
ATOM 5197 C CA . ARG A 1 389 ? 25.844 75.574 53.582 1.000 32.800 389 ARG AAA CA 1
ATOM 5198 C C . ARG A 1 389 ? 26.518 75.752 54.938 1.000 33.950 389 ARG AAA C 1
ATOM 5199 O O . ARG A 1 389 ? 25.889 75.514 55.984 1.000 29.700 389 ARG AAA O 1
ATOM 5220 N N . TYR A 1 390 ? 27.774 76.176 54.879 1.000 32.960 390 TYR AAA N 1
ATOM 5221 C CA . TYR A 1 390 ? 28.708 76.181 56.020 1.000 30.070 390 TYR AAA CA 1
ATOM 5222 C C . TYR A 1 390 ? 28.254 77.203 57.070 1.000 28.670 390 TYR AAA C 1
ATOM 5223 O O . TYR A 1 390 ? 28.585 77.046 58.266 1.000 32.020 390 TYR AAA O 1
ATOM 5241 N N . ALA A 1 391 ? 27.518 78.243 56.681 1.000 28.440 391 ALA AAA N 1
ATOM 5242 C CA . ALA A 1 391 ? 27.007 79.241 57.633 1.000 28.590 391 ALA AAA CA 1
ATOM 5243 C C . ALA A 1 391 ? 26.200 78.485 58.688 1.000 26.530 391 ALA AAA C 1
ATOM 5244 O O . ALA A 1 391 ? 26.253 78.884 59.854 1.000 28.270 391 ALA AAA O 1
ATOM 5251 N N . GLU A 1 392 ? 25.512 77.426 58.282 1.000 25.510 392 GLU AAA N 1
ATOM 5252 C CA . GLU A 1 392 ? 24.619 76.646 59.160 1.000 26.860 392 GLU AAA CA 1
ATOM 5253 C C . GLU A 1 392 ? 25.497 75.834 60.107 1.000 28.700 392 GLU AAA C 1
ATOM 5254 O O . GLU A 1 392 ? 25.103 75.636 61.259 1.000 25.360 392 GLU AAA O 1
ATOM 5266 N N . THR A 1 393 ? 26.637 75.351 59.602 1.000 28.600 393 THR AAA N 1
ATOM 5267 C CA . THR A 1 393 ? 27.600 74.569 60.407 1.000 28.450 393 THR AAA CA 1
ATOM 5268 C C . THR A 1 393 ? 28.018 75.437 61.591 1.000 27.520 393 THR AAA C 1
ATOM 5269 O O . THR A 1 393 ? 27.924 74.954 62.712 1.000 28.700 393 THR AAA O 1
ATOM 5280 N N . LEU A 1 394 ? 28.370 76.699 61.349 1.000 28.130 394 LEU AAA N 1
ATOM 5281 C CA . LEU A 1 394 ? 28.867 77.645 62.368 1.000 27.540 394 LEU AAA CA 1
ATOM 5282 C C . LEU A 1 394 ? 27.753 77.944 63.355 1.000 27.610 394 LEU AAA C 1
ATOM 5283 O O . LEU A 1 394 ? 27.983 77.839 64.578 1.000 26.050 394 LEU AAA O 1
ATOM 5299 N N . LEU A 1 395 ? 26.580 78.279 62.835 1.000 27.260 395 LEU AAA N 1
ATOM 5300 C CA . LEU A 1 395 ? 25.497 78.748 63.726 1.000 26.140 395 LEU AAA CA 1
ATOM 5301 C C . LEU A 1 395 ? 24.968 77.564 64.519 1.000 25.310 395 LEU AAA C 1
ATOM 5302 O O . LEU A 1 395 ? 24.565 77.761 65.696 1.000 24.740 395 LEU AAA O 1
ATOM 5318 N N . ASN A 1 396 ? 24.997 76.371 63.943 1.000 26.390 396 ASN AAA N 1
ATOM 5319 C CA . ASN A 1 396 ? 24.565 75.171 64.716 1.000 25.450 396 ASN AAA CA 1
ATOM 5320 C C . ASN A 1 396 ? 25.508 75.029 65.907 1.000 26.640 396 ASN AAA C 1
ATOM 5321 O O . ASN A 1 396 ? 25.037 74.812 67.063 1.000 24.540 396 ASN AAA O 1
ATOM 5332 N N . TYR A 1 397 ? 26.809 75.164 65.645 1.000 25.080 397 TYR AAA N 1
ATOM 5333 C CA . TYR A 1 397 ? 27.822 74.993 66.713 1.000 22.910 397 TYR AAA CA 1
ATOM 5334 C C . TYR A 1 397 ? 27.605 76.030 67.808 1.000 23.000 397 TYR AAA C 1
ATOM 5335 O O . TYR A 1 397 ? 27.632 75.668 69.000 1.000 25.120 397 TYR AAA O 1
ATOM 5353 N N . VAL A 1 398 ? 27.458 77.304 67.465 1.000 25.490 398 VAL AAA N 1
ATOM 5354 C CA . VAL A 1 398 ? 27.234 78.410 68.418 1.000 24.970 398 VAL AAA CA 1
AT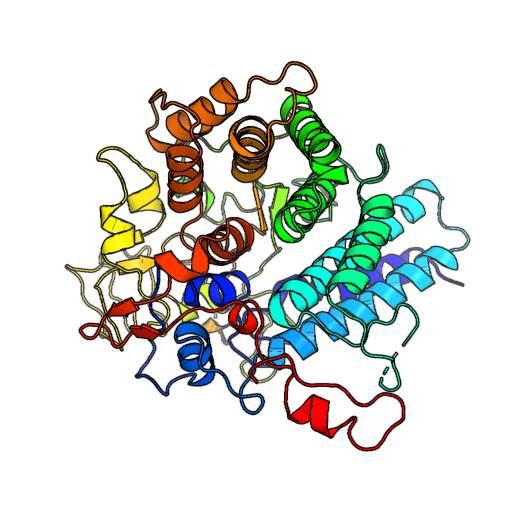OM 5355 C C . VAL A 1 398 ? 25.988 78.096 69.267 1.000 25.960 398 VAL AAA C 1
ATOM 5356 O O . VAL A 1 398 ? 26.033 78.233 70.496 1.000 24.450 398 VAL AAA O 1
ATOM 5369 N N . GLU A 1 399 ? 24.902 77.687 68.622 1.000 24.980 399 GLU AAA N 1
ATOM 5370 C CA . GLU A 1 399 ? 23.639 77.436 69.341 1.000 23.120 399 GLU AAA CA 1
ATOM 5371 C C . GLU A 1 399 ? 23.847 76.285 70.336 1.000 24.490 399 GLU AAA C 1
ATOM 5372 O O . GLU A 1 399 ? 23.430 76.399 71.492 1.000 24.030 399 GLU AAA O 1
ATOM 5384 N N . LEU A 1 400 ? 24.474 75.197 69.903 1.000 23.090 400 LEU AAA N 1
ATOM 5385 C CA . LEU A 1 400 ? 24.586 73.999 70.761 1.000 24.610 400 LEU AAA CA 1
ATOM 5386 C C . LEU A 1 400 ? 25.454 74.364 71.965 1.000 24.250 400 LEU AAA C 1
ATOM 5387 O O . LEU A 1 400 ? 25.138 73.885 73.068 1.000 24.190 400 LEU AAA O 1
ATOM 5403 N N . VAL A 1 401 ? 26.513 75.170 71.780 1.000 21.600 401 VAL AAA N 1
ATOM 5404 C CA . VAL A 1 401 ? 27.354 75.580 72.937 1.000 23.970 401 VAL AAA CA 1
ATOM 5405 C C . VAL A 1 401 ? 26.607 76.608 73.808 1.000 25.430 401 VAL AAA C 1
ATOM 5406 O O . VAL A 1 401 ? 26.474 76.370 75.010 1.000 26.360 401 VAL AAA O 1
ATOM 5419 N N . LYS A 1 402 ? 26.108 77.718 73.242 1.000 24.470 402 LYS AAA N 1
ATOM 5420 C CA . LYS A 1 402 ? 25.611 78.868 74.045 1.000 25.970 402 LYS AAA CA 1
ATOM 5421 C C . LYS A 1 402 ? 24.159 78.673 74.488 1.000 30.380 402 LYS AAA C 1
ATOM 5422 O O . LYS A 1 402 ? 23.804 79.098 75.591 1.000 28.230 402 LYS AAA O 1
ATOM 5441 N N . MET A 1 403 ? 23.309 78.079 73.649 1.000 28.110 403 MET AAA N 1
ATOM 5442 C CA . MET A 1 403 ? 21.894 77.864 74.028 1.000 27.450 403 MET AAA CA 1
ATOM 5443 C C . MET A 1 403 ? 21.704 76.507 74.716 1.000 28.190 403 MET AAA C 1
ATOM 5444 O O . MET A 1 403 ? 20.913 76.439 75.653 1.000 29.400 403 MET AAA O 1
ATOM 5458 N N . ASP A 1 404 ? 22.389 75.452 74.290 1.000 25.100 404 ASP AAA N 1
ATOM 5459 C CA . ASP A 1 404 ? 22.072 74.089 74.788 1.000 29.650 404 ASP AAA CA 1
ATOM 5460 C C . ASP A 1 404 ? 23.121 73.661 75.825 1.000 29.080 404 ASP AAA C 1
ATOM 5461 O O . ASP A 1 404 ? 22.956 72.610 76.382 1.000 31.440 404 ASP AAA O 1
ATOM 5470 N N . GLY A 1 405 ? 24.167 74.450 76.083 1.000 28.450 405 GLY AAA N 1
ATOM 5471 C CA . GLY A 1 405 ? 25.091 74.188 77.194 1.000 29.930 405 GLY AAA CA 1
ATOM 5472 C C . GLY A 1 405 ? 26.082 73.082 76.897 1.000 28.600 405 GLY AAA C 1
ATOM 5473 O O . GLY A 1 405 ? 26.731 72.624 77.835 1.000 27.050 405 GLY AAA O 1
ATOM 5477 N N . VAL A 1 406 ? 26.342 72.799 75.626 1.000 28.070 406 VAL AAA N 1
ATOM 5478 C CA . VAL A 1 406 ? 27.360 71.785 75.232 1.000 28.290 406 VAL AAA CA 1
ATOM 5479 C C . VAL A 1 406 ? 28.758 72.370 75.447 1.000 28.750 406 VAL AAA C 1
ATOM 5480 O O . VAL A 1 406 ? 29.012 73.565 75.128 1.000 27.220 406 VAL AAA O 1
ATOM 5493 N N . ALA A 1 407 ? 29.680 71.572 75.976 1.000 33.050 407 ALA AAA N 1
ATOM 5494 C CA . ALA A 1 407 ? 31.095 71.990 76.071 1.000 34.460 407 ALA AAA CA 1
ATOM 5495 C C . ALA A 1 407 ? 31.644 72.211 74.658 1.000 32.980 407 ALA AAA C 1
ATOM 5496 O O . ALA A 1 407 ? 31.177 71.568 73.701 1.000 32.380 407 ALA AAA O 1
ATOM 5503 N N . GLU A 1 408 ? 32.570 73.136 74.516 1.000 30.840 408 GLU AAA N 1
ATOM 5504 C CA . GLU A 1 408 ? 33.301 73.345 73.255 1.000 36.110 408 GLU AAA CA 1
ATOM 5505 C C . GLU A 1 408 ? 33.991 72.034 72.913 1.000 35.630 408 GLU AAA C 1
ATOM 5506 O O . GLU A 1 408 ? 34.383 71.295 73.836 1.000 32.740 408 GLU AAA O 1
ATOM 5518 N N . GLN A 1 409 ? 34.014 71.741 71.622 1.000 36.880 409 GLN AAA N 1
ATOM 5519 C CA . GLN A 1 409 ? 34.491 70.480 71.026 1.000 34.190 409 GLN AAA CA 1
ATOM 5520 C C . GLN A 1 409 ? 35.721 70.823 70.182 1.000 33.190 409 GLN AAA C 1
ATOM 5521 O O . GLN A 1 409 ? 35.652 71.755 69.368 1.000 29.800 409 GLN AAA O 1
ATOM 5535 N N . GLN A 1 410 ? 36.826 70.102 70.387 1.000 34.890 410 GLN AAA N 1
ATOM 5536 C CA . GLN A 1 410 ? 38.026 70.174 69.503 1.000 35.870 410 GLN AAA CA 1
ATOM 5537 C C . GLN A 1 410 ? 38.637 71.581 69.552 1.000 32.760 410 GLN AAA C 1
ATOM 5538 O O . GLN A 1 410 ? 39.246 72.015 68.567 1.000 36.030 410 GLN AAA O 1
ATOM 5552 N N . GLY A 1 411 ? 38.452 72.290 70.664 1.000 34.730 411 GLY AAA N 1
ATOM 5553 C CA . GLY A 1 411 ? 39.008 73.640 70.871 1.000 37.520 411 GLY AAA CA 1
ATOM 5554 C C . GLY A 1 411 ? 38.383 74.687 69.961 1.000 39.860 411 GLY AAA C 1
ATOM 5555 O O . GLY A 1 411 ? 38.978 75.748 69.812 1.000 44.100 411 GLY AAA O 1
ATOM 5559 N N . VAL A 1 412 ? 37.203 74.432 69.384 1.000 36.850 412 VAL AAA N 1
ATOM 5560 C CA . VAL A 1 412 ? 36.523 75.425 68.504 1.000 35.500 412 VAL AAA CA 1
ATOM 5561 C C . VAL A 1 412 ? 35.798 76.426 69.401 1.000 36.280 412 VAL AAA C 1
ATOM 5562 O O . VAL A 1 412 ? 35.012 76.003 70.305 1.000 33.380 412 VAL AAA O 1
ATOM 5575 N N . ASP A 1 413 ? 36.070 77.712 69.164 1.000 35.660 413 ASP AAA N 1
ATOM 5576 C CA . ASP A 1 413 ? 35.548 78.834 69.979 1.000 36.310 413 ASP AAA CA 1
ATOM 5577 C C . ASP A 1 413 ? 34.191 79.234 69.382 1.000 30.300 413 ASP AAA C 1
ATOM 5578 O O . ASP A 1 413 ? 34.167 79.680 68.240 1.000 32.040 413 ASP AAA O 1
ATOM 5587 N N . ALA A 1 414 ? 33.106 79.027 70.130 1.000 30.260 414 ALA AAA N 1
ATOM 5588 C CA . ALA A 1 414 ? 31.731 79.331 69.674 1.000 29.990 414 ALA AAA CA 1
ATOM 5589 C C . ALA A 1 414 ? 31.603 80.829 69.383 1.000 27.500 414 ALA AAA C 1
ATOM 5590 O O . ALA A 1 414 ? 31.042 81.193 68.314 1.000 27.760 414 ALA AAA O 1
ATOM 5597 N N . GLN A 1 415 ? 32.157 81.701 70.234 1.000 29.600 415 GLN AAA N 1
ATOM 5598 C CA . GLN A 1 415 ? 32.000 83.177 70.046 1.000 27.520 415 GLN AAA CA 1
ATOM 5599 C C . GLN A 1 415 ? 32.732 83.588 68.761 1.000 30.330 415 GLN AAA C 1
ATOM 5600 O O . GLN A 1 415 ? 32.223 84.447 68.051 1.000 27.620 415 GLN AAA O 1
ATOM 5614 N N . GLU A 1 416 ? 33.883 82.972 68.458 1.000 30.840 416 GLU AAA N 1
ATOM 5615 C CA . GLU A 1 416 ? 34.674 83.266 67.238 1.000 34.100 416 GLU AAA CA 1
ATOM 5616 C C . GLU A 1 416 ? 33.854 82.870 66.019 1.000 33.010 416 GLU AAA C 1
ATOM 5617 O O . GLU A 1 416 ? 33.851 83.630 65.053 1.000 28.250 416 GLU AAA O 1
ATOM 5629 N N . CYS A 1 417 ? 33.133 81.748 66.095 1.000 27.660 417 CYS AAA N 1
ATOM 5630 C CA . CYS A 1 417 ? 32.347 81.234 64.952 1.000 30.360 417 CYS AAA CA 1
ATOM 5631 C C . CYS A 1 417 ? 31.231 82.247 64.691 1.000 30.210 417 CYS AAA C 1
ATOM 5632 O O . CYS A 1 417 ? 30.989 82.631 63.539 1.000 29.420 417 CYS AAA O 1
ATOM 5640 N N . PHE A 1 418 ? 30.595 82.697 65.747 1.000 30.570 418 PHE AAA N 1
ATOM 5641 C CA . PHE A 1 418 ? 29.497 83.680 65.666 1.000 28.240 418 PHE AAA CA 1
ATOM 5642 C C . PHE A 1 418 ? 29.990 84.999 65.064 1.000 29.100 418 PHE AAA C 1
ATOM 5643 O O . PHE A 1 418 ? 29.373 85.505 64.100 1.000 29.020 418 PHE AAA O 1
ATOM 5660 N N . ASN A 1 419 ? 31.144 85.474 65.534 1.000 29.820 419 ASN AAA N 1
ATOM 5661 C CA . ASN A 1 419 ? 31.828 86.673 64.984 1.000 31.760 419 ASN AAA CA 1
ATOM 5662 C C . ASN A 1 419 ? 32.134 86.495 63.492 1.000 30.140 419 ASN AAA C 1
ATOM 5663 O O . ASN A 1 419 ? 32.032 87.504 62.761 1.000 36.680 419 ASN AAA O 1
ATOM 5674 N N . LEU A 1 420 ? 32.482 85.292 63.035 1.000 31.000 420 LEU AAA N 1
ATOM 5675 C CA . LEU A 1 420 ? 32.757 85.026 61.594 1.000 33.040 420 LEU AAA CA 1
ATOM 5676 C C . LEU A 1 420 ? 31.511 85.341 60.759 1.000 33.390 420 LEU AAA C 1
ATOM 5677 O O . LEU A 1 420 ? 31.601 85.949 59.655 1.000 35.420 420 LEU AAA O 1
ATOM 5693 N N . ILE A 1 421 ? 30.363 84.884 61.236 1.000 36.280 421 ILE AAA N 1
ATOM 5694 C CA . ILE A 1 421 ? 29.054 85.099 60.560 1.000 33.720 421 ILE AAA CA 1
ATOM 5695 C C . ILE A 1 421 ? 28.797 86.590 60.411 1.000 30.750 421 ILE AAA C 1
ATOM 5696 O O . ILE A 1 421 ? 28.361 86.976 59.283 1.000 37.550 421 ILE AAA O 1
ATOM 5712 N N . ARG A 1 422 ? 28.985 87.362 61.496 1.000 34.290 422 ARG AAA N 1
ATOM 5713 C CA . ARG A 1 422 ? 28.692 88.824 61.549 1.000 36.960 422 ARG AAA CA 1
ATOM 5714 C C . ARG A 1 422 ? 29.679 89.533 60.611 1.000 35.090 422 ARG AAA C 1
ATOM 5715 O O . ARG A 1 422 ? 29.260 90.416 59.879 1.000 38.110 422 ARG AAA O 1
ATOM 5736 N N . LYS A 1 423 ? 30.928 89.068 60.586 1.000 36.620 423 LYS AAA N 1
ATOM 5737 C CA . LYS A 1 423 ? 31.989 89.670 59.744 1.000 38.580 423 LYS AAA CA 1
ATOM 5738 C C . LYS A 1 423 ? 31.627 89.545 58.260 1.000 41.430 423 LYS AAA C 1
ATOM 5739 O O . LYS A 1 423 ? 31.658 90.572 57.556 1.000 44.090 423 LYS AAA O 1
ATOM 5758 N N . ARG A 1 424 ? 31.251 88.353 57.795 1.000 39.310 424 ARG AAA N 1
ATOM 5759 C CA . ARG A 1 424 ? 30.814 88.145 56.391 1.000 38.890 424 ARG AAA CA 1
ATOM 5760 C C . ARG A 1 424 ? 29.578 89.002 56.108 1.000 40.760 424 ARG AAA C 1
ATOM 5761 O O . ARG A 1 424 ? 29.542 89.590 55.007 1.000 40.790 424 ARG AAA O 1
ATOM 5782 N N . ALA A 1 425 ? 28.642 89.093 57.064 1.000 37.680 425 ALA AAA N 1
ATOM 5783 C CA . ALA A 1 425 ? 27.370 89.846 56.962 1.000 43.740 425 ALA AAA CA 1
ATOM 5784 C C . ALA A 1 425 ? 27.653 91.308 56.623 1.000 45.440 425 ALA AAA C 1
ATOM 5785 O O . ALA A 1 425 ? 26.991 91.828 55.697 1.000 49.780 425 ALA AAA O 1
ATOM 5792 N N . PHE A 1 426 ? 28.571 91.936 57.371 1.000 41.210 426 PHE AAA N 1
ATOM 5793 C CA . PHE A 1 426 ? 28.850 93.392 57.278 1.000 43.120 426 PHE AAA CA 1
ATOM 5794 C C . PHE A 1 426 ? 30.071 93.669 56.376 1.000 43.160 426 PHE AAA C 1
ATOM 5795 O O . PHE A 1 426 ? 30.332 94.845 56.113 1.000 47.130 426 PHE AAA O 1
ATOM 5812 N N . GLY A 1 427 ? 30.789 92.646 55.906 1.000 45.200 427 GLY AAA N 1
ATOM 5813 C CA . GLY A 1 427 ? 32.085 92.829 55.218 1.000 51.830 427 GLY AAA CA 1
ATOM 5814 C C . GLY A 1 427 ? 33.162 93.394 56.146 1.000 51.640 427 GLY AAA C 1
ATOM 5815 O O . GLY A 1 427 ? 34.238 93.786 55.657 1.000 52.580 427 GLY AAA O 1
ATOM 5819 N N . ILE A 1 428 ? 32.913 93.433 57.450 1.000 52.200 428 ILE AAA N 1
ATOM 5820 C CA . ILE A 1 428 ? 33.878 93.976 58.450 1.000 48.510 428 ILE AAA CA 1
ATOM 5821 C C . ILE A 1 428 ? 33.488 93.447 59.836 1.000 49.870 428 ILE AAA C 1
ATOM 5822 O O . ILE A 1 428 ? 32.296 93.170 60.039 1.000 45.880 428 ILE AAA O 1
ATOM 5838 N N . ASP A 1 429 ? 34.437 93.326 60.760 1.000 44.330 429 ASP AAA N 1
ATOM 5839 C CA . ASP A 1 429 ? 34.191 92.696 62.077 1.000 50.050 429 ASP AAA CA 1
ATOM 5840 C C . ASP A 1 429 ? 33.042 93.456 62.749 1.000 52.130 429 ASP AAA C 1
ATOM 5841 O O . ASP A 1 429 ? 33.069 94.704 62.766 1.000 45.700 429 ASP AAA O 1
ATOM 5850 N N . LYS A 1 430 ? 32.035 92.746 63.266 1.000 49.000 430 LYS AAA N 1
ATOM 5851 C CA . LYS A 1 430 ? 30.938 93.376 64.044 1.000 44.840 430 LYS AAA CA 1
ATOM 5852 C C . LYS A 1 430 ? 30.558 92.418 65.161 1.000 41.240 430 LYS AAA C 1
ATOM 5853 O O . LYS A 1 430 ? 29.467 91.866 65.169 1.000 35.350 430 LYS AAA O 1
ATOM 5872 N N . PRO A 1 431 ? 31.442 92.229 66.156 1.000 38.280 431 PRO AAA N 1
ATOM 5873 C CA . PRO A 1 431 ? 31.189 91.270 67.226 1.000 38.600 431 PRO AAA CA 1
ATOM 5874 C C . PRO A 1 431 ? 29.892 91.514 67.994 1.000 35.610 431 PRO AAA C 1
ATOM 5875 O O . PRO A 1 431 ? 29.564 92.656 68.328 1.000 30.250 431 PRO AAA O 1
ATOM 5886 N N . LEU A 1 432 ? 29.207 90.428 68.336 1.000 31.650 432 LEU AAA N 1
ATOM 5887 C CA . LEU A 1 432 ? 27.913 90.521 69.044 1.000 33.700 432 LEU AAA CA 1
ATOM 5888 C C . LEU A 1 432 ? 27.863 89.357 70.014 1.000 30.530 432 LEU AAA C 1
ATOM 5889 O O . LEU A 1 432 ? 28.183 88.258 69.562 1.000 29.840 432 LEU AAA O 1
ATOM 5905 N N . ALA A 1 433 ? 27.508 89.598 71.262 1.000 28.310 433 ALA AAA N 1
ATOM 5906 C CA . ALA A 1 433 ? 27.489 88.556 72.301 1.000 30.290 433 ALA AAA CA 1
ATOM 5907 C C . ALA A 1 433 ? 26.606 87.404 71.789 1.000 31.100 433 ALA AAA C 1
ATOM 5908 O O . ALA A 1 433 ? 25.485 87.697 71.303 1.000 28.570 433 ALA AAA O 1
ATOM 5915 N N . ALA A 1 434 ? 27.111 86.176 71.837 1.000 30.540 434 ALA AAA N 1
ATOM 5916 C CA . ALA A 1 434 ? 26.392 84.950 71.377 1.000 27.380 434 ALA AAA CA 1
ATOM 5917 C C . ALA A 1 434 ? 25.319 84.524 72.377 1.000 26.140 434 ALA AAA C 1
ATOM 5918 O O . ALA A 1 434 ? 25.464 83.436 73.009 1.000 29.350 434 ALA AAA O 1
ATOM 5925 N N . THR A 1 435 ? 24.317 85.374 72.612 1.000 25.080 435 THR AAA N 1
ATOM 5926 C CA . THR A 1 435 ? 23.153 85.078 73.483 1.000 26.460 435 THR AAA CA 1
ATOM 5927 C C . THR A 1 435 ? 22.070 84.388 72.659 1.000 26.570 435 THR AAA C 1
ATOM 5928 O O . THR A 1 435 ? 22.121 84.437 71.417 1.000 25.060 435 THR AAA O 1
ATOM 5939 N N . ALA A 1 436 ? 21.136 83.728 73.338 1.000 25.530 436 ALA AAA N 1
ATOM 5940 C CA . ALA A 1 436 ? 19.996 83.080 72.652 1.000 25.580 436 ALA AAA CA 1
ATOM 5941 C C . ALA A 1 436 ? 19.336 84.134 71.737 1.000 25.100 436 ALA AAA C 1
ATOM 5942 O O . ALA A 1 436 ? 19.116 83.897 70.545 1.000 23.220 436 ALA AAA O 1
ATOM 5949 N N . GLU A 1 437 ? 19.060 85.318 72.259 1.000 25.040 437 GLU AAA N 1
ATOM 5950 C CA . GLU A 1 437 ? 18.313 86.338 71.465 1.000 28.440 437 GLU AAA CA 1
ATOM 5951 C C . GLU A 1 437 ? 19.130 86.638 70.212 1.000 27.160 437 GLU AAA C 1
ATOM 5952 O O . GLU A 1 437 ? 18.545 86.674 69.067 1.000 23.980 437 GLU AAA O 1
ATOM 5964 N N . ASN A 1 438 ? 20.447 86.812 70.347 1.000 30.860 438 ASN AAA N 1
ATOM 5965 C CA . ASN A 1 438 ? 21.256 87.269 69.179 1.000 26.740 438 ASN AAA CA 1
ATOM 5966 C C . ASN A 1 438 ? 21.460 86.098 68.233 1.000 24.870 438 ASN AAA C 1
ATOM 5967 O O . ASN A 1 438 ? 21.503 86.357 67.030 1.000 25.390 438 ASN AAA O 1
ATOM 5978 N N . ILE A 1 439 ? 21.565 84.862 68.726 1.000 27.490 439 ILE AAA N 1
ATOM 5979 C CA . ILE A 1 439 ? 21.733 83.677 67.837 1.000 23.190 439 ILE AAA CA 1
ATOM 5980 C C . ILE A 1 439 ? 20.458 83.505 67.017 1.000 22.960 439 ILE AAA C 1
ATOM 5981 O O . ILE A 1 439 ? 20.539 83.234 65.828 1.000 24.930 439 ILE AAA O 1
ATOM 5997 N N . LYS A 1 440 ? 19.315 83.633 67.658 1.000 23.620 440 LYS AAA N 1
ATOM 5998 C CA . LYS A 1 440 ? 18.022 83.434 66.973 1.000 24.900 440 LYS AAA CA 1
ATOM 5999 C C . LYS A 1 440 ? 17.900 84.501 65.890 1.000 23.610 440 LYS AAA C 1
ATOM 6000 O O . LYS A 1 440 ? 17.531 84.163 64.737 1.000 24.330 440 LYS AAA O 1
ATOM 6019 N N . SER A 1 441 ? 18.232 85.739 66.234 1.000 25.810 441 SER AAA N 1
ATOM 6020 C CA . SER A 1 441 ? 18.193 86.875 65.286 1.000 25.990 441 SER AAA CA 1
ATOM 6021 C C . SER A 1 441 ? 19.146 86.609 64.109 1.000 24.620 441 SER AAA C 1
ATOM 6022 O O . SER A 1 441 ? 18.766 86.789 62.930 1.000 25.180 441 SER AAA O 1
ATOM 6030 N N . GLU A 1 442 ? 20.386 86.228 64.373 1.000 25.240 442 GLU AAA N 1
ATOM 6031 C CA . GLU A 1 442 ? 21.370 86.000 63.298 1.000 27.160 442 GLU AAA CA 1
ATOM 6032 C C . GLU A 1 442 ? 20.907 84.882 62.356 1.000 26.100 442 GLU AAA C 1
ATOM 6033 O O . GLU A 1 442 ? 21.005 85.065 61.144 1.000 27.240 442 GLU AAA O 1
ATOM 6045 N N . ARG A 1 443 ? 20.393 83.761 62.876 1.000 24.690 443 ARG AAA N 1
ATOM 6046 C CA . ARG A 1 443 ? 19.833 82.694 62.016 1.000 25.510 443 ARG AAA CA 1
ATOM 6047 C C . ARG A 1 443 ? 18.685 83.224 61.141 1.000 27.300 443 ARG AAA C 1
ATOM 6048 O O . ARG A 1 443 ? 18.586 82.817 59.967 1.000 28.090 443 ARG AAA O 1
ATOM 6069 N N . HIS A 1 444 ? 17.807 84.026 61.717 1.000 24.700 444 HIS AAA N 1
ATOM 6070 C CA . HIS A 1 444 ? 16.717 84.705 60.987 1.000 28.090 444 HIS AAA CA 1
ATOM 6071 C C . HIS A 1 444 ? 17.308 85.474 59.783 1.000 28.260 444 HIS AAA C 1
ATOM 6072 O O . HIS A 1 444 ? 16.834 85.309 58.637 1.000 30.540 444 HIS AAA O 1
ATOM 6087 N N . LYS A 1 445 ? 18.306 86.297 60.033 1.000 26.990 445 LYS AAA N 1
ATOM 6088 C CA . LYS A 1 445 ? 18.921 87.207 59.041 1.000 30.420 445 LYS AAA CA 1
ATOM 6089 C C . LYS A 1 445 ? 19.750 86.418 58.027 1.000 32.140 445 LYS AAA C 1
ATOM 6090 O O . LYS A 1 445 ? 19.788 86.838 56.845 1.000 35.450 445 LYS AAA O 1
ATOM 6109 N N . GLU A 1 446 ? 20.332 85.290 58.427 1.000 29.920 446 GLU AAA N 1
ATOM 6110 C CA . GLU A 1 446 ? 21.243 84.477 57.569 1.000 27.210 446 GLU AAA CA 1
ATOM 6111 C C . GLU A 1 446 ? 20.442 83.703 56.521 1.000 29.510 446 GLU AAA C 1
ATOM 6112 O O . GLU A 1 446 ? 20.934 83.525 55.414 1.000 29.000 446 GLU AAA O 1
ATOM 6124 N N . PHE A 1 447 ? 19.220 83.250 56.832 1.000 27.400 447 PHE AAA N 1
ATOM 6125 C CA . PHE A 1 447 ? 18.566 82.233 55.985 1.000 28.360 447 PHE AAA CA 1
ATOM 6126 C C . PHE A 1 447 ? 17.196 82.679 55.479 1.000 27.910 447 PHE AAA C 1
ATOM 6127 O O . PHE A 1 447 ? 16.346 81.769 55.281 1.000 27.890 447 PHE AAA O 1
ATOM 6144 N N . LEU A 1 448 ? 16.996 83.982 55.278 1.000 30.310 448 LEU AAA N 1
ATOM 6145 C CA . LEU A 1 448 ? 15.723 84.479 54.701 1.000 31.200 448 LEU AAA CA 1
ATOM 6146 C C . LEU A 1 448 ? 15.519 83.880 53.296 1.000 30.990 448 LEU AAA C 1
ATOM 6147 O O . LEU A 1 448 ? 16.383 84.070 52.430 1.000 32.480 448 LEU AAA O 1
ATOM 6163 N N . GLY A 1 449 ? 14.397 83.191 53.105 1.000 30.690 449 GLY AAA N 1
ATOM 6164 C CA . GLY A 1 449 ? 14.034 82.519 51.843 1.000 32.310 449 GLY AAA CA 1
ATOM 6165 C C . GLY A 1 449 ? 14.658 81.140 51.728 1.000 32.940 449 GLY AAA C 1
ATOM 6166 O O . GLY A 1 449 ? 14.613 80.591 50.628 1.000 33.570 449 GLY AAA O 1
ATOM 6170 N N . GLU A 1 450 ? 15.171 80.564 52.824 1.000 30.590 450 GLU AAA N 1
ATOM 6171 C CA . GLU A 1 450 ? 15.801 79.220 52.809 1.000 31.500 450 GLU AAA CA 1
ATOM 6172 C C . GLU A 1 450 ? 15.084 78.257 53.760 1.000 29.420 450 GLU AAA C 1
ATOM 6173 O O . GLU A 1 450 ? 15.625 77.163 54.032 1.000 28.880 450 GLU AAA O 1
ATOM 6185 N N . GLY A 1 451 ? 13.883 78.595 54.235 1.000 28.670 451 GLY AAA N 1
ATOM 6186 C CA . GLY A 1 451 ? 12.985 77.598 54.851 1.000 30.940 451 GLY AAA CA 1
ATOM 6187 C C . GLY A 1 451 ? 13.466 77.091 56.197 1.000 28.370 451 GLY AAA C 1
ATOM 6188 O O . GLY A 1 451 ? 13.047 76.011 56.591 1.000 30.330 451 GLY AAA O 1
ATOM 6192 N N . MET A 1 452 ? 14.216 77.905 56.925 1.000 27.750 452 MET AAA N 1
ATOM 6193 C CA . MET A 1 452 ? 14.736 77.585 58.271 1.000 27.700 452 MET AAA CA 1
ATOM 6194 C C . MET A 1 452 ? 13.870 78.153 59.393 1.000 26.010 452 MET AAA C 1
ATOM 6195 O O . MET A 1 452 ? 13.724 77.453 60.385 1.000 26.330 452 MET AAA O 1
ATOM 6209 N N . ARG A 1 453 ? 13.418 79.399 59.265 1.000 25.280 453 ARG AAA N 1
ATOM 6210 C CA . ARG A 1 453 ? 12.784 80.199 60.332 1.000 24.490 453 ARG AAA CA 1
ATOM 6211 C C . ARG A 1 453 ? 11.632 79.424 60.985 1.000 24.870 453 ARG AAA C 1
ATOM 6212 O O . ARG A 1 453 ? 11.606 79.330 62.225 1.000 23.910 453 ARG AAA O 1
ATOM 6233 N N . PHE A 1 454 ? 10.736 78.839 60.196 1.000 22.940 454 PHE AAA N 1
ATOM 6234 C CA . PHE A 1 454 ? 9.546 78.136 60.733 1.000 25.710 454 PHE AAA CA 1
ATOM 6235 C C . PHE A 1 454 ? 9.981 76.997 61.663 1.000 23.830 454 PHE AAA C 1
ATOM 6236 O O . PHE A 1 454 ? 9.543 76.946 62.827 1.000 22.090 454 PHE AAA O 1
ATOM 6253 N N . TYR A 1 455 ? 10.857 76.102 61.191 1.000 22.680 455 TYR AAA N 1
ATOM 6254 C CA . TYR A 1 455 ? 11.278 74.921 61.982 1.000 24.840 455 TYR AAA CA 1
ATOM 6255 C C . TYR A 1 455 ? 12.054 75.384 63.221 1.000 23.220 455 TYR AAA C 1
ATOM 6256 O O . TYR A 1 455 ? 11.935 74.737 64.259 1.000 22.910 455 TYR AAA O 1
ATOM 6274 N N . ASP A 1 456 ? 12.916 76.392 63.079 1.000 23.570 456 ASP AAA N 1
ATOM 6275 C CA . ASP A 1 456 ? 13.671 76.941 64.231 1.000 22.990 456 ASP AAA CA 1
ATOM 6276 C C . ASP A 1 456 ? 12.677 77.442 65.281 1.000 24.240 456 ASP AAA C 1
ATOM 6277 O O . ASP A 1 456 ? 12.827 77.088 66.417 1.000 20.850 456 ASP AAA O 1
ATOM 6286 N N . LEU A 1 457 ? 11.681 78.251 64.905 1.000 23.210 457 LEU AAA N 1
ATOM 6287 C CA . LEU A 1 457 ? 10.696 78.740 65.894 1.000 25.470 457 LEU AAA CA 1
ATOM 6288 C C . LEU A 1 457 ? 9.993 77.531 66.536 1.000 23.720 457 LEU AAA C 1
ATOM 6289 O O . LEU A 1 457 ? 9.779 77.555 67.719 1.000 24.230 457 LEU AAA O 1
ATOM 6305 N N . VAL A 1 458 ? 9.617 76.503 65.770 1.000 21.610 458 VAL AAA N 1
ATOM 6306 C CA . VAL A 1 458 ? 8.918 75.316 66.354 1.000 22.790 458 VAL AAA CA 1
ATOM 6307 C C . VAL A 1 458 ? 9.827 74.676 67.405 1.000 21.140 458 VAL AAA C 1
ATOM 6308 O O . VAL A 1 458 ? 9.395 74.496 68.574 1.000 21.170 458 VAL AAA O 1
ATOM 6321 N N . ARG A 1 459 ? 11.078 74.387 67.061 1.000 23.000 459 ARG AAA N 1
ATOM 6322 C CA . ARG A 1 459 ? 11.925 73.616 67.988 1.000 24.000 459 ARG AAA CA 1
ATOM 6323 C C . ARG A 1 459 ? 12.335 74.474 69.195 1.000 24.320 459 ARG AAA C 1
ATOM 6324 O O . ARG A 1 459 ? 12.563 73.855 70.300 1.000 24.140 459 ARG AAA O 1
ATOM 6345 N N . TRP A 1 460 ? 12.435 75.795 69.030 1.000 25.410 460 TRP AAA N 1
ATOM 6346 C CA . TRP A 1 460 ? 12.755 76.732 70.139 1.000 23.550 460 TRP AAA CA 1
ATOM 6347 C C . TRP A 1 460 ? 11.569 76.911 71.094 1.000 23.980 460 TRP AAA C 1
ATOM 6348 O O . TRP A 1 460 ? 11.794 77.341 72.219 1.000 25.050 460 TRP AAA O 1
ATOM 6369 N N . GLY A 1 461 ? 10.382 76.566 70.654 1.000 22.930 461 GLY AAA N 1
ATOM 6370 C CA . GLY A 1 461 ? 9.144 76.777 71.405 1.000 25.730 461 GLY AAA CA 1
ATOM 6371 C C . GLY A 1 461 ? 8.716 78.228 71.281 1.000 24.770 461 GLY AAA C 1
ATOM 6372 O O . GLY A 1 461 ? 8.045 78.695 72.192 1.000 28.620 461 GLY AAA O 1
ATOM 6376 N N . ASP A 1 462 ? 9.101 78.915 70.185 1.000 24.870 462 ASP AAA N 1
ATOM 6377 C CA . ASP A 1 462 ? 8.807 80.353 69.942 1.000 26.730 462 ASP AAA CA 1
ATOM 6378 C C . ASP A 1 462 ? 7.718 80.534 68.874 1.000 25.390 462 ASP AAA C 1
ATOM 6379 O O . ASP A 1 462 ? 7.231 81.663 68.784 1.000 26.790 462 ASP AAA O 1
ATOM 6388 N N . ALA A 1 463 ? 7.271 79.448 68.236 1.000 23.670 463 ALA AAA N 1
ATOM 6389 C CA . ALA A 1 463 ? 6.268 79.444 67.150 1.000 26.790 463 ALA AAA CA 1
ATOM 6390 C C . ALA A 1 463 ? 4.939 80.032 67.654 1.000 27.800 463 ALA AAA C 1
ATOM 6391 O O . ALA A 1 463 ? 4.443 80.876 66.952 1.000 27.550 463 ALA AAA O 1
ATOM 6398 N N . ALA A 1 464 ? 4.448 79.654 68.838 1.000 29.760 464 ALA AAA N 1
ATOM 6399 C CA . ALA A 1 464 ? 3.145 80.153 69.366 1.000 30.240 464 ALA AAA CA 1
ATOM 6400 C C . ALA A 1 464 ? 3.162 81.684 69.405 1.000 30.420 464 ALA AAA C 1
ATOM 6401 O O . ALA A 1 464 ? 2.281 82.264 68.792 1.000 32.560 464 ALA AAA O 1
ATOM 6408 N N . ALA A 1 465 ? 4.168 82.291 70.044 1.000 30.200 465 ALA AAA N 1
ATOM 6409 C CA . ALA A 1 465 ? 4.323 83.746 70.255 1.000 29.420 465 ALA AAA CA 1
ATOM 6410 C C . ALA A 1 465 ? 4.621 84.462 68.936 1.000 33.920 465 ALA AAA C 1
ATOM 6411 O O . ALA A 1 465 ? 4.103 85.551 68.699 1.000 32.370 465 ALA AAA O 1
ATOM 6418 N N . VAL A 1 466 ? 5.460 83.891 68.085 1.000 26.880 466 VAL AAA N 1
ATOM 6419 C CA . VAL A 1 466 ? 6.030 84.675 66.973 1.000 26.630 466 VAL AAA CA 1
ATOM 6420 C C . VAL A 1 466 ? 5.074 84.582 65.796 1.000 26.740 466 VAL AAA C 1
ATOM 6421 O O . VAL A 1 466 ? 5.014 85.545 65.032 1.000 27.020 466 VAL AAA O 1
ATOM 6434 N N . LEU A 1 467 ? 4.368 83.469 65.636 1.000 25.110 467 LEU AAA N 1
ATOM 6435 C CA . LEU A 1 467 ? 3.585 83.254 64.389 1.000 25.850 467 LEU AAA CA 1
ATOM 6436 C C . LEU A 1 467 ? 2.075 83.496 64.598 1.000 28.590 467 LEU AAA C 1
ATOM 6437 O O . LEU A 1 467 ? 1.366 83.414 63.610 1.000 34.030 467 LEU AAA O 1
ATOM 6453 N N . THR A 1 468 ? 1.615 83.671 65.833 1.000 28.860 468 THR AAA N 1
ATOM 6454 C CA . THR A 1 468 ? 0.182 83.946 66.152 1.000 30.160 468 THR AAA CA 1
ATOM 6455 C C . THR A 1 468 ? -0.003 85.430 65.889 1.000 31.530 468 THR AAA C 1
ATOM 6456 O O . THR A 1 468 ? 0.754 86.221 66.506 1.000 32.260 468 THR AAA O 1
ATOM 6467 N N . GLU A 1 469 ? -0.883 85.816 64.964 1.000 27.810 469 GLU AAA N 1
ATOM 6468 C CA . GLU A 1 469 ? -0.988 87.234 64.551 1.000 29.680 469 GLU AAA CA 1
ATOM 6469 C C . GLU A 1 469 ? -2.392 87.555 64.012 1.000 29.700 469 GLU AAA C 1
ATOM 6470 O O . GLU A 1 469 ? -3.059 86.651 63.489 1.000 27.280 469 GLU AAA O 1
ATOM 6482 N N . ASN A 1 470 ? -2.766 88.819 64.122 1.000 28.890 470 ASN AAA N 1
ATOM 6483 C CA . ASN A 1 470 ? -3.838 89.454 63.306 1.000 29.190 470 ASN AAA CA 1
ATOM 6484 C C . ASN A 1 470 ? -3.184 90.562 62.496 1.000 30.070 470 ASN AAA C 1
ATOM 6485 O O . ASN A 1 470 ? -3.001 91.658 63.023 1.000 29.730 470 ASN AAA O 1
ATOM 6496 N N . ASP A 1 471 ? -2.741 90.220 61.291 1.000 34.650 471 ASP AAA N 1
ATOM 6497 C CA . ASP A 1 471 ? -2.150 91.136 60.295 1.000 34.480 471 ASP AAA CA 1
ATOM 6498 C C . ASP A 1 471 ? -3.238 91.407 59.247 1.000 38.580 471 ASP AAA C 1
ATOM 6499 O O . ASP A 1 471 ? -3.115 90.954 58.099 1.000 36.600 471 ASP AAA O 1
ATOM 6508 N N . ALA A 1 472 ? -4.307 92.100 59.657 1.000 43.780 472 ALA AAA N 1
ATOM 6509 C CA . ALA A 1 472 ? -5.517 92.359 58.837 1.000 44.800 472 ALA AAA CA 1
ATOM 6510 C C . ALA A 1 472 ? -5.144 93.038 57.519 1.000 36.150 472 ALA AAA C 1
ATOM 6511 O O . ALA A 1 472 ? -5.692 92.652 56.463 1.000 41.580 472 ALA AAA O 1
ATOM 6518 N N . ALA A 1 473 ? -4.216 93.990 57.552 1.000 37.400 473 ALA AAA N 1
ATOM 6519 C CA . ALA A 1 473 ? -3.849 94.800 56.372 1.000 37.020 473 ALA AAA CA 1
ATOM 6520 C C . ALA A 1 473 ? -3.270 93.890 55.291 1.000 40.270 473 ALA AAA C 1
ATOM 6521 O O . ALA A 1 473 ? -3.390 94.240 54.120 1.000 38.610 473 ALA AAA O 1
ATOM 6528 N N . HIS A 1 474 ? -2.688 92.737 55.652 1.000 35.120 474 HIS AAA N 1
ATOM 6529 C CA . HIS A 1 474 ? -2.177 91.772 54.638 1.000 37.660 474 HIS AAA CA 1
ATOM 6530 C C . HIS A 1 474 ? -2.881 90.420 54.751 1.000 36.480 474 HIS AAA C 1
ATOM 6531 O O . HIS A 1 474 ? -2.307 89.398 54.303 1.000 36.040 474 HIS AAA O 1
ATOM 6546 N N . ASN A 1 475 ? -4.118 90.395 55.258 1.000 33.530 475 ASN AAA N 1
ATOM 6547 C CA . ASN A 1 475 ? -4.965 89.181 55.181 1.000 34.180 475 ASN AAA CA 1
ATOM 6548 C C . ASN A 1 475 ? -4.168 87.994 55.749 1.000 35.270 475 ASN AAA C 1
ATOM 6549 O O . ASN A 1 475 ? -4.122 86.918 55.107 1.000 34.690 475 ASN AAA O 1
ATOM 6560 N N . SER A 1 476 ? -3.501 88.186 56.890 1.000 31.910 476 SER AAA N 1
ATOM 6561 C CA . SER A 1 476 ? -2.791 87.081 57.574 1.000 30.180 476 SER AAA CA 1
ATOM 6562 C C . SER A 1 476 ? -3.267 87.087 59.008 1.000 26.670 476 SER AAA C 1
ATOM 6563 O O . SER A 1 476 ? -2.870 87.948 59.760 1.000 31.890 476 SER AAA O 1
ATOM 6571 N N . VAL A 1 477 ? -4.137 86.150 59.326 1.000 27.380 477 VAL AAA N 1
ATOM 6572 C CA . VAL A 1 477 ? -4.782 86.024 60.658 1.000 29.840 477 VAL AAA CA 1
ATOM 6573 C C . VAL A 1 477 ? -4.724 84.556 61.051 1.000 31.380 477 VAL AAA C 1
ATOM 6574 O O . VAL A 1 477 ? -5.359 83.776 60.381 1.000 32.030 477 VAL AAA O 1
ATOM 6587 N N . ARG A 1 478 ? -3.987 84.194 62.094 1.000 29.420 478 ARG AAA N 1
ATOM 6588 C CA . ARG A 1 478 ? -3.672 82.776 62.337 1.000 30.940 478 ARG AAA CA 1
ATOM 6589 C C . ARG A 1 478 ? -3.189 82.633 63.761 1.000 29.160 478 ARG AAA C 1
ATOM 6590 O O . ARG A 1 478 ? -2.670 83.611 64.303 1.000 29.630 478 ARG AAA O 1
ATOM 6611 N N . THR A 1 479 ? -3.456 81.484 64.356 1.000 34.760 479 THR AAA N 1
ATOM 6612 C CA . THR A 1 479 ? -2.990 81.106 65.712 1.000 35.930 479 THR AAA CA 1
ATOM 6613 C C . THR A 1 479 ? -2.175 79.818 65.555 1.000 35.430 479 THR AAA C 1
ATOM 6614 O O . THR A 1 479 ? -2.685 78.785 65.097 1.000 34.200 479 THR AAA O 1
ATOM 6625 N N . TYR A 1 480 ? -0.887 79.883 65.848 1.000 33.600 480 TYR AAA N 1
ATOM 6626 C CA . TYR A 1 480 ? -0.084 78.653 65.933 1.000 31.090 480 TYR AAA CA 1
ATOM 6627 C C . TYR A 1 480 ? -0.366 77.966 67.275 1.000 30.350 480 TYR AAA C 1
ATOM 6628 O O . TYR A 1 480 ? -0.350 78.620 68.333 1.000 34.050 480 TYR AAA O 1
ATOM 6646 N N . ASP A 1 481 ? -0.560 76.646 67.226 1.000 35.110 481 ASP AAA N 1
ATOM 6647 C CA . ASP A 1 481 ? -0.591 75.728 68.401 1.000 37.590 481 ASP AAA CA 1
ATOM 6648 C C . ASP A 1 481 ? 0.189 74.462 68.006 1.000 34.370 481 ASP AAA C 1
ATOM 6649 O O . ASP A 1 481 ? 0.502 74.328 66.804 1.000 36.160 481 ASP AAA O 1
ATOM 6658 N N . ASP A 1 482 ? 0.492 73.576 68.958 1.000 34.330 482 ASP AAA N 1
ATOM 6659 C CA . ASP A 1 482 ? 1.383 72.398 68.741 1.000 33.150 482 ASP AAA CA 1
ATOM 6660 C C . ASP A 1 482 ? 0.869 71.525 67.583 1.000 31.590 482 ASP AAA C 1
ATOM 6661 O O . ASP A 1 482 ? 1.709 70.965 66.877 1.000 33.250 482 ASP AAA O 1
ATOM 6670 N N . ASN A 1 483 ? -0.443 71.412 67.341 1.000 34.880 483 ASN AAA N 1
ATOM 6671 C CA . ASN A 1 483 ? -0.995 70.587 66.229 1.000 32.930 483 ASN AAA CA 1
ATOM 6672 C C . ASN A 1 483 ? -0.507 71.132 64.869 1.000 33.810 483 ASN AAA C 1
ATOM 6673 O O . ASN A 1 483 ? -0.426 70.352 63.895 1.000 34.000 483 ASN AAA O 1
ATOM 6684 N N . LYS A 1 484 ? -0.173 72.432 64.785 1.000 32.650 484 LYS AAA N 1
ATOM 6685 C CA . LYS A 1 484 ? 0.176 73.110 63.505 1.000 32.190 484 LYS AAA CA 1
ATOM 6686 C C . LYS A 1 484 ? 1.664 72.913 63.174 1.000 27.670 484 LYS AAA C 1
ATOM 6687 O O . LYS A 1 484 ? 2.084 73.408 62.138 1.000 29.330 484 LYS AAA O 1
ATOM 6706 N N . LYS A 1 485 ? 2.391 72.184 64.024 1.000 31.140 485 LYS AAA N 1
ATOM 6707 C CA . LYS A 1 485 ? 3.739 71.647 63.720 1.000 28.870 485 LYS AAA CA 1
ATOM 6708 C C . LYS A 1 485 ? 3.627 70.708 62.513 1.000 31.330 485 LYS AAA C 1
ATOM 6709 O O . LYS A 1 485 ? 4.616 70.611 61.745 1.000 29.840 485 LYS AAA O 1
ATOM 6728 N N . LEU A 1 486 ? 2.461 70.045 62.345 1.000 31.950 486 LEU AAA N 1
ATOM 6729 C CA . LEU A 1 486 ? 2.185 69.134 61.194 1.000 32.450 486 LEU AAA CA 1
ATOM 6730 C C . LEU A 1 486 ? 1.162 69.722 60.203 1.000 30.230 486 LEU AAA C 1
ATOM 6731 O O . LEU A 1 486 ? 0.498 70.760 60.466 1.000 34.450 486 LEU AAA O 1
ATOM 6747 N N . ILE A 1 487 ? 1.102 69.141 59.021 1.000 31.970 487 ILE AAA N 1
ATOM 6748 C CA . ILE A 1 487 ? -0.012 69.405 58.064 1.000 33.040 487 ILE AAA CA 1
ATOM 6749 C C . ILE A 1 487 ? -0.823 68.110 58.049 1.000 37.520 487 ILE AAA C 1
ATOM 6750 O O . ILE A 1 487 ? -0.400 67.110 58.609 1.000 32.280 487 ILE AAA O 1
ATOM 6766 N N . PRO A 1 488 ? -2.039 68.084 57.457 1.000 37.320 488 PRO AAA N 1
ATOM 6767 C CA . PRO A 1 488 ? -2.827 66.852 57.457 1.000 38.120 488 PRO AAA CA 1
ATOM 6768 C C . PRO A 1 488 ? -2.224 65.749 56.564 1.000 33.120 488 PRO AAA C 1
ATOM 6769 O O . PRO A 1 488 ? -1.627 66.030 55.522 1.000 39.020 488 PRO AAA O 1
ATOM 6780 N N . ILE A 1 489 ? -2.371 64.510 57.008 1.000 40.220 489 ILE AAA N 1
ATOM 6781 C CA . ILE A 1 489 ? -2.268 63.337 56.100 1.000 43.360 489 ILE AAA CA 1
ATOM 6782 C C . ILE A 1 489 ? -3.355 63.521 55.042 1.000 40.210 489 ILE AAA C 1
ATOM 6783 O O . ILE A 1 489 ? -4.485 63.872 55.368 1.000 41.490 489 ILE AAA O 1
ATOM 6799 N N . PRO A 1 490 ? -3.014 63.426 53.747 1.000 39.150 490 PRO AAA N 1
ATOM 6800 C CA . PRO A 1 490 ? -4.011 63.602 52.682 1.000 46.160 490 PRO AAA CA 1
ATOM 6801 C C . PRO A 1 490 ? -5.241 62.671 52.800 1.000 47.520 490 PRO AAA C 1
ATOM 6802 O O . PRO A 1 490 ? -5.069 61.496 53.088 1.000 48.840 490 PRO AAA O 1
ATOM 6813 N N . LEU A 1 491 ? -6.460 63.228 52.674 1.000 54.400 491 LEU AAA N 1
ATOM 6814 C CA . LEU A 1 491 ? -7.767 62.486 52.673 1.000 57.400 491 LEU AAA CA 1
ATOM 6815 C C . LEU A 1 491 ? -7.679 61.304 51.697 1.000 57.280 491 LEU AAA C 1
ATOM 6816 O O . LEU A 1 491 ? -7.940 60.167 52.106 1.000 66.670 491 LEU AAA O 1
ATOM 6822 N N . ASN A 1 492 ? -7.272 61.571 50.458 1.000 62.060 492 ASN AAA N 1
ATOM 6823 C CA . ASN A 1 492 ? -7.196 60.565 49.368 1.000 71.730 492 ASN AAA CA 1
ATOM 6824 C C . ASN A 1 492 ? -6.322 59.376 49.801 1.000 72.950 492 ASN AAA C 1
ATOM 6825 O O . ASN A 1 492 ? -6.400 58.348 49.108 1.000 68.120 492 ASN AAA O 1
ATOM 6836 N N . GLU A 1 493 ? -5.500 59.525 50.860 1.000 64.100 493 GLU AAA N 1
ATOM 6837 C CA . GLU A 1 493 ? -4.594 58.470 51.393 1.000 58.440 493 GLU AAA CA 1
ATOM 6838 C C . GLU A 1 493 ? -5.201 57.886 52.668 1.000 60.770 493 GLU AAA C 1
ATOM 6839 O O . GLU A 1 493 ? -4.979 56.700 52.898 1.000 64.110 493 GLU AAA O 1
ATOM 6851 N N . ILE A 1 494 ? -5.927 58.681 53.463 1.000 54.820 494 ILE AAA N 1
ATOM 6852 C CA . ILE A 1 494 ? -6.794 58.157 54.560 1.000 65.300 494 ILE AAA CA 1
ATOM 6853 C C . ILE A 1 494 ? -7.972 57.398 53.920 1.000 80.130 494 ILE AAA C 1
ATOM 6854 O O . ILE A 1 494 ? -8.596 56.607 54.651 1.000 87.220 494 ILE AAA O 1
ATOM 6859 N N . GLU A 1 495 ? -8.250 57.619 52.618 1.000 89.070 495 GLU AAA N 1
ATOM 6860 C CA . GLU A 1 495 ? -9.339 56.954 51.835 1.000 86.460 495 GLU AAA CA 1
ATOM 6861 C C . GLU A 1 495 ? -8.858 55.575 51.364 1.000 81.360 495 GLU AAA C 1
ATOM 6862 O O . GLU A 1 495 ? -9.469 54.570 51.795 1.000 77.760 495 GLU AAA O 1
ATOM 6868 N N . LYS A 1 496 ? -7.779 55.545 50.563 1.000 76.430 496 LYS AAA N 1
ATOM 6869 C CA . LYS A 1 496 ? -7.159 54.329 49.958 1.000 74.850 496 LYS AAA CA 1
ATOM 6870 C C . LYS A 1 496 ? -6.861 53.251 51.012 1.000 71.520 496 LYS AAA C 1
ATOM 6871 O O . LYS A 1 496 ? -6.524 52.132 50.603 1.000 79.820 496 LYS AAA O 1
ATOM 6890 N N . THR A 1 497 ? -6.956 53.569 52.304 1.000 69.140 497 THR AAA N 1
ATOM 6891 C CA . THR A 1 497 ? -6.490 52.716 53.428 1.000 68.930 497 THR AAA CA 1
ATOM 6892 C C . THR A 1 497 ? -7.652 52.376 54.362 1.000 67.330 497 THR AAA C 1
ATOM 6893 O O . THR A 1 497 ? -7.462 51.492 55.236 1.000 67.120 497 THR AAA O 1
ATOM 6904 N N . LYS A 1 498 ? -8.781 53.077 54.229 1.000 68.590 498 LYS AAA N 1
ATOM 6905 C CA . LYS A 1 498 ? -9.911 53.017 55.198 1.000 77.400 498 LYS AAA CA 1
ATOM 6906 C C . LYS A 1 498 ? -10.449 51.578 55.243 1.00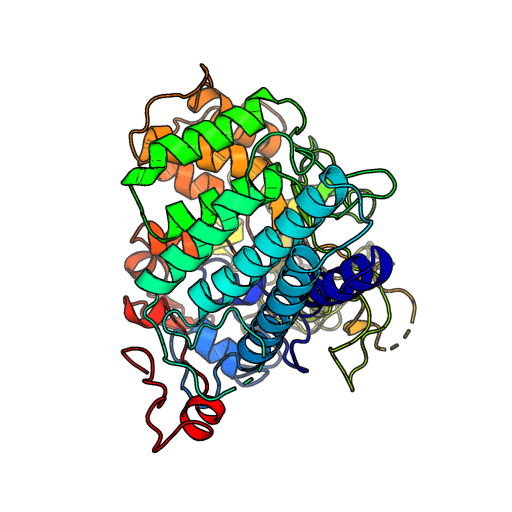0 80.410 498 LYS AAA C 1
ATOM 6907 O O . LYS A 1 498 ? -10.403 50.891 54.181 1.000 77.080 498 LYS AAA O 1
ATOM 6913 N N . GLY A 1 499 ? -10.899 51.138 56.429 1.000 76.100 499 GLY AAA N 1
ATOM 6914 C CA . GLY A 1 499 ? -11.381 49.769 56.700 1.000 76.450 499 GLY AAA CA 1
ATOM 6915 C C . GLY A 1 499 ? -10.364 48.711 56.298 1.000 82.120 499 GLY AAA C 1
ATOM 6916 O O . GLY A 1 499 ? -10.719 47.842 55.490 1.000 96.700 499 GLY AAA O 1
ATOM 6920 N N . THR A 1 500 ? -9.135 48.801 56.816 1.000 78.500 500 THR AAA N 1
ATOM 6921 C CA . THR A 1 500 ? -8.077 47.756 56.735 1.000 73.030 500 THR AAA CA 1
ATOM 6922 C C . THR A 1 500 ? -7.427 47.635 58.121 1.000 77.270 500 THR AAA C 1
ATOM 6923 O O . THR A 1 500 ? -7.765 48.458 59.004 1.000 75.260 500 THR AAA O 1
ATOM 6928 N N . GLU A 1 501 ? -6.567 46.628 58.313 1.000 78.140 501 GLU AAA N 1
ATOM 6929 C CA . GLU A 1 501 ? -5.645 46.502 59.480 1.000 85.980 501 GLU AAA CA 1
ATOM 6930 C C . GLU A 1 501 ? -4.738 47.739 59.553 1.000 85.600 501 GLU AAA C 1
ATOM 6931 O O . GLU A 1 501 ? -4.395 48.148 60.680 1.000 82.330 501 GLU AAA O 1
ATOM 6943 N N . PHE A 1 502 ? -4.357 48.290 58.392 1.000 78.340 502 PHE AAA N 1
ATOM 6944 C CA . PHE A 1 502 ? -3.321 49.343 58.245 1.000 78.050 502 PHE AAA CA 1
ATOM 6945 C C . PHE A 1 502 ? -3.992 50.676 57.928 1.000 72.980 502 PHE AAA C 1
ATOM 6946 O O . PHE A 1 502 ? -3.505 51.396 57.046 1.000 66.730 502 PHE AAA O 1
ATOM 6963 N N . GLU A 1 503 ? -5.079 50.986 58.633 1.000 69.850 503 GLU AAA N 1
ATOM 6964 C CA . GLU A 1 503 ? -5.833 52.248 58.443 1.000 74.590 503 GLU AAA CA 1
ATOM 6965 C C . GLU A 1 503 ? -4.944 53.395 58.951 1.000 66.730 503 GLU AAA C 1
ATOM 6966 O O . GLU A 1 503 ? -4.313 53.233 60.022 1.000 63.500 503 GLU AAA O 1
ATOM 6978 N N . LEU A 1 504 ? -4.863 54.481 58.176 1.000 65.310 504 LEU AAA N 1
ATOM 6979 C CA . LEU A 1 504 ? -4.141 55.731 58.543 1.000 55.510 504 LEU AAA CA 1
ATOM 6980 C C . LEU A 1 504 ? -5.021 56.553 59.478 1.000 53.340 504 LEU AAA C 1
ATOM 6981 O O . LEU A 1 504 ? -6.220 56.695 59.201 1.000 59.250 504 LEU AAA O 1
ATOM 6997 N N . LYS A 1 505 ? -4.441 56.993 60.589 1.000 55.890 505 LYS AAA N 1
ATOM 6998 C CA . LYS A 1 505 ? -5.080 57.913 61.556 1.000 52.200 505 LYS AAA CA 1
ATOM 6999 C C . LYS A 1 505 ? -4.623 59.329 61.185 1.000 51.860 505 LYS AAA C 1
ATOM 7000 O O . LYS A 1 505 ? -3.425 59.520 60.835 1.000 42.600 505 LYS AAA O 1
ATOM 7019 N N . GLN A 1 506 ? -5.574 60.257 61.158 1.000 48.290 506 GLN AAA N 1
ATOM 7020 C CA . GLN A 1 506 ? -5.319 61.672 60.805 1.000 45.020 506 GLN AAA CA 1
ATOM 7021 C C . GLN A 1 506 ? -4.551 62.316 61.965 1.000 40.180 506 GLN AAA C 1
ATOM 7022 O O . GLN A 1 506 ? -4.774 61.946 63.121 1.000 39.130 506 GLN AAA O 1
ATOM 7036 N N . ASN A 1 507 ? -3.684 63.271 61.650 1.000 46.970 507 ASN AAA N 1
ATOM 7037 C CA . ASN A 1 507 ? -2.895 64.031 62.649 1.000 42.550 507 ASN AAA CA 1
ATOM 7038 C C . ASN A 1 507 ? -3.848 64.775 63.583 1.000 41.200 507 ASN AAA C 1
ATOM 7039 O O . ASN A 1 507 ? -4.906 65.233 63.174 1.000 45.230 507 ASN AAA O 1
ATOM 7050 N N . PRO A 1 508 ? -3.475 64.920 64.871 1.000 42.050 508 PRO AAA N 1
ATOM 7051 C CA . PRO A 1 508 ? -4.254 65.692 65.834 1.000 43.280 508 PRO AAA CA 1
ATOM 7052 C C . PRO A 1 508 ? -4.630 67.106 65.348 1.000 45.710 508 PRO AAA C 1
ATOM 7053 O O . PRO A 1 508 ? -3.815 67.803 64.742 1.000 44.930 508 PRO AAA O 1
ATOM 7064 N N . GLY A 1 509 ? -5.886 67.484 65.582 1.000 46.710 509 GLY AAA N 1
ATOM 7065 C CA . GLY A 1 509 ? -6.463 68.792 65.210 1.000 42.450 509 GLY AAA CA 1
ATOM 7066 C C . GLY A 1 509 ? -6.859 68.857 63.744 1.000 44.040 509 GLY AAA C 1
ATOM 7067 O O . GLY A 1 509 ? -7.308 69.924 63.298 1.000 45.440 509 GLY AAA O 1
ATOM 7071 N N . TYR A 1 510 ? -6.710 67.781 62.981 1.000 38.150 510 TYR AAA N 1
ATOM 7072 C CA . TYR A 1 510 ? -7.140 67.777 61.564 1.000 42.040 510 TYR AAA CA 1
ATOM 7073 C C . TYR A 1 510 ? -8.232 66.706 61.391 1.000 46.570 510 TYR AAA C 1
ATOM 7074 O O . TYR A 1 510 ? -8.575 66.061 62.369 1.000 46.370 510 TYR AAA O 1
#

Solvent-accessible surface area: 17308 Å² total; per-residue (Å²): 149,11,86,66,44,52,0,70,74,25,1,39,44,0,36,46,0,15,17,8,11,6,21,0,71,53,58,35,7,6,6,25,5,0,0,1,3,3,0,25,1,1,11,1,0,0,36,82,38,54,43,73,55,26,5,50,29,1,3,18,12,104,14,63,23,88,47,16,4,28,2,1,15,26,0,6,22,40,0,0,36,49,0,1,67,0,25,41,13,8,87,86,24,130,93,27,115,116,142,57,14,88,24,8,32,0,2,0,15,0,0,9,0,9,0,2,2,10,1,12,6,2,1,0,35,0,18,21,52,72,146,134,140,72,32,136,34,22,47,29,90,83,0,9,93,55,1,10,58,6,0,140,55,0,9,80,136,55,13,6,102,19,40,20,31,88,66,109,49,106,16,49,1,1,36,0,0,0,2,0,0,18,0,38,0,0,7,8,49,106,27,138,100,72,25,54,77,0,0,53,14,0,0,34,0,29,121,43,61,108,13,38,23,27,119,74,5,50,21,0,5,44,60,135,31,32,19,17,105,0,1,3,5,3,0,67,5,72,36,107,36,11,47,114,95,34,3,77,67,7,94,6,10,1,14,0,0,3,0,2,4,36,137,20,91,18,127,78,40,63,18,54,24,6,53,5,6,0,2,0,13,65,68,2,37,93,48,13,62,98,52,6,101,0,60,77,2,1,4,9,64,27,126,88,35,64,20,33,118,78,37,13,40,23,4,0,7,10,47,7,5,4,0,19,98,64,28,16,54,145,85,56,32,2,6,0,13,5,0,14,7,12,2,4,12,0,3,0,1,0,1,0,0,3,0,16,97,50,56,66,17,73,81,36,84,77,11,54,0,55,116,7,0,32,84,0,5,99,14,0,20,56,116,78,81,87,51,62,10,66,46,140,32,0,50,38,0,8,24,16,0,8,2,8,10,4,11,33,0,20,7,2,15,24,41,64,36,2,54,90,53,0,57,38,117,36,69,93,52,70,2,87,10,92,12,64,126,59,32,67,26,3,0,0,2,41,87,31,31,65,169,16,65,82,60,167,69,99,16,161,43,4,85,58,68

Radius of gyration: 21.37 Å; Cα contacts (8 Å, |Δi|>4): 939; chains: 1; bounding box: 50×62×51 Å

Secondary structure (P-SEA, 3-state):
cccaaaaaaaaaaaaccccccccccccccaaaaaaaaacccccccccccccaaaaaaaaaccccccccaaaaaaaaaaaaaaaaaaaaaaaacccccaaaaaaaaaaaaaaaaaaaaaaaaccccccccccccbbbbbcaaaaaaaaaaaaaaaacccccccccccccccccccaaaaaaaaaaaaaaacccccaaaaaaaaaaaaacccccccccccccccccccccccccccccccccccccccccbbbbbccccccccccccccccccccccccccccccccccccccccccccccccccccccccccccccbbbccccccccccccccccccccccccccaaaaaaaaaaaaccccccccccccaaaaaaaaaaaaacccccccccaaaaaaaaaaaccccccaaaaaaaaccccccccccccccccccccccccccccccaaaaaacccccccccccccc

Sequence (465 aa):
PATEGTILSSLGSAYQILLFDSYANNNYNSILLMSDLRSDDLYKGGGDAGDQAALYSLSQFNMSAAESLGGLWSIYFTGLARCNNAIIACANAEGVQERKVKQYNAEAHFLRAYYVHLLWKFFGNIPYFEEPYMTKQISADEIYNEIMADLEVACEEGVMEMVNNSGDNKGRACRAAALMLKARVVMYQKDQSRYAEIANDMATIIKSGKFELMDDFDAMWLDENEFCKESIFESNQLPEGKTWSSGWQGYGTNLPAFISPNELNDPSGVFKGGWGFAPVRQSAYDMYEEGDLRRDASINDWRGASYGHRFQDTGLFQRKYAAREGYNPPDTDLNYCNNLRIFRYAETLLNYVELVKMDGVAEQQGVDAQECFNLIRKRAFGIDKPLAATAENIKSERHKEFLGEGMRFYDLVRWGDAAAVLTENDAAHNSVRTYDDNKKLIPIPLNEIEKTKGTEFELKQNPGY

Nearest PDB structures (foldseek):
  7kv4-assembly1_AAA  TM=1.002E+00  e=8.026E-87  Bacteroides fluxus YIT 12057
  7kv2-assembly1_AAA  TM=9.369E-01  e=2.109E-38  Bacteroides thetaiotaomicron
  7kv1-assembly1_A  TM=9.154E-01  e=1.798E-34  Bacteroides uniformis ATCC 8492
  3nqp-assembly2_B  TM=7.552E-01  e=9.129E-18  Bacteroides fragilis NCTC 9343
  3jq0-assembly1_A  TM=7.244E-01  e=1.393E-16  Phocaeicola vulgatus ATCC 8482

B-factor: mean 42.99, std 14.01, range [20.85, 104.43]